Protein AF-A0A1F5LAG2-F1 (afdb_monomer_lite)

Organism: Penicillium arizonense (NCBI:txid1835702)

Foldseek 3Di:
DDDPFDDAFDKFKWWFWDADAADDDDPLQFWDPDLVVCVVVDDQQVVVLQVDAADDTDTDDKMWMKGFHAFPAGAAQDQWGKTWIFTCAMVVGDPVRDGPDIWIKTKRDLSRHDCPPSTGDSRSLSNNLQNQVVVLCVLCVVCDPQAAWHWPGKTWGFADGPVPPPHTGIIIITITDDFPFDFQVVDQLVVDDLVLLVLLVVVLLVVQVVCVQSQKHQPPDASRQWTQRDPVRSSRIHGHRRSVIDGDDPPPPPQDSVRCCVVHPNCVRQVPGRDPDVCQQVCCCCVLVNKDFLDWDDPDQKIKTKIDHDDPPDDDPVSRVVVSPVCNDPPNVVVDPDIDIDIGGPQQCDDDDFQGRVPDDLLLDPPSNDDQAAEDEDADAVVSVVSCVVVVWAWLFHAQDQFPSSDSDDVVCVVVVHPVDHDDPVCSVQVNGKTWTAGRNGGIYIYHYPPD

Secondary structure (DSSP, 8-state):
-------TT-EEEEEEEEPPSPPP--TTTTB-S-HHHHHHT---HHHHHHHSPPPP-EEEEEEEEEEEEEEEE--TT-SSEEEEEEEEEEES--SSS-TT-EEEEEEE-GGGS--TTS-B-HHHHHHHHHHHHHHHHHHTGGGBTTTBPPEEEEEEEEEE-TTTSS-EEEEEEEEEE----EEGGGS-GGGS-HHHHHHHHHHHHHHHHHHHHTTEEETT--GGGEEE--SS-TT-EEE---TTEEE--TTS----HHHHHHSSTTHHHHTTTT--SSHHHHHIIIIIS--EEEEEEE-SSEEEEEEEPPPTT--SHHHHHHHHHHHHSTTHHHH-TT-EEEEEETT-TT-SSTT-STT---SSSTTS-----EEEEES-HHHHHHHHHHTT-EEEE-TT---GGGSS--HHHHTTTSS-SPPPHHHHHHHTT-EEEE-TTS-EEEEEES--

Sequence (452 aa):
MSFVTYSLGQKFTVRSHIPPPPTTVTYESCLNRNPEKEKQNRRGALQTCLDFPPLPGTDGSFDVELEIVGLLRVKDNCNAQLLVVLVRGATPESPKLLPGKRFIAKVFDPLFVKTEGGEVNPIRLTDKHYTHEVAAYQKLCDLQGTKIPSFYGSFTWEIPVREQGHVSRTVRLILLEFLPGISMAEVNAKRFSIQTQQNMIKKIIDFETDIYVRGIELADLSPRNVMMTDSTNPTKLHFLDFGNALFFDRDKENISPLSRWADGDLVVPFGYDWINDWDSSLNFYINLLGMRIIFTMNAGPFTIYYLGHPPPDLKTGEELDNWAKRTAEIPNMTATAGLLELYYVHGSEGGEGGGGSNGISTGNVPPHLGFAHLGFTVPDIPAAVARLREAGVTILKDVGVSSRETVPLSEWEQRRGVGCGEIHENYAWFFEKFAMVADPDGYTVELIPQSI

pLDDT: mean 83.43, std 14.1, range [35.12, 98.38]

Structure (mmCIF, N/CA/C/O backbone):
data_AF-A0A1F5LAG2-F1
#
_entry.id   AF-A0A1F5LAG2-F1
#
loop_
_atom_site.group_PDB
_atom_site.id
_atom_site.type_symbol
_atom_site.label_atom_id
_atom_site.label_alt_id
_atom_site.label_comp_id
_atom_site.label_asym_id
_atom_site.label_entity_id
_atom_site.label_seq_id
_atom_site.pdbx_PDB_ins_code
_atom_site.Cartn_x
_atom_site.Cartn_y
_atom_site.Cartn_z
_atom_site.occupancy
_atom_site.B_iso_or_equiv
_atom_site.auth_seq_id
_atom_site.auth_comp_id
_atom_site.auth_asym_id
_atom_site.auth_atom_id
_atom_site.pdbx_PDB_model_num
ATOM 1 N N . MET A 1 1 ? 5.194 -15.629 35.002 1.00 35.12 1 MET A N 1
ATOM 2 C CA . MET A 1 1 ? 4.187 -14.868 35.773 1.00 35.12 1 MET A CA 1
AT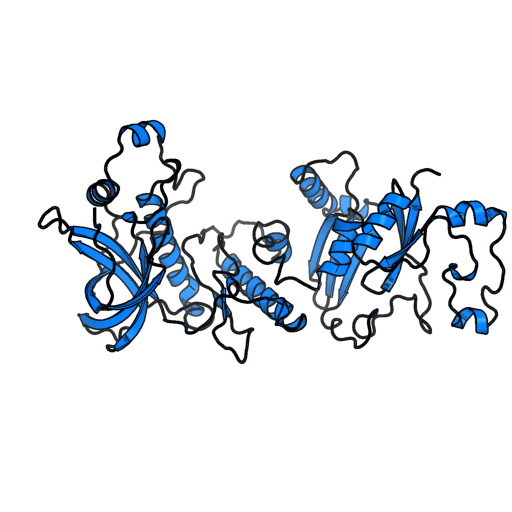OM 3 C C . MET A 1 1 ? 3.044 -14.582 34.821 1.00 35.12 1 MET A C 1
ATOM 5 O O . MET A 1 1 ? 3.314 -14.046 33.751 1.00 35.12 1 MET A O 1
ATOM 9 N N . SER A 1 2 ? 1.833 -15.074 35.102 1.00 36.81 2 SER A N 1
ATOM 10 C CA . SER A 1 2 ? 0.718 -14.963 34.155 1.00 36.81 2 SER A CA 1
ATOM 11 C C . SER A 1 2 ? 0.109 -13.571 34.261 1.00 36.81 2 SER A C 1
ATOM 13 O O . SER A 1 2 ? -0.803 -13.329 35.054 1.00 36.81 2 SER A O 1
ATOM 15 N N . PHE A 1 3 ? 0.614 -12.646 33.452 1.00 54.16 3 PHE A N 1
ATOM 16 C CA . PHE A 1 3 ? -0.139 -11.442 33.137 1.00 54.16 3 PHE A CA 1
ATOM 17 C C . PHE A 1 3 ? -1.517 -11.867 32.618 1.00 54.16 3 PHE A C 1
ATOM 19 O O . PHE A 1 3 ? -1.619 -12.870 31.914 1.00 54.16 3 PHE A O 1
ATOM 26 N N . VAL A 1 4 ? -2.582 -11.169 33.022 1.00 57.94 4 VAL A N 1
ATOM 27 C CA . VAL A 1 4 ? -3.950 -11.513 32.607 1.00 57.94 4 VAL A CA 1
ATOM 28 C C . VAL A 1 4 ? -3.997 -11.592 31.082 1.00 57.94 4 VAL A C 1
ATOM 30 O O . VAL A 1 4 ? -3.839 -10.583 30.398 1.00 57.94 4 VAL A O 1
ATOM 33 N N . THR A 1 5 ? -4.180 -12.807 30.571 1.00 73.88 5 THR A N 1
ATOM 34 C CA . THR A 1 5 ? -4.282 -13.103 29.148 1.00 73.88 5 THR A CA 1
ATOM 35 C C . THR A 1 5 ? -5.721 -12.908 28.691 1.00 73.88 5 THR A C 1
ATOM 37 O O . THR A 1 5 ? -6.668 -13.317 29.371 1.00 73.88 5 THR A O 1
ATOM 40 N N . TYR A 1 6 ? -5.901 -12.298 27.518 1.00 89.00 6 TYR A N 1
ATOM 41 C CA . TYR A 1 6 ? -7.205 -12.263 26.860 1.00 89.00 6 TYR A CA 1
ATOM 42 C C . TYR A 1 6 ? -7.680 -13.695 26.626 1.00 89.00 6 TYR A C 1
ATOM 44 O O . TYR A 1 6 ? -6.980 -14.491 25.997 1.00 89.00 6 TYR A O 1
ATOM 52 N N . SER A 1 7 ? -8.846 -14.032 27.168 1.00 90.50 7 SER A N 1
ATOM 53 C CA . SER A 1 7 ? -9.344 -15.407 27.183 1.00 90.50 7 SER A CA 1
ATOM 54 C C . SER A 1 7 ? -10.652 -15.528 26.413 1.00 90.50 7 SER A C 1
ATOM 56 O O . SER A 1 7 ? -11.521 -14.662 26.497 1.00 90.50 7 SER A O 1
ATOM 58 N N . LEU A 1 8 ? -10.817 -16.622 25.670 1.00 93.62 8 LEU A N 1
ATOM 59 C CA . LEU A 1 8 ? -12.070 -16.909 24.975 1.00 93.62 8 LEU A CA 1
ATOM 60 C C . LEU A 1 8 ? -13.226 -17.036 25.985 1.00 93.62 8 LEU A C 1
ATOM 62 O O . LEU A 1 8 ? -13.066 -17.644 27.042 1.00 93.62 8 LEU A O 1
ATOM 66 N N . GLY A 1 9 ? -14.379 -16.448 25.670 1.00 94.56 9 GLY A N 1
ATOM 67 C CA . GLY A 1 9 ? -15.551 -16.380 26.547 1.00 94.56 9 GLY A CA 1
ATOM 68 C C . GLY A 1 9 ? -15.456 -15.330 27.659 1.00 94.56 9 GLY A C 1
ATOM 69 O O . GLY A 1 9 ? -16.408 -15.167 28.423 1.00 94.56 9 GLY A O 1
ATOM 70 N N . GLN A 1 10 ? -14.340 -14.600 27.769 1.00 94.25 10 GLN A N 1
ATOM 71 C CA . GLN A 1 10 ? -14.199 -13.525 28.747 1.00 94.25 10 GLN A CA 1
ATOM 72 C C . GLN A 1 10 ? -15.186 -12.397 28.441 1.00 94.25 10 GLN A C 1
ATOM 74 O O . GLN A 1 10 ? -15.191 -11.848 27.338 1.00 94.25 10 GLN A O 1
ATOM 79 N N . LYS A 1 11 ? -15.978 -12.029 29.451 1.00 95.69 11 LYS A N 1
ATOM 80 C CA . LYS A 1 11 ? -16.871 -10.870 29.420 1.00 95.69 11 LYS A CA 1
ATOM 81 C C . LYS A 1 11 ? -16.235 -9.686 30.125 1.00 95.69 11 LYS A C 1
ATOM 83 O O . LYS A 1 11 ? -15.553 -9.863 31.137 1.00 95.69 11 LYS A O 1
ATOM 88 N N . PHE A 1 12 ? -16.451 -8.498 29.587 1.00 95.44 12 PHE A N 1
ATOM 89 C CA . PHE A 1 12 ? -15.909 -7.267 30.138 1.00 95.44 12 PHE A CA 1
ATOM 90 C C . PHE A 1 12 ? -16.727 -6.057 29.697 1.00 95.44 12 PHE A C 1
ATOM 92 O O . PHE A 1 12 ? -17.372 -6.078 28.650 1.00 95.44 12 PHE A O 1
ATOM 99 N N . THR A 1 13 ? -16.673 -5.000 30.500 1.00 96.50 13 THR A N 1
ATOM 100 C CA . THR A 1 13 ? -17.342 -3.732 30.209 1.00 96.50 13 THR A CA 1
ATOM 101 C C . THR A 1 13 ? -16.304 -2.683 29.863 1.00 96.50 13 THR A C 1
ATOM 103 O O . THR A 1 13 ? -15.266 -2.582 30.521 1.00 96.50 13 THR A O 1
ATOM 106 N N . VAL A 1 14 ? -16.597 -1.901 28.831 1.00 97.19 14 VAL A N 1
ATOM 107 C CA . VAL A 1 14 ? -15.752 -0.800 28.374 1.00 97.19 14 VAL A CA 1
ATOM 108 C C . VAL A 1 14 ? -16.544 0.496 28.386 1.00 97.19 14 VAL A C 1
ATOM 110 O O . VAL A 1 14 ? -17.727 0.497 28.050 1.00 97.19 14 VAL A O 1
ATOM 113 N N . ARG A 1 15 ? -15.892 1.597 28.751 1.00 96.75 15 ARG A N 1
ATOM 114 C CA . ARG A 1 15 ? -16.494 2.934 28.758 1.00 96.75 15 ARG A CA 1
ATOM 115 C C . ARG A 1 15 ? -16.120 3.680 27.494 1.00 96.75 15 ARG A C 1
ATOM 117 O O . ARG A 1 15 ? -14.951 3.663 27.117 1.00 96.75 15 ARG A O 1
ATOM 124 N N . SER A 1 16 ? -17.076 4.330 26.835 1.00 96.62 16 SER A N 1
ATOM 125 C CA . SER A 1 16 ? -16.787 5.212 25.700 1.00 96.62 16 SER A CA 1
ATOM 126 C C . SER A 1 16 ? -15.723 6.234 26.089 1.00 96.62 16 SER A C 1
ATOM 128 O O . SER A 1 16 ? -15.726 6.743 27.203 1.00 96.62 16 SER A O 1
ATOM 130 N N . HIS A 1 17 ? -14.829 6.568 25.168 1.00 96.88 17 HIS A N 1
ATOM 131 C CA . HIS A 1 17 ? -13.731 7.491 25.416 1.00 96.88 17 HIS A CA 1
ATOM 132 C C . HIS A 1 17 ? -13.468 8.360 24.193 1.00 96.88 17 HIS A C 1
ATOM 134 O O . HIS A 1 17 ? -13.368 7.853 23.075 1.00 96.88 17 HIS A O 1
ATOM 140 N N . ILE A 1 18 ? -13.320 9.660 24.416 1.00 95.94 18 ILE A N 1
ATOM 141 C CA . ILE A 1 18 ? -12.922 10.646 23.418 1.00 95.94 18 ILE A CA 1
ATOM 142 C C . ILE A 1 18 ? -11.416 10.875 23.592 1.00 95.94 18 ILE A C 1
ATOM 144 O O . ILE A 1 18 ? -11.006 11.408 24.628 1.00 95.94 18 ILE A O 1
ATOM 148 N N . PRO A 1 19 ? -10.576 10.449 22.632 1.00 94.88 19 PRO A N 1
ATOM 149 C CA . PRO A 1 19 ? -9.137 10.640 22.738 1.00 94.88 19 PRO A CA 1
ATOM 150 C C . PRO A 1 19 ? -8.751 12.121 22.638 1.00 94.88 19 PRO A C 1
ATOM 152 O O . PRO A 1 19 ? -9.478 12.907 22.023 1.00 94.88 19 PRO A O 1
ATOM 155 N N . PRO A 1 20 ? -7.587 12.505 23.189 1.00 93.94 20 PRO A N 1
ATOM 156 C CA . PRO A 1 20 ? -6.974 13.784 22.854 1.00 93.94 20 PRO A CA 1
ATOM 157 C C . PRO A 1 20 ? -6.581 13.828 21.360 1.00 93.94 20 PRO A C 1
ATOM 159 O O . PRO A 1 20 ? -6.558 12.783 20.698 1.00 93.94 20 PRO A O 1
ATOM 162 N N . PRO A 1 21 ? -6.245 15.015 20.815 1.00 92.62 21 PRO A N 1
ATOM 163 C CA . PRO A 1 21 ? -5.721 15.135 19.455 1.00 92.62 21 PRO A CA 1
ATOM 164 C C . PRO A 1 21 ? -4.496 14.230 19.207 1.00 92.62 21 PRO A C 1
ATOM 166 O O . PRO A 1 21 ? -3.769 13.933 20.161 1.00 92.62 21 PRO A O 1
ATOM 169 N N . PRO A 1 22 ? -4.232 13.823 17.946 1.00 91.88 22 PRO A N 1
ATOM 170 C CA . PRO A 1 22 ? -3.041 13.054 17.585 1.00 91.88 22 PRO A CA 1
ATOM 171 C C . PRO A 1 22 ? -1.762 13.662 18.154 1.00 91.88 22 PRO A C 1
ATOM 173 O O . PRO A 1 22 ? -1.542 14.872 18.070 1.00 91.88 22 PRO A O 1
ATOM 176 N N . THR A 1 23 ? -0.912 12.822 18.743 1.00 85.12 23 THR A N 1
ATOM 177 C CA . THR A 1 23 ? 0.358 13.285 19.312 1.00 85.12 23 THR A CA 1
ATOM 178 C C . THR A 1 23 ? 1.275 13.824 18.217 1.00 85.12 23 THR A C 1
ATOM 180 O O . THR A 1 23 ? 1.406 13.208 17.165 1.00 85.12 23 THR A O 1
ATOM 183 N N . THR A 1 24 ? 1.984 14.923 18.469 1.00 78.56 24 THR A N 1
ATOM 184 C CA . THR A 1 24 ? 2.960 15.460 17.510 1.00 78.56 24 THR A CA 1
ATOM 185 C C . THR A 1 24 ? 4.049 14.429 17.203 1.00 78.56 24 THR A C 1
ATOM 187 O O . THR A 1 24 ? 4.709 13.925 18.115 1.00 78.56 24 THR A O 1
ATOM 190 N N . VAL A 1 25 ? 4.247 14.123 15.920 1.00 70.00 25 VAL A N 1
ATOM 191 C CA . VAL A 1 25 ? 5.257 13.158 15.477 1.00 70.00 25 VAL A CA 1
ATOM 192 C C . VAL A 1 25 ? 6.564 13.892 15.190 1.00 70.00 25 VAL A C 1
ATOM 194 O O . VAL A 1 25 ? 6.660 14.696 14.271 1.00 70.00 25 VAL A O 1
ATOM 197 N N . THR A 1 26 ? 7.576 13.611 16.005 1.00 63.88 26 THR A N 1
ATOM 198 C CA . THR A 1 26 ? 8.979 14.008 15.810 1.00 63.88 26 THR A CA 1
ATOM 199 C C . THR A 1 26 ? 9.850 12.752 15.759 1.00 63.88 26 THR A C 1
ATOM 201 O O . THR A 1 26 ? 9.407 11.686 16.197 1.00 63.88 26 THR A O 1
ATOM 204 N N . TYR A 1 27 ? 11.089 12.859 15.267 1.00 50.84 27 TYR A N 1
ATOM 205 C CA . TYR A 1 27 ? 12.039 11.735 15.181 1.00 50.84 27 TYR A CA 1
ATOM 206 C C . TYR A 1 27 ? 12.189 10.965 16.514 1.00 50.84 27 TYR A C 1
ATOM 208 O O . TYR A 1 27 ? 12.301 9.746 16.530 1.00 50.84 27 TYR A O 1
ATOM 216 N N . GLU A 1 28 ? 12.075 11.662 17.650 1.00 56.69 28 GLU A N 1
ATOM 217 C CA . GLU A 1 28 ? 12.194 11.083 18.997 1.00 56.69 28 GLU A CA 1
ATOM 218 C C . GLU A 1 28 ? 10.847 10.795 19.688 1.00 56.69 28 GLU A C 1
ATOM 220 O O . GLU A 1 28 ? 10.814 10.424 20.864 1.00 56.69 28 GLU A O 1
ATOM 225 N N . SER A 1 29 ? 9.714 10.980 19.004 1.00 64.69 29 SER A N 1
ATOM 226 C CA . SER A 1 29 ? 8.379 10.987 19.636 1.00 64.69 29 SER A CA 1
ATOM 227 C C . SER A 1 29 ? 8.034 9.694 20.383 1.00 64.69 29 SER A C 1
ATOM 229 O O . SER A 1 29 ? 7.449 9.747 21.468 1.00 64.69 29 SER A O 1
ATOM 231 N N . CYS A 1 30 ? 8.457 8.540 19.863 1.00 61.25 30 CYS A N 1
ATOM 232 C CA . CYS A 1 30 ? 8.263 7.238 20.506 1.00 61.25 30 CYS A CA 1
ATOM 233 C C . CYS A 1 30 ? 9.512 6.714 21.229 1.00 61.25 30 CYS A C 1
ATOM 235 O O . CYS A 1 30 ? 9.455 5.620 21.790 1.00 61.25 30 CYS A O 1
ATOM 237 N N . LEU A 1 31 ? 10.620 7.463 21.236 1.00 62.91 31 LEU A N 1
ATOM 238 C CA . LEU A 1 31 ? 11.877 7.021 21.832 1.00 62.91 31 LEU A CA 1
ATOM 239 C C . LEU A 1 31 ? 11.959 7.358 23.328 1.00 62.91 31 LEU A C 1
ATOM 241 O O . LEU A 1 31 ? 11.391 8.345 23.820 1.00 62.91 31 LEU A O 1
ATOM 245 N N . ASN A 1 32 ? 12.695 6.531 24.065 1.00 56.44 32 ASN A N 1
ATOM 246 C CA . ASN A 1 32 ? 13.065 6.812 25.446 1.00 56.44 32 ASN A CA 1
ATOM 247 C C . ASN A 1 32 ? 14.057 7.980 25.477 1.00 56.44 32 ASN A C 1
ATOM 249 O O . ASN A 1 32 ? 15.108 7.932 24.848 1.00 56.44 32 ASN A O 1
ATOM 253 N N . ARG A 1 33 ? 13.752 9.026 26.258 1.00 57.50 33 ARG A N 1
ATOM 254 C CA . ARG A 1 33 ? 14.607 10.230 26.360 1.00 57.50 33 ARG A CA 1
ATOM 255 C C . ARG A 1 33 ? 15.970 9.955 27.014 1.00 57.50 33 ARG A C 1
ATOM 257 O O . ARG A 1 33 ? 16.872 10.775 26.903 1.00 57.50 33 ARG A O 1
ATOM 264 N N . ASN A 1 34 ? 16.111 8.841 27.737 1.00 57.34 34 ASN A N 1
ATOM 265 C CA . ASN A 1 34 ? 17.384 8.368 28.281 1.00 57.34 34 ASN A CA 1
ATOM 266 C C . ASN A 1 34 ? 17.378 6.824 28.391 1.00 57.34 34 ASN A C 1
ATOM 268 O O . ASN A 1 34 ? 17.015 6.284 29.442 1.00 57.34 34 ASN A O 1
ATOM 272 N N . PRO A 1 35 ? 17.756 6.108 27.315 1.00 55.69 35 PRO A N 1
ATOM 273 C CA . PRO A 1 35 ? 17.685 4.647 27.244 1.00 55.69 35 PRO A CA 1
ATOM 274 C C . PRO A 1 35 ? 18.535 3.939 28.305 1.00 55.69 35 PRO A C 1
ATOM 276 O O . PRO A 1 35 ? 18.150 2.881 28.796 1.00 55.69 35 PRO A O 1
ATOM 279 N N . GLU A 1 36 ? 19.679 4.513 28.690 1.00 50.06 36 GLU A N 1
ATOM 280 C CA . GLU A 1 36 ? 20.580 3.927 29.690 1.00 50.06 36 GLU A CA 1
ATOM 281 C C . GLU A 1 36 ? 20.017 4.051 31.108 1.00 50.06 36 GLU A C 1
ATOM 283 O O . GLU A 1 36 ? 19.987 3.067 31.847 1.00 50.06 36 GLU A O 1
ATOM 288 N N . LYS A 1 37 ? 19.458 5.216 31.462 1.00 47.47 37 LYS A N 1
ATOM 289 C CA . LYS A 1 37 ? 18.818 5.439 32.769 1.00 47.47 37 LYS A CA 1
ATOM 290 C C . LYS A 1 37 ? 17.542 4.607 32.936 1.00 47.47 37 LYS A C 1
ATOM 292 O O . LYS A 1 37 ? 17.265 4.141 34.039 1.00 47.47 37 LYS A O 1
ATOM 297 N N . GLU A 1 38 ? 16.790 4.370 31.860 1.00 52.47 38 GLU A N 1
ATOM 298 C CA . GLU A 1 38 ? 15.626 3.470 31.875 1.00 52.47 38 GLU A CA 1
ATOM 299 C C . GLU A 1 38 ? 16.012 1.981 31.857 1.00 52.47 38 GLU A C 1
ATOM 301 O O . GLU A 1 38 ? 15.379 1.185 32.554 1.00 52.47 38 GLU A O 1
ATOM 306 N N . LYS A 1 39 ? 17.105 1.596 31.178 1.00 51.53 39 LYS A N 1
ATOM 307 C CA . LYS A 1 39 ? 17.699 0.248 31.299 1.00 51.53 39 LYS A CA 1
ATOM 308 C C . LYS A 1 39 ? 18.159 -0.048 32.731 1.00 51.53 39 LYS A C 1
ATOM 310 O O . LYS A 1 39 ? 18.031 -1.190 33.171 1.00 51.53 39 LYS A 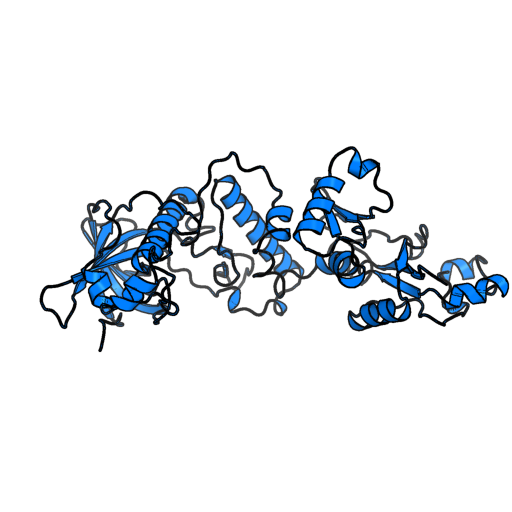O 1
ATOM 315 N N . GLN A 1 40 ? 18.650 0.956 33.458 1.00 43.69 40 GLN A N 1
ATOM 316 C CA . GLN A 1 40 ? 19.078 0.836 34.859 1.00 43.69 40 GLN A CA 1
ATOM 317 C C . GLN A 1 40 ? 17.903 0.835 35.854 1.00 43.69 40 GLN A C 1
ATOM 319 O O . GLN A 1 40 ? 18.017 0.266 36.935 1.00 43.69 40 GLN A O 1
ATOM 324 N N . ASN A 1 41 ? 16.758 1.403 35.462 1.00 46.03 41 ASN A N 1
ATOM 325 C CA . ASN A 1 41 ? 15.519 1.491 36.243 1.00 46.03 41 ASN A CA 1
ATOM 326 C C . ASN A 1 41 ? 14.477 0.420 35.875 1.00 46.03 41 ASN A C 1
ATOM 328 O O . ASN A 1 41 ? 13.295 0.667 36.101 1.00 46.03 41 ASN A O 1
ATOM 332 N N . ARG A 1 42 ? 14.865 -0.737 35.308 1.00 51.44 42 ARG A N 1
ATOM 333 C CA . ARG A 1 42 ? 13.945 -1.798 34.831 1.00 51.44 42 ARG A CA 1
ATOM 334 C C . ARG A 1 42 ? 12.922 -2.237 35.898 1.00 51.44 42 ARG A C 1
ATOM 336 O O . ARG A 1 42 ? 13.095 -3.242 36.583 1.00 51.44 42 ARG A O 1
ATOM 343 N N . ARG A 1 43 ? 11.819 -1.495 35.999 1.00 59.62 43 ARG A N 1
ATOM 344 C CA . ARG A 1 43 ? 10.556 -1.920 36.598 1.00 59.62 43 ARG A CA 1
ATOM 345 C C . ARG A 1 43 ? 9.945 -2.959 35.658 1.00 59.62 43 ARG A C 1
ATOM 347 O O . ARG A 1 43 ? 10.149 -2.902 34.445 1.00 59.62 43 ARG A O 1
ATOM 354 N N . GLY A 1 44 ? 9.229 -3.941 36.205 1.00 71.81 44 GLY A N 1
ATOM 355 C CA . GLY A 1 44 ? 8.514 -4.913 35.374 1.00 71.81 44 GLY A CA 1
ATOM 356 C C . GLY A 1 44 ? 7.499 -4.205 34.467 1.00 71.81 44 GLY A C 1
ATOM 357 O O . GLY A 1 44 ? 6.898 -3.222 34.890 1.00 71.81 44 GLY A O 1
ATOM 358 N N . ALA A 1 45 ? 7.284 -4.706 33.245 1.00 78.19 45 ALA A N 1
ATOM 359 C CA . ALA A 1 45 ? 6.410 -4.075 32.243 1.00 78.19 45 ALA A CA 1
ATOM 360 C C . ALA A 1 45 ? 5.002 -3.743 32.777 1.00 78.19 45 ALA A C 1
ATOM 362 O O . ALA A 1 45 ? 4.452 -2.683 32.486 1.00 78.19 45 ALA A O 1
ATOM 363 N N . LEU A 1 46 ? 4.453 -4.612 33.631 1.00 81.69 46 LEU A N 1
ATOM 364 C CA . LEU A 1 46 ? 3.186 -4.378 34.322 1.00 81.69 46 LEU A CA 1
ATOM 365 C C . LEU A 1 46 ? 3.234 -3.170 35.262 1.00 81.69 46 LEU A C 1
ATOM 367 O O . LEU A 1 46 ? 2.316 -2.361 35.238 1.00 81.69 46 LEU A O 1
ATOM 371 N N . GLN A 1 47 ? 4.295 -3.027 36.058 1.00 81.75 47 GLN A N 1
ATOM 372 C CA . GLN A 1 47 ? 4.429 -1.890 36.968 1.00 81.75 47 GLN A CA 1
ATOM 373 C C . GLN A 1 47 ? 4.530 -0.579 36.185 1.00 81.75 47 GLN A C 1
ATOM 375 O O . GLN A 1 47 ? 3.900 0.401 36.556 1.00 81.75 47 GLN A O 1
ATOM 380 N N . THR A 1 48 ? 5.236 -0.581 35.051 1.00 82.25 48 THR A N 1
ATOM 381 C CA . THR A 1 48 ? 5.271 0.574 34.144 1.00 82.25 48 THR A CA 1
ATOM 382 C C . THR A 1 48 ? 3.873 0.951 33.650 1.00 82.25 48 THR A C 1
ATOM 384 O O . THR A 1 48 ? 3.535 2.128 33.651 1.00 82.25 48 THR A O 1
ATOM 387 N N . CYS A 1 49 ? 3.035 -0.024 33.284 1.00 84.50 49 CYS A N 1
ATOM 388 C CA . CYS A 1 49 ? 1.656 0.247 32.860 1.00 84.50 49 CYS A CA 1
ATOM 389 C C . CYS A 1 49 ? 0.778 0.812 33.990 1.00 84.50 49 CYS A C 1
ATOM 391 O O . CYS A 1 49 ? -0.169 1.542 33.715 1.00 84.50 49 CYS A O 1
ATOM 393 N N . LEU A 1 50 ? 1.061 0.456 35.247 1.00 86.12 50 LEU A N 1
ATOM 394 C CA . LEU A 1 50 ? 0.334 0.960 36.416 1.00 86.12 50 LEU A CA 1
ATOM 395 C C . LEU A 1 50 ? 0.771 2.375 36.804 1.00 86.12 50 LEU A C 1
ATOM 397 O O . LEU A 1 50 ? -0.065 3.207 37.144 1.00 86.12 50 LEU A O 1
ATOM 401 N N . ASP A 1 51 ? 2.073 2.644 36.739 1.00 84.38 51 ASP A N 1
ATOM 402 C CA . ASP A 1 51 ? 2.651 3.939 37.100 1.00 84.38 51 ASP A CA 1
ATOM 403 C C . ASP A 1 51 ? 2.373 5.015 36.035 1.00 84.38 51 ASP A C 1
ATOM 405 O O . ASP A 1 51 ? 2.314 6.205 36.350 1.00 84.38 51 ASP A O 1
ATOM 409 N N . PHE A 1 52 ? 2.220 4.601 34.773 1.00 86.69 52 PHE A N 1
ATOM 410 C CA . PHE A 1 52 ? 2.048 5.479 33.619 1.00 86.69 52 PHE A CA 1
ATOM 411 C C . PHE A 1 52 ? 0.810 5.063 32.811 1.00 86.69 52 PHE A C 1
ATOM 413 O O . PHE A 1 52 ? 0.942 4.339 31.821 1.00 86.69 52 PHE A O 1
ATOM 420 N N . PRO A 1 53 ? -0.398 5.495 33.218 1.00 87.50 53 PRO A N 1
ATOM 421 C CA . PRO A 1 53 ? -1.607 5.221 32.453 1.00 87.50 53 PRO A CA 1
ATOM 422 C C . PRO A 1 53 ? -1.561 5.900 31.067 1.00 87.50 53 PRO A C 1
ATOM 424 O O . PRO A 1 53 ? -0.841 6.891 30.899 1.00 87.50 53 PRO A O 1
ATOM 427 N N . PRO A 1 54 ? -2.340 5.404 30.082 1.00 90.94 54 PRO A N 1
ATOM 428 C CA . PRO A 1 54 ? -2.438 6.009 28.751 1.00 90.94 54 PRO A CA 1
ATOM 429 C C . PRO A 1 54 ? -2.836 7.485 28.808 1.00 90.94 54 PRO A C 1
ATOM 431 O O . PRO A 1 54 ? -3.474 7.916 29.777 1.00 90.94 54 PRO A O 1
ATOM 434 N N . LEU A 1 55 ? -2.546 8.241 27.742 1.00 90.94 55 LEU A N 1
ATOM 435 C CA . LEU A 1 55 ? -2.886 9.664 27.664 1.00 90.94 55 LEU A CA 1
ATOM 436 C C . LEU A 1 55 ? -4.339 9.929 28.104 1.00 90.94 55 LEU A C 1
ATOM 438 O O . LEU A 1 55 ? -5.261 9.199 27.699 1.00 90.94 55 LEU A O 1
ATOM 442 N N . PRO A 1 56 ? -4.565 10.972 28.925 1.00 87.69 56 PRO A N 1
ATOM 443 C CA . PRO A 1 56 ? -5.902 11.326 29.358 1.00 87.69 56 PRO A CA 1
ATOM 444 C C . PRO A 1 56 ? -6.708 11.855 28.168 1.00 87.69 56 PRO A C 1
ATOM 446 O O . PRO A 1 56 ? -6.193 12.564 27.304 1.00 87.69 56 PRO A O 1
ATOM 449 N N . GLY A 1 57 ? -7.988 11.514 28.142 1.00 89.94 57 GLY A N 1
ATOM 450 C CA . GLY A 1 57 ? -8.978 12.089 27.240 1.00 89.94 57 GLY A CA 1
ATOM 451 C C . GLY A 1 57 ? -10.234 12.425 28.029 1.00 89.94 57 GLY A C 1
ATOM 452 O O . GLY A 1 57 ? -10.154 12.801 29.199 1.00 89.94 57 GLY A O 1
ATOM 453 N N . THR A 1 58 ? -11.399 12.301 27.407 1.00 93.88 58 THR A N 1
ATOM 454 C CA . THR A 1 58 ? -12.683 12.530 28.081 1.00 93.88 58 THR A CA 1
ATOM 455 C C . THR A 1 58 ? -13.519 11.264 28.042 1.00 93.88 58 THR A C 1
ATOM 457 O O . THR A 1 58 ? -13.723 10.683 26.977 1.00 93.88 58 THR A O 1
ATOM 460 N N . ASP A 1 59 ? -14.017 10.836 29.199 1.00 90.81 59 ASP A N 1
ATOM 461 C CA . ASP A 1 59 ? -14.971 9.735 29.256 1.00 90.81 59 ASP A CA 1
ATOM 462 C C . ASP A 1 59 ? -16.267 10.136 28.542 1.00 90.81 59 ASP A C 1
ATOM 464 O O . ASP A 1 59 ? -16.817 11.222 28.732 1.00 90.81 59 ASP A O 1
ATOM 468 N N . GLY A 1 60 ? -16.734 9.246 27.677 1.00 87.38 60 GLY A N 1
ATOM 469 C CA . GLY A 1 60 ? -18.024 9.352 27.022 1.00 87.38 60 GLY A CA 1
ATOM 470 C C . GLY A 1 60 ? -19.164 8.937 27.949 1.00 87.38 60 GLY A C 1
ATOM 471 O O . GLY A 1 60 ? -18.972 8.543 29.096 1.00 87.38 60 GLY A O 1
ATOM 472 N N . SER A 1 61 ? -20.382 9.010 27.422 1.00 88.12 61 SER A N 1
ATOM 473 C CA . SER A 1 61 ? -21.613 8.855 28.202 1.00 88.12 61 SER A CA 1
ATOM 474 C C . SER A 1 61 ? -22.212 7.447 28.197 1.00 88.12 61 SER A C 1
ATOM 476 O O . SER A 1 61 ? -23.316 7.272 28.709 1.00 88.12 61 SER A O 1
ATOM 478 N N . PHE A 1 62 ? -21.540 6.459 27.599 1.00 93.25 62 PHE A N 1
ATOM 479 C CA . PHE A 1 62 ? -22.078 5.106 27.490 1.00 93.25 62 PHE A CA 1
ATOM 480 C C . PHE A 1 62 ? -21.035 4.017 27.735 1.00 93.25 62 PHE A C 1
ATOM 482 O O . PHE A 1 62 ? -19.859 4.172 27.398 1.00 93.25 62 PHE A O 1
ATOM 489 N N . ASP A 1 63 ? -21.506 2.904 28.289 1.00 96.00 63 ASP A N 1
ATOM 490 C CA . ASP A 1 63 ? -20.745 1.688 28.548 1.00 96.00 63 ASP A CA 1
ATOM 491 C C . ASP A 1 63 ? -21.209 0.570 27.600 1.00 96.00 63 ASP A C 1
ATOM 493 O O . ASP A 1 63 ? -22.376 0.517 27.206 1.00 96.00 63 ASP A O 1
ATOM 497 N N . VAL A 1 64 ? -20.305 -0.333 27.223 1.00 96.75 64 VAL A N 1
ATOM 498 C CA . VAL A 1 64 ? -20.586 -1.464 26.326 1.00 96.75 64 VAL A CA 1
ATOM 499 C C . VAL A 1 64 ? -20.088 -2.748 26.969 1.00 96.75 64 VAL A C 1
ATOM 501 O O . VAL A 1 64 ? -18.919 -2.849 27.341 1.00 96.75 64 VAL A O 1
ATOM 504 N N . GLU A 1 65 ? -20.967 -3.739 27.083 1.00 97.12 65 GLU A N 1
ATOM 505 C CA . GLU A 1 65 ? -20.608 -5.084 27.521 1.00 97.12 65 GLU A CA 1
ATOM 506 C C . GLU A 1 65 ? -20.199 -5.922 26.306 1.00 97.12 65 GLU A C 1
ATOM 508 O O . GLU A 1 65 ? -20.958 -6.073 25.340 1.00 97.12 65 GLU A O 1
ATOM 513 N N . LEU A 1 66 ? -18.991 -6.472 26.360 1.00 97.56 66 LEU A N 1
ATOM 514 C CA . LEU A 1 66 ? -18.364 -7.239 25.295 1.00 97.56 66 LEU A CA 1
ATOM 515 C C . LEU A 1 66 ? -18.015 -8.647 25.775 1.00 97.56 66 LEU A C 1
ATOM 517 O O . LEU A 1 66 ? -17.670 -8.862 26.936 1.00 97.56 66 LEU A O 1
ATOM 521 N N . GLU A 1 67 ? -18.050 -9.606 24.856 1.00 97.62 67 GLU A N 1
ATOM 522 C CA . GLU A 1 67 ? -17.566 -10.969 25.076 1.00 97.62 67 GLU A CA 1
ATOM 523 C C . GLU A 1 67 ? -16.548 -11.358 24.009 1.00 97.62 67 GLU A C 1
ATOM 525 O O . GLU A 1 67 ? -16.835 -11.252 22.816 1.00 97.62 67 GLU A O 1
ATOM 530 N N . ILE A 1 68 ? -15.378 -11.845 24.424 1.00 97.38 68 ILE A N 1
ATOM 531 C CA . ILE A 1 68 ? -14.348 -12.340 23.506 1.00 97.38 68 ILE A CA 1
ATOM 532 C C . ILE A 1 68 ? -14.800 -13.671 22.902 1.00 97.38 68 ILE A C 1
ATOM 534 O O . ILE A 1 68 ? -14.931 -14.669 23.606 1.00 97.38 68 ILE A O 1
ATOM 538 N N . VAL A 1 69 ? -14.967 -13.711 21.583 1.00 97.12 69 VAL A N 1
ATOM 539 C CA . VAL A 1 69 ? -15.362 -14.915 20.829 1.00 97.12 69 VAL A CA 1
ATOM 540 C C . VAL A 1 69 ? -14.317 -15.376 19.814 1.00 97.12 69 VAL A C 1
ATOM 542 O O . VAL A 1 69 ? -14.511 -16.392 19.153 1.00 97.12 69 VAL A O 1
ATOM 545 N N . GLY A 1 70 ? -13.197 -14.663 19.694 1.00 95.06 70 GLY A N 1
ATOM 546 C CA . GLY A 1 70 ? -12.064 -15.082 18.876 1.00 95.06 70 GLY A CA 1
ATOM 547 C C . GLY A 1 70 ? -10.804 -14.278 19.178 1.00 95.06 70 GLY A C 1
ATOM 548 O O . GLY A 1 70 ? -10.879 -13.120 19.586 1.00 95.06 70 GLY A O 1
ATOM 549 N N . LEU A 1 71 ? -9.644 -14.893 18.960 1.00 93.56 71 LEU A N 1
ATOM 550 C CA . LEU A 1 71 ? -8.327 -14.280 19.140 1.00 93.56 71 LEU A CA 1
ATOM 551 C C . LEU A 1 71 ? -7.631 -14.262 17.772 1.00 93.56 71 LEU A C 1
ATOM 553 O O . LEU A 1 71 ? -7.122 -15.291 17.339 1.00 93.56 71 LEU A O 1
ATOM 557 N N . LEU A 1 72 ? -7.657 -13.128 17.062 1.00 89.44 72 LEU A N 1
ATOM 558 C CA . LEU A 1 72 ? -7.046 -13.033 15.724 1.00 89.44 72 LEU A CA 1
ATOM 559 C C . LEU A 1 72 ? -5.540 -12.807 15.807 1.00 89.44 72 LEU A C 1
ATOM 561 O O . LEU A 1 72 ? -4.766 -13.430 15.088 1.00 89.44 72 LEU A O 1
ATOM 565 N N . ARG A 1 73 ? -5.118 -11.899 16.689 1.00 88.00 73 ARG A N 1
ATOM 566 C CA . ARG A 1 73 ? -3.707 -11.584 16.907 1.00 88.00 73 ARG A CA 1
ATOM 567 C C . ARG A 1 73 ? -3.505 -11.229 18.365 1.00 88.00 73 ARG A C 1
ATOM 569 O O . ARG A 1 73 ? -3.641 -10.066 18.739 1.00 88.00 73 ARG A O 1
ATOM 576 N N . VAL A 1 74 ? -3.196 -12.245 19.164 1.00 87.06 74 VAL A N 1
ATOM 577 C CA . VAL A 1 74 ? -2.847 -12.088 20.575 1.00 87.06 74 VAL A CA 1
ATOM 578 C C . VAL A 1 74 ? -1.493 -12.728 20.825 1.00 87.06 74 VAL A C 1
ATOM 580 O O . VAL A 1 74 ? -1.388 -13.952 20.861 1.00 87.06 74 VAL A O 1
ATOM 583 N N . LYS A 1 75 ? -0.448 -11.907 20.919 1.00 83.69 75 LYS A N 1
ATOM 584 C CA . LYS A 1 75 ? 0.924 -12.368 21.152 1.00 83.69 75 LYS A CA 1
ATOM 585 C C . LYS A 1 75 ? 1.790 -11.259 21.738 1.00 83.69 75 LYS A C 1
ATOM 587 O O . LYS A 1 75 ? 1.540 -10.076 21.491 1.00 83.69 75 LYS A O 1
ATOM 592 N N . ASP A 1 76 ? 2.826 -11.668 22.462 1.00 79.56 76 ASP A N 1
ATOM 593 C CA . ASP A 1 76 ? 3.890 -10.773 22.907 1.00 79.56 76 ASP A CA 1
ATOM 594 C C . ASP A 1 76 ? 4.611 -10.159 21.702 1.00 79.56 76 ASP A C 1
ATOM 596 O O . ASP A 1 76 ? 4.637 -10.728 20.604 1.00 79.56 76 ASP A O 1
ATOM 600 N N . ASN A 1 77 ? 5.215 -8.990 21.914 1.00 74.81 77 ASN A N 1
ATOM 601 C CA . ASN A 1 77 ? 5.920 -8.230 20.885 1.00 74.81 77 ASN A CA 1
ATOM 602 C C . ASN A 1 77 ? 5.013 -7.824 19.707 1.00 74.81 77 ASN A C 1
ATOM 604 O O . ASN A 1 77 ? 5.440 -7.805 18.551 1.00 74.81 77 ASN A O 1
ATOM 608 N N . CYS A 1 78 ? 3.752 -7.495 19.997 1.00 75.44 78 CYS A N 1
ATOM 609 C CA . CYS A 1 78 ? 2.803 -6.926 19.043 1.00 75.44 78 CYS A CA 1
ATOM 610 C C . CYS A 1 78 ? 2.199 -5.638 19.579 1.00 75.44 78 CYS A C 1
ATOM 612 O O . CYS A 1 78 ? 1.646 -5.613 20.673 1.00 75.44 78 CYS A O 1
ATOM 614 N N . ASN A 1 79 ? 2.246 -4.590 18.754 1.00 80.75 79 ASN A N 1
ATOM 615 C CA . ASN A 1 79 ? 1.813 -3.250 19.144 1.00 80.75 79 ASN A CA 1
ATOM 616 C C . ASN A 1 79 ? 0.343 -3.209 19.588 1.00 80.75 79 ASN A C 1
ATOM 618 O O . ASN A 1 79 ? 0.035 -2.658 20.636 1.00 80.75 79 ASN A O 1
ATOM 622 N N . ALA A 1 80 ? -0.558 -3.797 18.794 1.00 89.88 80 ALA A N 1
ATOM 623 C CA . ALA A 1 80 ? -1.983 -3.861 19.105 1.00 89.88 80 ALA A CA 1
ATOM 624 C C . ALA A 1 80 ? -2.514 -5.293 18.985 1.00 89.88 80 ALA A C 1
ATOM 626 O O . ALA A 1 80 ? -2.238 -6.001 18.004 1.00 89.88 80 ALA A O 1
ATOM 627 N N . GLN A 1 81 ? -3.318 -5.679 19.969 1.00 93.19 81 GLN A N 1
ATOM 628 C CA . GLN A 1 81 ? -3.926 -6.999 20.093 1.00 93.19 81 GLN A CA 1
ATOM 629 C C . GLN A 1 81 ? -5.295 -6.979 19.400 1.00 93.19 81 GLN A C 1
ATOM 631 O O . GLN A 1 81 ? -6.048 -6.017 19.545 1.00 93.19 81 GLN A O 1
ATOM 636 N N . LEU A 1 82 ? -5.612 -8.005 18.608 1.00 94.25 82 LEU A N 1
ATOM 637 C CA . LEU A 1 82 ? -6.853 -8.080 17.830 1.00 94.25 82 LEU A CA 1
ATOM 638 C C . LEU A 1 82 ? -7.741 -9.211 18.341 1.00 94.25 82 LEU A C 1
ATOM 640 O O . LEU A 1 82 ? -7.379 -10.390 18.254 1.00 94.25 82 LEU A O 1
ATOM 644 N N . LEU A 1 83 ? -8.921 -8.838 18.829 1.00 96.44 83 LEU A N 1
ATOM 645 C CA . LEU A 1 83 ? -9.930 -9.739 19.379 1.00 96.44 83 LEU A CA 1
ATOM 646 C C . LEU A 1 83 ? -11.201 -9.662 18.529 1.00 96.44 83 LEU A C 1
ATOM 648 O O . LEU A 1 83 ? -11.614 -8.576 18.125 1.00 96.44 83 LEU A O 1
ATOM 652 N N . VAL A 1 84 ? -11.860 -10.797 18.305 1.00 97.06 84 VAL A N 1
ATOM 653 C CA . VAL A 1 84 ? -13.245 -10.817 17.818 1.00 97.06 84 VAL A CA 1
ATOM 654 C C . VAL A 1 84 ? -14.154 -10.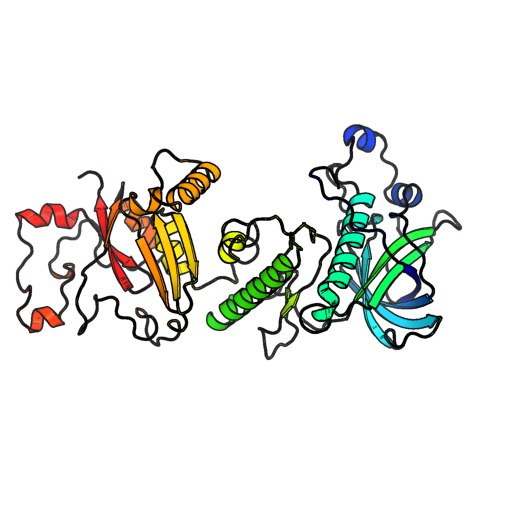784 19.034 1.00 97.06 84 VAL A C 1
ATOM 656 O O . VAL A 1 84 ? -14.040 -11.648 19.907 1.00 97.06 84 VAL A O 1
ATOM 659 N N . VAL A 1 85 ? -15.056 -9.810 19.092 1.00 97.75 85 VAL A N 1
ATOM 660 C CA . VAL A 1 85 ? -15.964 -9.619 20.227 1.00 97.75 85 VAL A CA 1
ATOM 661 C C . VAL A 1 85 ? -17.426 -9.616 19.795 1.00 97.75 85 VAL A C 1
ATOM 663 O O . VAL A 1 85 ? -17.755 -9.193 18.685 1.00 97.75 85 VAL A O 1
ATOM 666 N N . LEU A 1 86 ? -18.307 -10.086 20.676 1.00 97.06 86 LEU A N 1
ATOM 667 C CA . LEU A 1 86 ? -19.752 -9.886 20.584 1.00 97.06 86 LEU A CA 1
ATOM 668 C C . LEU A 1 86 ? -20.177 -8.760 21.515 1.00 97.06 86 LEU A C 1
ATOM 670 O O . LEU A 1 86 ? -19.768 -8.740 22.673 1.00 97.06 86 LEU A O 1
ATOM 674 N N . VAL A 1 87 ? -21.063 -7.888 21.041 1.00 95.69 87 VAL A N 1
ATOM 675 C CA . VAL A 1 87 ? -21.778 -6.965 21.931 1.00 95.69 87 VAL A CA 1
ATOM 676 C C . VAL A 1 87 ? -22.865 -7.741 22.673 1.00 95.69 87 VAL A C 1
ATOM 678 O O . VAL A 1 87 ? -23.657 -8.460 22.057 1.00 95.69 87 VAL A O 1
ATOM 681 N N . ARG A 1 88 ? -22.899 -7.616 24.000 1.00 95.06 88 ARG A N 1
ATOM 682 C CA . ARG A 1 88 ? -23.950 -8.168 24.869 1.00 95.06 88 ARG A CA 1
ATOM 683 C C . ARG A 1 88 ? -24.987 -7.115 25.244 1.00 95.06 88 ARG A C 1
ATOM 685 O O . ARG A 1 88 ? -26.171 -7.432 25.262 1.00 95.06 88 ARG A O 1
ATOM 692 N N . GLY A 1 89 ? -24.557 -5.871 25.418 1.00 93.00 89 GLY A N 1
ATOM 693 C CA . GLY A 1 89 ? -25.429 -4.727 25.658 1.00 93.00 89 GLY A CA 1
ATOM 694 C C . GLY A 1 89 ? -24.658 -3.412 25.609 1.00 93.00 89 GLY A C 1
ATOM 695 O O . GLY A 1 89 ? -23.429 -3.405 25.675 1.00 93.00 89 GLY A O 1
ATOM 696 N N . ALA A 1 90 ? -25.386 -2.305 25.486 1.00 93.56 90 ALA A N 1
ATOM 697 C CA . ALA A 1 90 ? -24.853 -0.953 25.605 1.00 93.56 90 ALA A CA 1
ATOM 698 C C . ALA A 1 90 ? -25.780 -0.125 26.501 1.00 93.56 90 ALA A C 1
ATOM 700 O O . ALA A 1 90 ? -27.002 -0.254 26.402 1.00 93.56 90 ALA A O 1
ATOM 701 N N . THR A 1 91 ? -25.199 0.714 27.355 1.00 93.06 91 THR A N 1
ATOM 702 C CA . THR A 1 91 ? -25.930 1.539 28.320 1.00 93.06 91 THR A CA 1
ATOM 703 C C . THR A 1 91 ? -25.453 2.988 28.226 1.00 93.06 91 THR A C 1
ATOM 705 O O . THR A 1 91 ? -24.326 3.250 28.640 1.00 93.06 91 THR A O 1
ATOM 708 N N . PRO A 1 92 ? -26.278 3.942 27.748 1.00 92.19 92 PRO A N 1
ATOM 709 C CA . PRO A 1 92 ? -27.599 3.750 27.138 1.00 92.19 92 PRO A CA 1
ATOM 710 C C . PRO A 1 92 ? -27.562 2.932 25.836 1.00 92.19 92 PRO A C 1
ATOM 712 O O . PRO A 1 92 ? -26.507 2.782 25.218 1.00 92.19 92 PRO A O 1
ATOM 715 N N . GLU A 1 93 ? -28.720 2.418 25.413 1.00 88.50 93 GLU A N 1
ATOM 716 C CA . GLU A 1 93 ? -28.837 1.625 24.185 1.00 88.50 93 GLU A CA 1
ATOM 717 C C . GLU A 1 93 ? -28.313 2.397 22.965 1.00 88.50 93 GLU A C 1
ATOM 719 O O . GLU A 1 93 ? -28.641 3.565 22.746 1.00 88.50 93 GLU A O 1
ATOM 724 N N . SER A 1 94 ? -27.494 1.731 22.149 1.00 85.62 94 SER A N 1
ATOM 725 C CA . SER A 1 94 ? -26.898 2.311 20.946 1.00 85.62 94 SER A CA 1
ATOM 726 C C . SER A 1 94 ? -27.483 1.662 19.692 1.00 85.62 94 SER A C 1
ATOM 728 O O . SER A 1 94 ? -27.434 0.437 19.566 1.00 85.62 94 SER A O 1
ATOM 730 N N . PRO A 1 95 ? -27.946 2.445 18.698 1.00 84.94 95 PRO A N 1
ATOM 731 C CA . PRO A 1 95 ? -28.481 1.894 17.453 1.00 84.94 95 PRO A CA 1
ATOM 732 C C . PRO A 1 95 ? -27.405 1.232 16.574 1.00 84.94 95 PRO A C 1
ATOM 734 O O . PRO A 1 95 ? -27.734 0.497 15.647 1.00 84.94 95 PRO A O 1
ATOM 737 N N . LYS A 1 96 ? -26.114 1.492 16.835 1.00 87.31 96 LYS A N 1
ATOM 738 C CA . LYS A 1 96 ? -24.992 0.938 16.055 1.00 87.31 96 LYS A CA 1
ATOM 739 C C . LYS A 1 96 ? -24.397 -0.329 16.678 1.00 87.31 96 LYS A C 1
ATOM 741 O O . LYS A 1 96 ? -23.899 -1.189 15.951 1.00 87.31 96 LYS A O 1
ATOM 746 N N . LEU A 1 97 ? -24.439 -0.449 18.006 1.00 89.69 97 LEU A N 1
ATOM 747 C CA . LEU A 1 97 ? -23.842 -1.550 18.770 1.00 89.69 97 LEU A CA 1
ATOM 748 C C . LEU A 1 97 ? -24.922 -2.549 19.192 1.00 89.69 97 LEU A C 1
ATOM 750 O O . LEU A 1 97 ? -25.295 -2.643 20.357 1.00 89.69 97 LEU A O 1
ATOM 754 N N . LEU A 1 98 ? -25.446 -3.278 18.210 1.00 87.94 98 LEU A N 1
ATOM 755 C CA . LEU A 1 98 ? -26.544 -4.217 18.426 1.00 87.94 98 LEU A CA 1
ATOM 756 C C . LEU A 1 98 ? -26.062 -5.516 19.103 1.00 87.94 98 LEU A C 1
ATOM 758 O O . LEU A 1 98 ? -25.041 -6.074 18.676 1.00 87.94 98 LEU A O 1
ATOM 762 N N . PRO A 1 99 ? -26.802 -6.044 20.101 1.00 89.38 99 PRO A N 1
ATOM 763 C CA . PRO A 1 99 ? -26.480 -7.314 20.741 1.00 89.38 99 PRO A CA 1
ATOM 764 C C . PRO A 1 99 ? -26.350 -8.474 19.745 1.00 89.38 99 PRO A C 1
ATOM 766 O O . PRO A 1 99 ? -27.137 -8.610 18.810 1.00 89.38 99 PRO A O 1
ATOM 769 N N . GLY A 1 100 ? -25.350 -9.332 19.948 1.00 87.88 100 GLY A N 1
ATOM 770 C CA . GLY A 1 100 ? -25.095 -10.515 19.119 1.00 87.88 100 GLY A CA 1
ATOM 771 C C . GLY A 1 100 ? -24.333 -10.255 17.814 1.00 87.88 100 GLY A C 1
ATOM 772 O O . GLY A 1 100 ? -23.945 -11.216 17.147 1.00 87.88 100 GLY A O 1
ATOM 773 N N . LYS A 1 101 ? -24.054 -8.995 17.453 1.00 90.75 101 LYS A N 1
ATOM 774 C CA . LYS A 1 101 ? -23.208 -8.661 16.296 1.00 90.75 101 LYS A CA 1
ATOM 775 C C . LYS A 1 101 ? -21.718 -8.818 16.641 1.00 90.75 101 LYS A C 1
ATOM 777 O O . LYS A 1 101 ? -21.299 -8.512 17.758 1.00 90.75 101 LYS A O 1
ATOM 782 N N . ARG A 1 102 ? -20.929 -9.311 15.676 1.00 94.56 102 ARG A N 1
ATOM 783 C CA . ARG A 1 102 ? -19.467 -9.464 15.784 1.00 94.56 102 ARG A CA 1
ATOM 784 C C . ARG A 1 102 ? -18.741 -8.185 15.379 1.00 94.56 102 ARG A C 1
ATOM 786 O O . ARG A 1 102 ? -19.087 -7.571 14.371 1.00 94.56 102 ARG A O 1
ATOM 793 N N . PHE A 1 103 ? -17.698 -7.859 16.129 1.00 96.56 103 PHE A N 1
ATOM 794 C CA . PHE A 1 103 ? -16.817 -6.718 15.900 1.00 96.56 103 PHE A CA 1
ATOM 795 C C . PHE A 1 103 ? -15.359 -7.121 16.099 1.00 96.56 103 PHE A C 1
ATOM 797 O O . PHE A 1 103 ? -15.064 -8.141 16.728 1.00 96.56 103 PHE A O 1
ATOM 804 N N . ILE A 1 104 ? -14.454 -6.289 15.596 1.00 97.31 104 ILE A N 1
ATOM 805 C CA . ILE A 1 104 ? -13.039 -6.335 15.951 1.00 97.31 104 ILE A CA 1
ATOM 806 C C . ILE A 1 104 ? -12.790 -5.336 17.072 1.00 97.31 104 ILE A C 1
ATOM 808 O O . ILE A 1 104 ? -13.019 -4.142 16.898 1.00 97.31 104 ILE A O 1
ATOM 812 N N . ALA A 1 105 ? -12.289 -5.819 18.205 1.00 97.88 105 ALA A N 1
ATOM 813 C CA . ALA A 1 105 ? -11.683 -4.973 19.221 1.00 97.88 105 ALA A CA 1
ATOM 814 C C . ALA A 1 105 ? -10.170 -4.936 18.984 1.00 97.88 105 ALA A C 1
ATOM 816 O O . ALA A 1 105 ? -9.481 -5.947 19.156 1.00 97.88 105 ALA A O 1
ATOM 817 N N . LYS A 1 106 ? -9.659 -3.770 18.576 1.00 97.50 106 LYS A N 1
ATOM 818 C CA . LYS A 1 106 ? -8.218 -3.502 18.495 1.00 97.50 106 LYS A CA 1
ATOM 819 C C . LYS A 1 106 ? -7.782 -2.835 19.790 1.00 97.50 106 LYS A C 1
ATOM 821 O O . LYS A 1 106 ? -8.199 -1.717 20.081 1.00 97.50 106 LYS A O 1
ATOM 826 N N . VAL A 1 107 ? -6.995 -3.560 20.576 1.00 96.75 107 VAL A N 1
ATOM 827 C CA . VAL A 1 107 ? -6.605 -3.206 21.942 1.00 96.75 107 VAL A CA 1
ATOM 828 C C . VAL A 1 107 ? -5.162 -2.703 21.948 1.00 96.75 107 VAL A C 1
ATOM 830 O O . VAL A 1 107 ? -4.248 -3.413 21.522 1.00 96.75 107 VAL A O 1
ATOM 833 N N . PHE A 1 108 ? -4.963 -1.476 22.424 1.00 95.12 108 PHE A N 1
ATOM 834 C CA . PHE A 1 108 ? -3.669 -0.798 22.519 1.00 95.12 108 PHE A CA 1
ATOM 835 C C . PHE A 1 108 ? -3.122 -0.988 23.925 1.00 95.12 108 PHE A C 1
ATOM 837 O O . PHE A 1 108 ? -3.304 -0.151 24.808 1.00 95.12 108 PHE A O 1
ATOM 844 N N . ASP A 1 109 ? -2.516 -2.149 24.135 1.00 92.31 109 ASP A N 1
ATOM 845 C CA . ASP A 1 109 ? -2.036 -2.575 25.437 1.00 92.31 109 ASP A CA 1
ATOM 846 C C . ASP A 1 109 ? -0.502 -2.497 25.500 1.00 92.31 109 ASP A C 1
ATOM 848 O O . ASP A 1 109 ? 0.173 -3.326 24.877 1.00 92.31 109 ASP A O 1
ATOM 852 N N . PRO A 1 110 ? 0.065 -1.535 26.254 1.00 89.44 110 PRO A N 1
ATOM 853 C CA . PRO A 1 110 ? 1.510 -1.338 26.314 1.00 89.44 110 PRO A CA 1
ATOM 854 C C . PRO A 1 110 ? 2.266 -2.551 26.858 1.00 89.44 110 PRO A C 1
ATOM 856 O O . PRO A 1 110 ? 3.456 -2.706 26.584 1.00 89.44 110 PRO A O 1
ATOM 859 N N . LEU A 1 111 ? 1.583 -3.428 27.602 1.00 87.06 111 LEU A N 1
ATOM 860 C CA . LEU A 1 111 ? 2.172 -4.621 28.201 1.00 87.06 111 LEU A CA 1
ATOM 861 C C . LEU A 1 111 ? 2.744 -5.592 27.158 1.00 87.06 111 LEU A C 1
ATOM 863 O O . LEU A 1 111 ? 3.678 -6.328 27.466 1.00 87.06 111 LEU A O 1
ATOM 867 N N . PHE A 1 112 ? 2.203 -5.581 25.935 1.00 85.25 112 PHE A N 1
ATOM 868 C CA . PHE A 1 112 ? 2.582 -6.500 24.857 1.00 85.25 112 PHE A CA 1
ATOM 869 C C . PHE A 1 112 ? 3.503 -5.868 23.801 1.00 85.25 112 PHE A C 1
ATOM 871 O O . PHE A 1 112 ? 3.873 -6.533 22.827 1.00 85.25 112 PHE A O 1
ATOM 878 N N . VAL A 1 113 ? 3.882 -4.596 23.960 1.00 82.12 113 VAL A N 1
ATOM 879 C CA . VAL A 1 113 ? 4.758 -3.899 23.010 1.00 82.12 113 VAL A CA 1
ATOM 880 C C . VAL A 1 113 ? 6.187 -4.430 23.112 1.00 82.12 113 VAL A C 1
ATOM 882 O O . VAL A 1 113 ? 6.724 -4.635 24.202 1.00 82.12 113 VAL A O 1
ATOM 885 N N . LYS A 1 114 ? 6.832 -4.616 21.955 1.00 71.88 114 LYS A N 1
ATOM 886 C CA . LYS A 1 114 ? 8.231 -5.044 21.888 1.00 71.88 114 LYS A CA 1
ATOM 887 C C . LYS A 1 114 ? 9.147 -3.965 22.474 1.00 71.88 114 LYS A C 1
ATOM 889 O O . LYS A 1 114 ? 9.171 -2.842 21.984 1.00 71.88 114 LYS A O 1
ATOM 894 N N . THR A 1 115 ? 9.928 -4.324 23.493 1.00 65.69 115 THR A N 1
ATOM 895 C CA . THR A 1 115 ? 10.881 -3.421 24.177 1.00 65.69 115 THR A CA 1
ATOM 896 C C . THR A 1 115 ? 12.347 -3.823 24.002 1.00 65.69 115 THR A C 1
ATOM 898 O O . THR A 1 115 ? 13.237 -3.176 24.560 1.00 65.69 115 THR A O 1
ATOM 901 N N . GLU A 1 116 ? 12.632 -4.887 23.243 1.00 54.12 116 GLU A N 1
ATOM 902 C CA . GLU A 1 116 ? 14.006 -5.344 23.002 1.00 54.12 116 GLU A CA 1
ATOM 903 C C . GLU A 1 116 ? 14.847 -4.218 22.381 1.00 54.12 116 GLU A C 1
ATOM 905 O O . GLU A 1 116 ? 14.493 -3.675 21.341 1.00 54.12 116 GLU A O 1
ATOM 910 N N . GLY A 1 117 ? 15.942 -3.845 23.055 1.00 54.88 117 GLY A N 1
ATOM 911 C CA . GLY A 1 117 ? 16.814 -2.718 22.689 1.00 54.88 117 GLY A CA 1
ATOM 912 C C . GLY A 1 117 ? 16.686 -1.499 23.613 1.00 54.88 117 GLY A C 1
ATOM 913 O O . GLY A 1 117 ? 17.679 -0.806 23.844 1.00 54.88 117 GLY A O 1
ATOM 914 N N . GLY A 1 118 ? 15.526 -1.301 24.255 1.00 57.97 118 GLY A N 1
ATOM 915 C CA . GLY A 1 118 ? 15.264 -0.195 25.190 1.00 57.97 118 GLY A CA 1
ATOM 916 C C . GLY A 1 118 ? 15.156 1.187 24.537 1.00 57.97 118 GLY A C 1
ATOM 917 O O . GLY A 1 118 ? 15.219 2.191 25.242 1.00 57.97 118 GLY A O 1
ATOM 918 N N . GLU A 1 119 ? 15.021 1.244 23.214 1.00 64.62 119 GLU A N 1
ATOM 919 C CA . GLU A 1 119 ? 14.935 2.495 22.455 1.00 64.62 119 GLU A CA 1
ATOM 920 C C . GLU A 1 119 ? 13.507 3.043 22.413 1.00 64.62 119 GLU A C 1
ATOM 922 O O . GLU A 1 119 ? 13.322 4.251 22.502 1.00 64.62 119 GLU A O 1
ATOM 927 N N . VAL A 1 120 ? 12.498 2.169 22.351 1.00 72.06 120 VAL A N 1
ATOM 928 C CA . VAL A 1 120 ? 11.083 2.540 22.209 1.00 72.06 120 VAL A CA 1
ATOM 929 C C . VAL A 1 120 ? 10.376 2.568 23.563 1.00 72.06 120 VAL A C 1
ATOM 931 O O . VAL A 1 120 ? 10.520 1.646 24.368 1.00 72.06 120 VAL A O 1
ATOM 934 N N . ASN A 1 121 ? 9.561 3.599 23.786 1.00 82.75 121 ASN A N 1
ATOM 935 C CA . ASN A 1 121 ? 8.677 3.723 24.938 1.00 82.75 121 ASN A CA 1
ATOM 936 C C . ASN A 1 121 ? 7.297 3.096 24.639 1.00 82.75 121 ASN A C 1
ATOM 938 O O . ASN A 1 121 ? 6.557 3.647 23.815 1.00 82.75 121 ASN A O 1
ATOM 942 N N . PRO A 1 122 ? 6.900 1.995 25.311 1.00 85.31 122 PRO A N 1
ATOM 943 C CA . PRO A 1 122 ? 5.626 1.319 25.061 1.00 85.31 122 PRO A CA 1
ATOM 944 C C . PRO A 1 122 ? 4.398 2.210 25.182 1.00 85.31 122 PRO A C 1
ATOM 9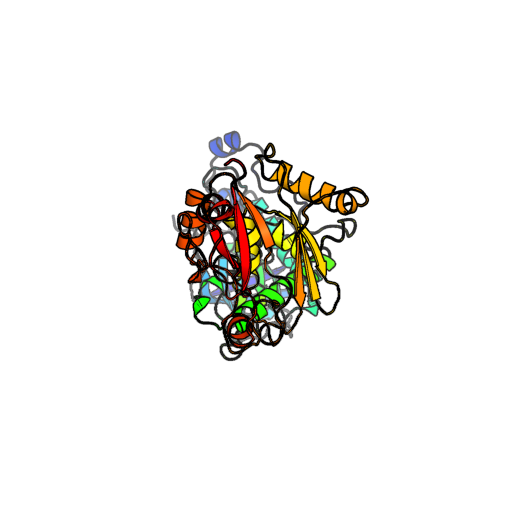46 O O . PRO A 1 122 ? 3.536 2.160 24.312 1.00 85.31 122 PRO A O 1
ATOM 949 N N . ILE A 1 123 ? 4.347 3.040 26.230 1.00 87.38 123 ILE A N 1
ATOM 950 C CA . ILE A 1 123 ? 3.195 3.894 26.540 1.00 87.38 123 ILE A CA 1
ATOM 951 C C . ILE A 1 123 ? 3.008 4.921 25.422 1.00 87.38 123 ILE A C 1
ATOM 953 O O . ILE A 1 123 ? 1.938 5.003 24.818 1.00 87.38 123 ILE A O 1
ATOM 957 N N . ARG A 1 124 ? 4.087 5.627 25.054 1.00 87.31 124 ARG A N 1
ATOM 958 C CA . ARG A 1 124 ? 4.048 6.629 23.976 1.00 87.31 124 ARG A CA 1
ATOM 959 C C . ARG A 1 124 ? 3.706 6.018 22.624 1.00 87.31 124 ARG A C 1
ATOM 961 O O . ARG A 1 124 ? 2.988 6.641 21.848 1.00 87.31 124 ARG A O 1
ATOM 968 N N . LEU A 1 125 ? 4.212 4.819 22.332 1.00 88.12 125 LEU A N 1
ATOM 969 C CA . LEU A 1 125 ? 3.897 4.131 21.083 1.00 88.12 125 LEU A CA 1
ATOM 970 C C . LEU A 1 125 ? 2.410 3.765 21.014 1.00 88.12 125 LEU A C 1
ATOM 972 O O . LEU A 1 125 ? 1.760 4.026 20.002 1.00 88.12 125 LEU A O 1
ATOM 976 N N . THR A 1 126 ? 1.854 3.189 22.084 1.00 90.94 126 THR A N 1
ATOM 977 C CA . THR A 1 126 ? 0.424 2.855 22.129 1.00 90.94 126 THR A CA 1
ATOM 978 C C . THR A 1 126 ? -0.460 4.090 22.077 1.00 90.94 126 THR A C 1
ATOM 980 O O . THR A 1 126 ? -1.468 4.065 21.376 1.00 90.94 126 THR A O 1
ATOM 983 N N . ASP A 1 127 ? -0.067 5.176 22.744 1.00 92.75 127 ASP A N 1
ATOM 984 C CA . ASP A 1 127 ? -0.791 6.446 22.705 1.00 92.75 127 ASP A CA 1
ATOM 985 C C . ASP A 1 127 ? -0.774 7.059 21.303 1.00 92.75 127 ASP A C 1
ATOM 987 O O . ASP A 1 127 ? -1.822 7.483 20.808 1.00 92.75 127 ASP A O 1
ATOM 991 N N . LYS A 1 128 ? 0.381 7.040 20.619 1.00 92.50 128 LYS A N 1
ATOM 992 C CA . LYS A 1 128 ? 0.483 7.441 19.211 1.00 92.50 128 LYS A CA 1
ATOM 993 C C . LYS A 1 128 ? -0.492 6.620 18.372 1.00 92.50 128 LYS A C 1
ATOM 995 O O . LYS A 1 128 ? -1.364 7.201 17.735 1.00 92.50 128 LYS A O 1
ATOM 1000 N N . HIS A 1 129 ? -0.388 5.292 18.397 1.00 93.62 129 HIS A N 1
ATOM 1001 C CA . HIS A 1 129 ? -1.221 4.438 17.547 1.00 93.62 129 HIS A CA 1
ATOM 1002 C C . HIS A 1 129 ? -2.715 4.624 17.812 1.00 93.62 129 HIS A C 1
ATOM 1004 O O . HIS A 1 129 ? -3.491 4.760 16.870 1.00 93.62 129 HIS A O 1
ATOM 1010 N N . TYR A 1 130 ? -3.111 4.683 19.083 1.00 96.56 130 TYR A N 1
ATOM 1011 C CA . TYR A 1 130 ? -4.500 4.887 19.471 1.00 96.56 130 TYR A CA 1
ATOM 1012 C C . TYR A 1 130 ? -5.042 6.241 18.989 1.00 96.56 130 TYR A C 1
ATOM 1014 O O . TYR A 1 130 ? -6.088 6.292 18.340 1.00 96.56 130 TYR A O 1
ATOM 1022 N N . THR A 1 131 ? -4.335 7.337 19.277 1.00 96.44 131 THR A N 1
ATOM 1023 C CA . THR A 1 131 ? -4.795 8.693 18.930 1.00 96.44 131 THR A CA 1
ATOM 1024 C C . THR A 1 131 ? -4.828 8.925 17.419 1.00 96.44 131 THR A C 1
ATOM 1026 O O . THR A 1 131 ? -5.801 9.485 16.911 1.00 96.44 131 THR A O 1
ATOM 1029 N N . HIS A 1 132 ? -3.821 8.447 16.684 1.00 96.00 132 HIS A N 1
ATOM 1030 C CA . HIS A 1 132 ? -3.749 8.611 15.230 1.00 96.00 132 HIS A CA 1
ATOM 1031 C C . HIS A 1 132 ? -4.797 7.774 14.506 1.00 96.00 132 HIS A C 1
ATOM 1033 O O . HIS A 1 132 ? -5.452 8.276 13.595 1.00 96.00 132 HIS A O 1
ATOM 1039 N N . GLU A 1 133 ? -5.015 6.528 14.933 1.00 97.19 133 GLU A N 1
ATOM 1040 C CA . GLU A 1 133 ? -5.997 5.662 14.286 1.00 97.19 133 GLU A CA 1
ATOM 1041 C C . GLU A 1 133 ? -7.424 6.172 14.495 1.00 97.19 133 GLU A C 1
ATOM 1043 O O . GLU A 1 133 ? -8.201 6.214 13.540 1.00 97.19 133 GLU A O 1
ATOM 1048 N N . VAL A 1 134 ? -7.769 6.637 15.703 1.00 97.56 134 VAL A N 1
ATOM 1049 C CA . VAL A 1 134 ? -9.089 7.247 15.939 1.00 97.56 134 VAL A CA 1
ATOM 1050 C C . VAL A 1 134 ? -9.267 8.513 15.099 1.00 97.56 134 VAL A C 1
ATOM 1052 O O . VAL A 1 134 ? -10.309 8.670 14.460 1.00 97.56 134 VAL A O 1
ATOM 1055 N N . ALA A 1 135 ? -8.262 9.390 15.043 1.00 97.12 135 ALA A N 1
ATOM 1056 C CA . ALA A 1 135 ? -8.334 10.603 14.231 1.00 97.12 135 ALA A CA 1
ATOM 1057 C C . ALA A 1 135 ? -8.447 10.304 12.728 1.00 97.12 135 ALA A C 1
ATOM 1059 O O . ALA A 1 135 ? -9.195 10.982 12.022 1.00 97.12 135 ALA A O 1
ATOM 1060 N N . ALA A 1 136 ? -7.767 9.262 12.238 1.00 97.12 136 ALA A N 1
ATOM 1061 C CA . ALA A 1 136 ? -7.878 8.822 10.852 1.00 97.12 136 ALA A CA 1
ATOM 1062 C C . ALA A 1 136 ? -9.308 8.357 10.546 1.00 97.12 136 ALA A C 1
ATOM 1064 O O . ALA A 1 136 ? -9.923 8.860 9.608 1.00 97.12 136 ALA A O 1
ATOM 1065 N N . TYR A 1 137 ? -9.896 7.490 11.379 1.00 98.00 137 TYR A N 1
ATOM 1066 C CA . TYR A 1 137 ? -11.290 7.065 11.195 1.00 98.00 137 TYR A CA 1
ATOM 1067 C C . TYR A 1 137 ? -12.279 8.235 11.244 1.00 98.00 137 TYR A C 1
ATOM 1069 O O . TYR A 1 137 ? -13.226 8.260 10.458 1.00 98.00 137 TYR A O 1
ATOM 1077 N N . GLN A 1 138 ? -12.066 9.214 12.126 1.00 96.25 138 GLN A N 1
ATOM 1078 C CA . GLN A 1 138 ? -12.905 10.415 12.198 1.00 96.25 138 GLN A CA 1
ATOM 1079 C C . GLN A 1 138 ? -12.811 11.268 10.925 1.00 96.25 138 GLN A C 1
ATOM 1081 O O . GLN A 1 138 ? -13.839 11.724 10.425 1.00 96.25 138 GLN A O 1
ATOM 1086 N N . LYS A 1 139 ? -11.602 11.459 10.380 1.00 96.38 139 LYS A N 1
ATOM 1087 C CA . LYS A 1 139 ? -11.361 12.260 9.167 1.00 96.38 139 LYS A CA 1
ATOM 1088 C C . LYS A 1 139 ? -11.808 11.555 7.880 1.00 96.38 139 LYS A C 1
ATOM 1090 O O . LYS A 1 139 ? -12.094 12.225 6.893 1.00 96.38 139 LYS A O 1
ATOM 1095 N N . LEU A 1 140 ? -11.884 10.224 7.897 1.00 96.88 140 LEU A N 1
ATOM 1096 C CA . LEU A 1 140 ? -12.248 9.365 6.763 1.00 96.88 140 LEU A CA 1
ATOM 1097 C C . LEU A 1 140 ? -13.666 8.784 6.894 1.00 96.88 140 LEU A C 1
ATOM 1099 O O . LEU A 1 140 ? -13.933 7.659 6.468 1.00 96.88 140 LEU A O 1
ATOM 1103 N N . CYS A 1 141 ? -14.578 9.519 7.532 1.00 96.00 141 CYS A N 1
ATOM 1104 C CA . CYS A 1 141 ? -15.920 9.036 7.856 1.00 96.00 141 CYS A CA 1
ATOM 1105 C C . CYS A 1 141 ? -16.761 8.656 6.624 1.00 96.00 141 CYS A C 1
ATOM 1107 O O . CYS A 1 141 ? -17.579 7.743 6.708 1.00 96.00 141 CYS A O 1
ATOM 1109 N N . ASP A 1 142 ? -16.525 9.295 5.480 1.00 97.00 142 ASP A N 1
ATOM 1110 C CA . ASP A 1 142 ? -17.168 9.023 4.190 1.00 97.00 142 ASP A CA 1
ATOM 1111 C C . ASP A 1 142 ? -16.692 7.719 3.524 1.00 97.00 142 ASP A C 1
ATOM 1113 O O . ASP A 1 142 ? -17.396 7.165 2.681 1.00 97.00 142 ASP A O 1
ATOM 1117 N N . LEU A 1 143 ? -15.529 7.196 3.923 1.00 97.19 143 LEU A N 1
ATOM 1118 C CA . LEU A 1 143 ? -14.949 5.963 3.378 1.00 97.19 143 LEU A CA 1
ATOM 1119 C C . LEU A 1 143 ? -15.324 4.709 4.187 1.00 97.19 143 LEU A C 1
ATOM 1121 O O . LEU A 1 143 ? -15.065 3.577 3.756 1.00 97.19 143 LEU A O 1
ATOM 1125 N N . GLN A 1 144 ? -15.919 4.893 5.367 1.00 97.19 144 GLN A N 1
ATOM 1126 C CA . GLN A 1 144 ? -16.291 3.815 6.280 1.00 97.19 144 GLN A CA 1
ATOM 1127 C C . GLN A 1 144 ? -17.393 2.918 5.701 1.00 97.19 144 GLN A C 1
ATOM 1129 O O . GLN A 1 144 ? -18.382 3.394 5.147 1.00 97.19 144 GLN A O 1
ATOM 1134 N N . GLY A 1 145 ? -17.215 1.601 5.827 1.00 94.19 145 GLY A N 1
ATOM 1135 C CA . GLY A 1 145 ? -18.125 0.579 5.298 1.00 94.19 145 GLY A CA 1
ATOM 1136 C C . GLY A 1 145 ? -18.020 0.355 3.785 1.00 94.19 145 GLY A C 1
ATOM 1137 O O . GLY A 1 145 ? -18.727 -0.492 3.242 1.00 94.19 145 GLY A O 1
ATOM 1138 N N . THR A 1 146 ? -17.150 1.098 3.089 1.00 94.00 146 THR A N 1
ATOM 1139 C CA . THR A 1 146 ? -16.940 0.958 1.638 1.00 94.00 146 THR A CA 1
ATOM 1140 C C . THR A 1 146 ? -15.486 0.661 1.286 1.00 94.00 146 THR A C 1
ATOM 1142 O O . THR A 1 146 ? -15.212 -0.331 0.612 1.00 94.00 146 THR A O 1
ATOM 1145 N N . LYS A 1 147 ? -14.553 1.511 1.727 1.00 96.25 147 LYS A N 1
ATOM 1146 C CA . LYS A 1 147 ? -13.105 1.374 1.494 1.00 96.25 147 LYS A CA 1
ATOM 1147 C C . LYS A 1 147 ? -12.352 0.994 2.759 1.00 96.25 147 LYS A C 1
ATOM 1149 O O . LYS A 1 147 ? -11.320 0.340 2.675 1.00 96.25 147 LYS A O 1
ATOM 1154 N N . ILE A 1 148 ? -12.853 1.399 3.920 1.00 97.62 148 ILE A N 1
ATOM 1155 C CA . ILE A 1 148 ? -12.265 1.097 5.229 1.00 97.62 148 ILE A CA 1
ATOM 1156 C C . ILE A 1 148 ? -13.347 0.502 6.144 1.00 97.62 148 ILE A C 1
ATOM 1158 O O . ILE A 1 148 ? -14.534 0.745 5.903 1.00 97.62 148 ILE A O 1
ATOM 1162 N N . PRO A 1 149 ? -12.992 -0.268 7.187 1.00 97.25 149 PRO A N 1
ATOM 1163 C CA . PRO A 1 149 ? -13.962 -0.787 8.149 1.00 97.25 149 PRO A CA 1
ATOM 1164 C C . PRO A 1 149 ? -14.806 0.323 8.778 1.00 97.25 149 PRO A C 1
ATOM 1166 O O . PRO A 1 149 ? -14.314 1.421 9.044 1.00 97.25 149 PRO A O 1
ATOM 1169 N N . SER A 1 150 ? -16.068 0.037 9.084 1.00 97.38 150 SER A N 1
ATOM 1170 C CA . SER A 1 150 ? -16.874 0.973 9.872 1.00 97.38 150 SER A CA 1
ATOM 1171 C C . SER A 1 150 ? -16.315 1.126 11.294 1.00 97.38 150 SER A C 1
ATOM 1173 O O . SER A 1 150 ? -16.026 0.130 11.963 1.00 97.38 150 SER A O 1
ATOM 1175 N N . PHE A 1 151 ? -16.197 2.365 11.777 1.00 97.56 151 PHE A N 1
ATOM 1176 C CA . PHE A 1 151 ? -15.734 2.695 13.127 1.00 97.56 151 PHE A CA 1
ATOM 1177 C C . PHE A 1 151 ? -16.924 2.852 14.078 1.00 97.56 151 PHE A C 1
ATOM 1179 O O . PHE A 1 151 ? -17.819 3.671 13.855 1.00 97.56 151 PHE A O 1
ATOM 1186 N N . TYR A 1 152 ? -16.938 2.076 15.163 1.00 96.31 152 TYR A N 1
ATOM 1187 C CA . TYR A 1 152 ? -18.045 2.045 16.127 1.00 96.31 152 TYR A CA 1
ATOM 1188 C C . TYR A 1 152 ? -17.750 2.785 17.430 1.00 96.31 152 TYR A C 1
ATOM 1190 O O . TYR A 1 152 ? -18.655 2.974 18.242 1.00 96.31 152 TYR A O 1
ATOM 1198 N N . GLY A 1 153 ? -16.510 3.229 17.621 1.00 95.56 153 GLY A N 1
ATOM 1199 C CA . GLY A 1 153 ? -16.119 4.047 18.756 1.00 95.56 153 GLY A CA 1
ATOM 1200 C C . GLY A 1 153 ? -14.766 3.663 19.330 1.00 95.56 153 GLY A C 1
ATOM 1201 O O . GLY A 1 153 ? -14.158 2.650 18.974 1.00 95.56 153 GLY A O 1
ATOM 1202 N N . SER A 1 154 ? -14.326 4.495 20.260 1.00 97.44 154 SER A N 1
ATOM 1203 C CA . SER A 1 154 ? -13.121 4.326 21.056 1.00 97.44 154 SER A CA 1
ATOM 1204 C C . SER A 1 154 ? -13.490 4.224 22.530 1.00 97.44 154 SER A C 1
ATOM 1206 O O . SER A 1 154 ? -14.446 4.856 22.976 1.00 97.44 154 SER A O 1
ATOM 1208 N N . PHE A 1 155 ? -12.753 3.408 23.279 1.00 97.62 155 PHE A N 1
ATOM 1209 C CA . PHE A 1 155 ? -13.153 2.983 24.613 1.00 97.62 155 PHE A CA 1
ATOM 1210 C C . PHE A 1 155 ? -11.970 2.836 25.572 1.00 97.62 155 PHE A C 1
ATOM 1212 O O . PHE A 1 155 ? -10.828 2.606 25.162 1.00 97.62 155 PHE A O 1
ATOM 1219 N N . THR A 1 156 ? -12.291 2.917 26.857 1.00 97.31 156 THR A N 1
ATOM 1220 C CA . THR A 1 156 ? -11.436 2.597 27.998 1.00 97.31 156 THR A CA 1
ATOM 1221 C C . THR A 1 156 ? -11.849 1.252 28.575 1.00 97.31 156 THR A C 1
ATOM 1223 O O . THR A 1 156 ? -13.034 1.016 28.823 1.00 97.31 156 THR A O 1
ATOM 1226 N N . TRP A 1 157 ? -10.874 0.389 28.836 1.00 95.31 157 TRP A N 1
ATOM 1227 C CA . TRP A 1 157 ? -11.062 -0.860 29.558 1.00 95.31 157 TRP A CA 1
ATOM 1228 C C . TRP A 1 157 ? -10.146 -0.899 30.782 1.00 95.31 157 TRP A C 1
ATOM 1230 O O . TRP A 1 157 ? -8.925 -0.866 30.652 1.00 95.31 157 TRP A O 1
ATOM 1240 N N . GLU A 1 158 ? -10.745 -0.995 31.966 1.00 93.38 158 GLU A N 1
ATOM 1241 C CA . GLU A 1 158 ? -10.027 -1.251 33.213 1.00 93.38 158 GLU A CA 1
ATOM 1242 C C . GLU A 1 158 ? -9.830 -2.756 33.405 1.00 93.38 158 GLU A C 1
ATOM 1244 O O . GLU A 1 158 ? -10.792 -3.499 33.621 1.00 93.38 158 GLU A O 1
ATOM 1249 N N . ILE A 1 159 ? -8.583 -3.222 33.292 1.00 91.00 159 ILE A N 1
ATOM 1250 C CA . ILE A 1 159 ? -8.240 -4.644 33.395 1.00 91.00 159 ILE A CA 1
ATOM 1251 C C . ILE A 1 159 ? -7.711 -4.938 34.806 1.00 91.00 159 ILE A C 1
ATOM 1253 O O . ILE A 1 159 ? -6.623 -4.467 35.147 1.00 91.00 159 ILE A O 1
ATOM 1257 N N . PRO A 1 160 ? -8.408 -5.753 35.622 1.00 88.19 160 PRO A N 1
ATOM 1258 C CA . PRO A 1 160 ? -7.960 -6.074 36.975 1.00 88.19 160 PRO A CA 1
ATOM 1259 C C . PRO A 1 160 ? -6.638 -6.849 36.990 1.00 88.19 160 PRO A C 1
ATOM 1261 O O . PRO A 1 160 ? -6.474 -7.839 36.272 1.00 88.19 160 PRO A O 1
ATOM 1264 N N . VAL A 1 161 ? -5.714 -6.459 37.866 1.00 83.12 161 VAL A N 1
ATOM 1265 C CA . VAL A 1 161 ? -4.438 -7.151 38.090 1.00 83.12 161 VAL A CA 1
ATOM 1266 C C . VAL A 1 161 ? -4.605 -8.155 39.231 1.00 83.12 161 VAL A C 1
ATOM 1268 O O . VAL A 1 161 ? -4.609 -7.796 40.409 1.00 83.12 161 VAL A O 1
ATOM 1271 N N . ARG A 1 162 ? -4.743 -9.442 38.880 1.00 69.56 162 ARG A N 1
ATOM 1272 C CA . ARG A 1 162 ? -5.054 -10.527 39.836 1.00 69.56 162 ARG A CA 1
ATOM 1273 C C . ARG A 1 162 ? -4.049 -10.656 40.988 1.00 69.56 162 ARG A C 1
ATOM 1275 O O . ARG A 1 162 ? -4.442 -11.060 42.074 1.00 69.56 162 ARG A O 1
ATOM 1282 N N . GLU A 1 163 ? -2.783 -10.314 40.757 1.00 67.31 163 GLU A N 1
ATOM 1283 C CA . GLU A 1 163 ? -1.692 -10.502 41.724 1.00 67.31 163 GLU A CA 1
ATOM 1284 C C . GLU A 1 163 ? -1.540 -9.345 42.734 1.00 67.31 163 GLU A C 1
ATOM 1286 O O . GLU A 1 163 ? -0.847 -9.519 43.732 1.00 67.31 163 GLU A O 1
ATOM 1291 N N . GLN A 1 164 ? -2.176 -8.182 42.516 1.00 62.06 164 GLN A N 1
ATOM 1292 C CA . GLN A 1 164 ? -1.941 -6.973 43.332 1.00 62.06 164 GLN A CA 1
ATOM 1293 C C . GLN A 1 164 ? -3.178 -6.399 44.044 1.00 62.06 164 GLN A C 1
ATOM 1295 O O . GLN A 1 164 ? -3.029 -5.435 44.782 1.00 62.06 164 GLN A O 1
ATOM 1300 N N . GLY A 1 165 ? -4.362 -7.014 43.901 1.00 58.31 165 GLY A N 1
ATOM 1301 C CA . GLY A 1 165 ? -5.579 -6.693 44.670 1.00 58.31 165 GLY A CA 1
ATOM 1302 C C . GLY A 1 165 ? -6.153 -5.282 44.434 1.00 58.31 165 GLY A C 1
ATOM 1303 O O . GLY A 1 165 ? -5.513 -4.284 44.721 1.00 58.31 165 GLY A O 1
ATOM 1304 N N . HIS A 1 166 ? -7.395 -5.176 43.944 1.00 70.56 166 HIS A N 1
ATOM 1305 C CA . HIS A 1 166 ? -8.110 -3.916 43.617 1.00 70.56 166 HIS A CA 1
ATOM 1306 C C . HIS A 1 166 ? -7.429 -2.951 42.623 1.00 70.56 166 HIS A C 1
ATOM 1308 O O . HIS A 1 166 ? -8.052 -1.975 42.212 1.00 70.56 166 HIS A O 1
ATOM 1314 N N . VAL A 1 167 ? -6.202 -3.222 42.182 1.00 84.88 167 VAL A N 1
ATOM 1315 C CA . VAL A 1 167 ? -5.528 -2.441 41.144 1.00 84.88 167 VAL A CA 1
ATOM 1316 C C . VAL A 1 167 ? -5.989 -2.912 39.765 1.00 84.88 167 VAL A C 1
ATOM 1318 O O . VAL A 1 167 ? -5.962 -4.107 39.463 1.00 84.88 167 VAL A O 1
ATOM 1321 N N . SER A 1 168 ? -6.397 -1.966 38.923 1.00 87.88 168 SER A N 1
ATOM 1322 C CA . SER A 1 168 ? -6.646 -2.192 37.498 1.00 87.88 168 SER A CA 1
ATOM 1323 C C . SER A 1 168 ? -5.659 -1.381 36.677 1.00 87.88 168 SER A C 1
ATOM 1325 O O . SER A 1 168 ? -5.226 -0.309 37.097 1.00 87.88 168 SER A O 1
ATOM 1327 N N . ARG A 1 169 ? -5.279 -1.918 35.522 1.00 89.88 169 ARG A N 1
ATOM 1328 C CA . ARG A 1 169 ? -4.514 -1.185 34.516 1.00 89.88 169 ARG A CA 1
ATOM 1329 C C . ARG A 1 169 ? -5.468 -0.694 33.432 1.00 89.88 169 ARG A C 1
ATOM 1331 O O . ARG A 1 169 ? -6.258 -1.481 32.903 1.00 89.88 169 ARG A O 1
ATOM 1338 N N . THR A 1 170 ? -5.348 0.578 33.087 1.00 92.75 170 THR A N 1
ATOM 1339 C CA . THR A 1 170 ? -6.155 1.226 32.055 1.00 92.75 170 THR A CA 1
ATOM 1340 C C . THR A 1 170 ? -5.628 0.880 30.666 1.00 92.75 170 THR A C 1
ATOM 1342 O O . THR A 1 170 ? -4.440 1.040 30.382 1.00 92.75 170 THR A O 1
ATOM 1345 N N . VAL A 1 171 ? -6.512 0.435 29.776 1.00 93.88 171 VAL A N 1
ATOM 1346 C CA . VAL A 1 171 ? -6.182 0.088 28.388 1.00 93.88 171 VAL A CA 1
ATOM 1347 C C . VAL A 1 171 ? -7.145 0.779 27.430 1.00 93.88 171 VAL A C 1
ATOM 1349 O O . VAL A 1 171 ? -8.342 0.886 27.701 1.00 93.88 171 VAL A O 1
ATOM 1352 N N . ARG A 1 172 ? -6.632 1.251 26.289 1.00 96.94 172 ARG A N 1
ATOM 1353 C CA . ARG A 1 172 ? -7.449 1.847 25.224 1.00 96.94 172 ARG A CA 1
ATOM 1354 C C . ARG A 1 172 ? -7.780 0.810 24.164 1.00 96.94 172 ARG A C 1
ATOM 1356 O O . ARG A 1 172 ? -6.952 -0.037 23.832 1.00 96.94 172 ARG A O 1
ATOM 1363 N N . LEU A 1 173 ? -8.976 0.889 23.595 1.00 97.44 173 LEU A N 1
ATOM 1364 C CA . LEU A 1 173 ? -9.345 0.079 22.438 1.00 97.44 173 LEU A CA 1
ATOM 1365 C C . LEU A 1 173 ? -10.300 0.812 21.505 1.00 97.44 173 LEU A C 1
ATOM 1367 O O . LEU A 1 173 ? -10.952 1.781 21.892 1.00 97.44 173 LEU A O 1
ATOM 1371 N N . ILE A 1 174 ? -10.389 0.326 20.274 1.00 98.38 174 ILE A N 1
ATOM 1372 C CA . ILE A 1 174 ? -11.389 0.754 19.293 1.00 98.38 174 ILE A CA 1
ATOM 1373 C C . ILE A 1 174 ? -12.220 -0.440 18.839 1.00 98.38 174 ILE A C 1
ATOM 1375 O O . ILE A 1 174 ? -11.707 -1.560 18.755 1.00 98.38 174 ILE A O 1
ATOM 1379 N N . LEU A 1 175 ? -13.496 -0.190 18.544 1.00 98.06 175 LEU A N 1
ATOM 1380 C CA . LEU A 1 175 ? -14.386 -1.174 17.935 1.00 98.06 175 LEU A CA 1
ATOM 1381 C C . LEU A 1 175 ? -14.547 -0.880 16.448 1.00 98.06 175 LEU A C 1
ATOM 1383 O O . LEU A 1 175 ? -14.968 0.209 16.055 1.00 98.06 175 LEU A O 1
ATOM 1387 N N . LEU A 1 176 ? -14.234 -1.881 15.636 1.00 97.69 176 LEU A N 1
ATOM 1388 C CA . LEU A 1 176 ? -14.292 -1.832 14.183 1.00 97.69 176 LEU A CA 1
ATOM 1389 C C . LEU A 1 176 ? -15.234 -2.907 13.647 1.00 97.69 176 LEU A C 1
ATOM 1391 O O . LEU A 1 176 ? -15.508 -3.923 14.294 1.00 97.69 176 LEU A O 1
ATOM 1395 N N . GLU A 1 177 ? -15.716 -2.685 12.434 1.00 96.38 177 GLU A N 1
ATOM 1396 C CA . GLU A 1 177 ? -16.429 -3.688 11.656 1.00 96.38 177 GLU A CA 1
ATOM 1397 C C . GLU A 1 177 ? -15.613 -4.976 11.503 1.00 96.38 177 GLU A C 1
ATOM 1399 O O . GLU A 1 177 ? -14.421 -4.953 11.197 1.00 96.38 177 GLU A O 1
ATOM 1404 N N . PHE A 1 178 ? -16.277 -6.116 11.697 1.00 94.25 178 PHE A N 1
ATOM 1405 C CA . PHE A 1 178 ? -15.713 -7.409 11.340 1.00 94.25 178 PHE A CA 1
ATOM 1406 C C . PHE A 1 178 ? -15.860 -7.630 9.834 1.00 94.25 178 PHE A C 1
ATOM 1408 O O . PHE A 1 178 ? -16.967 -7.863 9.348 1.00 94.25 178 PHE A O 1
ATOM 1415 N N . LEU A 1 179 ? -14.743 -7.581 9.110 1.00 92.50 179 LEU A N 1
ATOM 1416 C CA . LEU A 1 179 ? -14.697 -7.882 7.685 1.00 92.50 179 LEU A CA 1
ATOM 1417 C C . LEU A 1 179 ? -14.285 -9.348 7.474 1.00 92.50 179 LEU A C 1
ATOM 1419 O O . LEU A 1 179 ? -13.171 -9.721 7.848 1.00 92.50 179 LEU A O 1
ATOM 1423 N N . PRO A 1 180 ? -15.149 -10.200 6.891 1.00 89.00 180 PRO A N 1
ATOM 1424 C CA . PRO A 1 180 ? -14.732 -11.521 6.447 1.00 89.00 180 PRO A CA 1
ATOM 1425 C C . PRO A 1 180 ? -13.866 -11.365 5.192 1.00 89.00 180 PRO A C 1
ATOM 1427 O O . PRO A 1 180 ? -14.317 -10.834 4.179 1.00 89.00 180 PRO A O 1
ATOM 1430 N N . GLY A 1 181 ? -12.614 -11.805 5.257 1.00 90.62 181 GLY A N 1
ATOM 1431 C CA . GLY A 1 181 ? -11.679 -11.675 4.148 1.00 90.62 181 GLY A CA 1
ATOM 1432 C C . GLY A 1 181 ? -10.311 -12.255 4.469 1.00 90.62 181 GLY A C 1
ATOM 1433 O O . GLY A 1 181 ? -10.077 -12.745 5.574 1.00 90.62 181 GLY A O 1
ATOM 1434 N N . ILE A 1 182 ? -9.425 -12.188 3.484 1.00 91.38 182 ILE A N 1
ATOM 1435 C CA . ILE A 1 182 ? -8.021 -12.598 3.592 1.00 91.38 182 ILE A CA 1
ATOM 1436 C C . ILE A 1 182 ? -7.124 -11.387 3.364 1.00 91.38 182 ILE A C 1
ATOM 1438 O O . ILE A 1 182 ? -7.463 -10.501 2.573 1.00 91.38 182 ILE A O 1
ATOM 1442 N N . SER A 1 183 ? -5.998 -11.314 4.065 1.00 91.56 183 SER A N 1
ATOM 1443 C CA . SER A 1 183 ? -5.009 -10.275 3.801 1.00 91.56 183 SER A CA 1
ATOM 1444 C C . SER A 1 183 ? -4.331 -10.519 2.454 1.00 91.56 183 SER A C 1
ATOM 1446 O O . SER A 1 183 ? -4.048 -11.667 2.112 1.00 91.56 183 SER A O 1
ATOM 1448 N N . MET A 1 184 ? -3.991 -9.463 1.709 1.00 91.69 184 MET A N 1
ATOM 1449 C CA . MET A 1 184 ? -3.168 -9.615 0.504 1.00 91.69 184 MET A CA 1
ATOM 1450 C C . MET A 1 184 ? -1.809 -10.254 0.826 1.00 91.69 184 MET A C 1
ATOM 1452 O O . MET A 1 184 ? -1.298 -11.015 0.017 1.00 91.69 184 MET A O 1
ATOM 1456 N N . ALA A 1 185 ? -1.248 -10.046 2.024 1.00 88.31 185 ALA A N 1
ATOM 1457 C CA . ALA A 1 185 ? -0.002 -10.709 2.434 1.00 88.31 185 ALA A CA 1
ATOM 1458 C C . ALA A 1 185 ? -0.106 -12.245 2.533 1.00 88.31 185 ALA A C 1
ATOM 1460 O O . ALA A 1 185 ? 0.912 -12.931 2.545 1.00 88.31 185 ALA A O 1
ATOM 1461 N N . GLU A 1 186 ? -1.319 -12.794 2.624 1.00 87.81 186 GLU A N 1
ATOM 1462 C CA . GLU A 1 186 ? -1.565 -14.239 2.716 1.00 87.81 186 GLU A CA 1
ATOM 1463 C C . GLU A 1 186 ? -1.807 -14.880 1.342 1.00 87.81 186 GLU A C 1
ATOM 1465 O O . GLU A 1 186 ? -1.992 -16.097 1.239 1.00 87.81 186 GLU A O 1
ATOM 1470 N N . VAL A 1 187 ? -1.820 -14.080 0.272 1.00 86.81 187 VAL A N 1
ATOM 1471 C CA . VAL A 1 187 ? -2.142 -14.543 -1.074 1.00 86.81 187 VAL A CA 1
ATOM 1472 C C . VAL A 1 187 ? -0.916 -14.489 -1.970 1.00 86.81 187 VAL A C 1
ATOM 1474 O O . VAL A 1 187 ? -0.224 -13.483 -2.059 1.00 86.81 187 VAL A O 1
ATOM 1477 N N . ASN A 1 188 ? -0.680 -15.579 -2.700 1.00 82.12 188 ASN A N 1
ATOM 1478 C CA . ASN A 1 188 ? 0.307 -15.588 -3.769 1.00 82.12 188 ASN A CA 1
ATOM 1479 C C . ASN A 1 188 ? -0.230 -14.795 -4.970 1.00 82.12 188 ASN A C 1
ATOM 1481 O O . ASN A 1 188 ? -1.167 -15.251 -5.635 1.00 82.12 188 ASN A O 1
ATOM 1485 N N . ALA A 1 189 ? 0.385 -13.647 -5.257 1.00 79.12 189 ALA A N 1
ATOM 1486 C CA . ALA A 1 189 ? -0.003 -12.751 -6.342 1.00 79.12 189 ALA A CA 1
ATOM 1487 C C . ALA A 1 189 ? -0.053 -13.447 -7.714 1.00 79.12 189 ALA A C 1
ATOM 1489 O O . ALA A 1 189 ? -0.971 -13.196 -8.494 1.00 79.12 189 ALA A O 1
ATOM 1490 N N . LYS A 1 190 ? 0.825 -14.434 -7.961 1.00 78.38 190 LYS A N 1
ATOM 1491 C CA . LYS A 1 190 ? 0.884 -15.216 -9.214 1.00 78.38 190 LYS A CA 1
ATOM 1492 C C . LYS A 1 190 ? -0.381 -16.031 -9.509 1.00 78.38 190 LYS A C 1
ATOM 1494 O O . LYS A 1 190 ? -0.508 -16.591 -10.592 1.00 78.38 190 LYS A O 1
ATOM 1499 N N . ARG A 1 191 ? -1.318 -16.133 -8.559 1.00 83.44 191 ARG A N 1
ATOM 1500 C CA . ARG A 1 191 ? -2.639 -16.745 -8.783 1.00 83.44 191 ARG A CA 1
ATOM 1501 C C . ARG A 1 191 ? -3.588 -15.861 -9.586 1.00 83.44 191 ARG A C 1
ATOM 1503 O O . ARG A 1 191 ? -4.588 -16.366 -10.090 1.00 83.44 191 ARG A O 1
ATOM 1510 N N . PHE A 1 192 ? -3.313 -14.566 -9.671 1.00 82.25 192 PHE A N 1
ATOM 1511 C CA . PHE A 1 192 ? -4.139 -13.613 -10.399 1.00 82.25 192 PHE A CA 1
ATOM 1512 C C . PHE A 1 192 ? -3.535 -13.315 -11.764 1.00 82.25 192 PHE A C 1
ATOM 1514 O O . PHE A 1 192 ? -2.313 -13.284 -11.907 1.00 82.25 192 PHE A O 1
ATOM 1521 N N . SER A 1 193 ? -4.393 -13.036 -12.749 1.00 78.06 193 SER A N 1
ATOM 1522 C CA . SER A 1 193 ? -3.927 -12.470 -14.013 1.00 78.06 193 SER A CA 1
ATOM 1523 C C . SER A 1 193 ? -3.239 -11.130 -13.766 1.00 78.06 193 SER A C 1
ATOM 1525 O O . SER A 1 193 ? -3.622 -10.388 -12.858 1.00 78.06 193 SER A O 1
ATOM 1527 N N . ILE A 1 194 ? -2.271 -10.806 -14.615 1.00 69.62 194 ILE A N 1
ATOM 1528 C CA . ILE A 1 194 ? -1.560 -9.525 -14.617 1.00 69.62 194 ILE A CA 1
ATOM 1529 C C . ILE A 1 194 ? -2.539 -8.342 -14.560 1.00 69.62 194 ILE A C 1
ATOM 1531 O O . ILE A 1 194 ? -2.453 -7.502 -13.669 1.00 69.62 194 ILE A O 1
ATOM 1535 N N . GLN A 1 195 ? -3.562 -8.344 -15.419 1.00 71.06 195 GLN A N 1
ATOM 1536 C CA . GLN A 1 195 ? -4.598 -7.307 -15.434 1.00 71.06 195 GLN A CA 1
ATOM 1537 C C . GLN A 1 195 ? -5.305 -7.143 -14.078 1.00 71.06 195 GLN A C 1
ATOM 1539 O O . GLN A 1 195 ? -5.656 -6.033 -13.670 1.00 71.06 195 GLN A O 1
ATOM 1544 N N . THR A 1 196 ? -5.541 -8.247 -13.365 1.00 81.19 196 THR A N 1
ATOM 1545 C CA . THR A 1 196 ? -6.153 -8.213 -12.032 1.00 81.19 196 THR A CA 1
ATOM 1546 C C . THR A 1 196 ? -5.183 -7.619 -11.015 1.00 81.19 196 THR A C 1
ATOM 1548 O O . THR A 1 196 ? -5.602 -6.782 -10.216 1.00 81.19 196 THR A O 1
ATOM 1551 N N . GLN A 1 197 ? -3.903 -8.006 -11.064 1.00 79.00 197 GLN A N 1
ATOM 1552 C CA . GLN A 1 197 ? -2.842 -7.455 -10.211 1.00 79.00 197 GLN A CA 1
ATOM 1553 C C . GLN A 1 197 ? -2.714 -5.940 -10.396 1.00 79.00 197 GLN A C 1
ATOM 1555 O O . GLN A 1 197 ? -2.850 -5.197 -9.425 1.00 79.00 197 GLN A O 1
ATOM 1560 N N . GLN A 1 198 ? -2.610 -5.472 -11.640 1.00 73.62 198 GLN A N 1
ATOM 1561 C CA . GLN A 1 198 ? -2.579 -4.047 -11.976 1.00 73.62 198 GLN A CA 1
ATOM 1562 C C . GLN A 1 198 ? -3.815 -3.300 -11.467 1.00 73.62 198 GLN A C 1
ATOM 1564 O O . GLN A 1 198 ? -3.694 -2.232 -10.874 1.00 73.62 198 GLN A O 1
ATOM 1569 N N . ASN A 1 199 ? -5.015 -3.869 -11.630 1.00 80.31 199 ASN A N 1
ATOM 1570 C CA . ASN A 1 199 ? -6.246 -3.256 -11.125 1.00 80.31 199 ASN A CA 1
ATOM 1571 C C . ASN A 1 199 ? -6.277 -3.166 -9.593 1.00 80.31 199 ASN A C 1
ATOM 1573 O O . ASN A 1 199 ? -6.836 -2.212 -9.045 1.00 80.31 199 ASN A O 1
ATOM 1577 N N . MET A 1 200 ? -5.698 -4.143 -8.890 1.00 88.12 200 MET A N 1
ATOM 1578 C CA . MET A 1 200 ? -5.537 -4.082 -7.436 1.00 88.12 200 MET A CA 1
ATOM 1579 C C . MET A 1 200 ? -4.557 -2.975 -7.052 1.00 88.12 200 MET A C 1
ATOM 1581 O O . MET A 1 200 ? -4.932 -2.105 -6.270 1.00 88.12 200 MET A O 1
ATOM 1585 N N . ILE A 1 201 ? -3.366 -2.939 -7.655 1.00 85.81 201 ILE A N 1
ATOM 1586 C CA . ILE A 1 201 ? 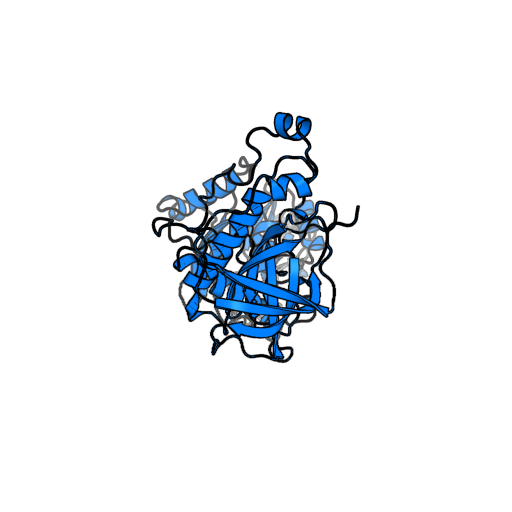-2.359 -1.897 -7.409 1.00 85.81 201 ILE A CA 1
ATOM 1587 C C . ILE A 1 201 ? -2.915 -0.504 -7.696 1.00 85.81 201 ILE A C 1
ATOM 1589 O O . ILE A 1 201 ? -2.841 0.369 -6.834 1.00 85.81 201 ILE A O 1
ATOM 1593 N N . LYS A 1 202 ? -3.578 -0.310 -8.840 1.00 81.31 202 LYS A N 1
ATOM 1594 C CA . LYS A 1 202 ? -4.235 0.954 -9.180 1.00 81.31 202 LYS A CA 1
ATOM 1595 C C . LYS A 1 202 ? -5.203 1.395 -8.082 1.00 81.31 202 LYS A C 1
ATOM 1597 O O . LYS A 1 202 ? -5.171 2.548 -7.674 1.00 81.31 202 LYS A O 1
ATOM 1602 N N . LYS A 1 203 ? -6.040 0.492 -7.559 1.00 89.38 203 LYS A N 1
ATOM 1603 C CA . LYS A 1 203 ? -6.981 0.820 -6.473 1.00 89.38 203 LYS A CA 1
ATOM 1604 C C . LYS A 1 203 ? -6.287 1.196 -5.166 1.00 89.38 203 LYS A C 1
ATOM 1606 O O . LYS A 1 203 ? -6.850 1.983 -4.408 1.00 89.38 203 LYS A O 1
ATOM 1611 N N . ILE A 1 204 ? -5.114 0.629 -4.892 1.00 91.62 204 ILE A N 1
ATOM 1612 C CA . ILE A 1 204 ? -4.302 0.976 -3.721 1.00 91.62 204 ILE A CA 1
ATOM 1613 C C . ILE A 1 204 ? -3.687 2.371 -3.913 1.00 91.62 204 ILE A C 1
ATOM 1615 O O . ILE A 1 204 ? -3.785 3.185 -2.999 1.00 91.62 204 ILE A O 1
ATOM 1619 N N . ILE A 1 205 ? -3.158 2.684 -5.103 1.00 83.56 205 ILE A N 1
ATOM 1620 C CA . ILE A 1 205 ? -2.643 4.021 -5.461 1.00 83.56 205 ILE A CA 1
ATOM 1621 C C . ILE A 1 205 ? -3.752 5.076 -5.403 1.00 83.56 205 ILE A C 1
ATOM 1623 O O . ILE A 1 205 ? -3.567 6.136 -4.805 1.00 83.56 205 ILE A O 1
ATOM 1627 N N . ASP A 1 206 ? -4.917 4.783 -5.991 1.00 85.75 206 ASP A N 1
ATOM 1628 C CA . ASP A 1 206 ? -6.083 5.671 -5.979 1.00 85.75 206 ASP A CA 1
ATOM 1629 C C . ASP A 1 206 ? -6.517 5.965 -4.532 1.00 85.75 206 ASP A C 1
ATOM 1631 O O . ASP A 1 206 ? -6.812 7.110 -4.191 1.00 85.75 206 ASP A O 1
ATOM 1635 N N . PHE A 1 207 ? -6.540 4.939 -3.670 1.00 93.38 207 PHE A N 1
ATOM 1636 C CA . PHE A 1 207 ? -6.872 5.100 -2.257 1.00 93.38 207 PHE A CA 1
ATOM 1637 C C . PHE A 1 207 ? -5.821 5.930 -1.521 1.00 93.38 207 PHE A C 1
ATOM 1639 O O . PHE A 1 207 ? -6.185 6.925 -0.907 1.00 93.38 207 PHE A O 1
ATOM 1646 N N . GLU A 1 208 ? -4.535 5.575 -1.602 1.00 91.19 208 GLU A N 1
ATOM 1647 C CA . GLU A 1 208 ? -3.457 6.345 -0.963 1.00 91.19 208 GLU A CA 1
ATOM 1648 C C . GLU A 1 208 ? -3.494 7.810 -1.395 1.00 91.19 208 GLU A C 1
ATOM 1650 O O . GLU A 1 208 ? -3.404 8.692 -0.548 1.00 91.19 208 GLU A O 1
ATOM 1655 N N . THR A 1 209 ? -3.733 8.073 -2.681 1.00 85.62 209 THR A N 1
ATOM 1656 C CA . THR A 1 209 ? -3.848 9.433 -3.210 1.00 85.62 209 THR A CA 1
ATOM 1657 C C . THR A 1 209 ? -5.033 10.181 -2.607 1.00 85.62 209 THR A C 1
ATOM 1659 O O . THR A 1 209 ? -4.864 11.328 -2.195 1.00 85.62 209 THR A O 1
ATOM 1662 N N . ASP A 1 210 ? -6.210 9.552 -2.507 1.00 90.06 210 ASP A N 1
ATOM 1663 C CA . ASP A 1 210 ? -7.382 10.150 -1.847 1.00 90.06 210 ASP A CA 1
ATOM 1664 C C . ASP A 1 210 ? -7.091 10.468 -0.367 1.00 90.06 210 ASP A C 1
ATOM 1666 O O . ASP A 1 210 ? -7.439 11.535 0.139 1.00 90.06 210 ASP A O 1
ATOM 1670 N N . ILE A 1 211 ? -6.376 9.586 0.334 1.00 91.94 211 ILE A N 1
ATOM 1671 C CA . ILE A 1 211 ? -5.966 9.825 1.724 1.00 91.94 211 ILE A CA 1
ATOM 1672 C C . ILE A 1 211 ? -4.944 10.972 1.822 1.00 91.94 211 ILE A C 1
ATOM 1674 O O . ILE A 1 211 ? -5.088 11.857 2.673 1.00 91.94 211 ILE A O 1
ATOM 1678 N N . TYR A 1 212 ? -3.976 11.026 0.907 1.00 87.94 212 TYR A N 1
ATOM 1679 C CA . TYR A 1 212 ? -2.945 12.061 0.857 1.00 87.94 212 TYR A CA 1
ATOM 1680 C C . TYR A 1 212 ? -3.526 13.458 0.630 1.00 87.94 212 TYR A C 1
ATOM 1682 O O . TYR A 1 212 ? -3.199 14.389 1.369 1.00 87.94 212 TYR A O 1
ATOM 1690 N N . VAL A 1 213 ? -4.463 13.626 -0.312 1.00 86.50 213 VAL A N 1
ATOM 1691 C CA . VAL A 1 213 ? -5.110 14.935 -0.566 1.00 86.50 213 VAL A CA 1
ATOM 1692 C C . VAL A 1 213 ? -5.975 15.413 0.607 1.00 86.50 213 VAL A C 1
ATOM 1694 O O . VAL A 1 213 ? -6.288 16.603 0.730 1.00 86.50 213 VAL A O 1
ATOM 1697 N N . ARG A 1 214 ? -6.330 14.506 1.523 1.00 89.88 214 ARG A N 1
ATOM 1698 C CA . ARG A 1 214 ? -6.987 14.822 2.797 1.00 89.88 214 ARG A CA 1
ATOM 1699 C C . ARG A 1 214 ? -5.983 15.206 3.889 1.00 89.88 214 ARG A C 1
ATOM 1701 O O . ARG A 1 214 ? -6.399 15.417 5.027 1.00 89.88 214 ARG A O 1
ATOM 1708 N N . GLY A 1 215 ? -4.694 15.345 3.581 1.00 89.19 215 GLY A N 1
ATOM 1709 C CA . GLY A 1 215 ? -3.641 15.705 4.535 1.00 89.19 215 GLY A CA 1
ATOM 1710 C C . GLY A 1 215 ? -3.331 14.575 5.516 1.00 89.19 215 GLY A C 1
ATOM 1711 O O . GLY A 1 215 ? -3.201 14.828 6.717 1.00 89.19 215 GLY A O 1
ATOM 1712 N N . ILE A 1 216 ? -3.340 13.330 5.031 1.00 91.00 216 ILE A N 1
ATOM 1713 C CA . ILE A 1 216 ? -2.943 12.140 5.785 1.00 91.00 216 ILE A CA 1
ATOM 1714 C C . ILE A 1 216 ? -1.915 11.356 4.967 1.00 91.00 216 ILE A C 1
ATOM 1716 O O . ILE A 1 216 ? -2.164 11.011 3.821 1.00 91.00 216 ILE A O 1
ATOM 1720 N N . GLU A 1 217 ? -0.785 11.015 5.569 1.00 88.56 217 GLU A N 1
ATOM 1721 C CA . GLU A 1 217 ? 0.238 10.156 4.975 1.00 88.56 217 GLU A CA 1
ATOM 1722 C C . GLU A 1 217 ? 0.180 8.765 5.620 1.00 88.56 217 GLU A C 1
ATOM 1724 O O . GLU A 1 217 ? 0.179 8.633 6.848 1.00 88.56 217 GLU A O 1
ATOM 1729 N N . LEU A 1 218 ? 0.091 7.716 4.799 1.00 89.69 218 LEU A N 1
ATOM 1730 C CA . LEU A 1 218 ? -0.019 6.331 5.260 1.00 89.69 218 LEU A CA 1
ATOM 1731 C C . LEU A 1 218 ? 1.362 5.673 5.360 1.00 89.69 218 LEU A C 1
ATOM 1733 O O . LEU A 1 218 ? 1.762 4.917 4.480 1.00 89.69 218 LEU A O 1
ATOM 1737 N N . ALA A 1 219 ? 2.062 5.903 6.471 1.00 85.75 219 ALA A N 1
ATOM 1738 C CA . ALA A 1 219 ? 3.431 5.416 6.676 1.00 85.75 219 ALA A CA 1
ATOM 1739 C C . ALA A 1 219 ? 3.574 3.885 6.849 1.00 85.75 219 ALA A C 1
ATOM 1741 O O . ALA A 1 219 ? 4.685 3.392 7.004 1.00 85.75 219 ALA A O 1
ATOM 1742 N N . ASP A 1 220 ? 2.472 3.124 6.868 1.00 86.50 220 ASP A N 1
ATOM 1743 C CA . ASP A 1 220 ? 2.503 1.655 6.969 1.00 86.50 220 ASP A CA 1
ATOM 1744 C C . ASP A 1 220 ? 1.584 0.956 5.952 1.00 86.50 220 ASP A C 1
ATOM 1746 O O . ASP A 1 220 ? 1.029 -0.121 6.204 1.00 86.50 220 ASP A O 1
ATOM 1750 N N . LEU A 1 221 ? 1.370 1.571 4.788 1.00 89.56 221 LEU A N 1
ATOM 1751 C CA . LEU A 1 221 ? 0.594 0.936 3.729 1.00 89.56 221 LEU A CA 1
ATOM 1752 C C . LEU A 1 221 ? 1.382 -0.247 3.144 1.00 89.56 221 LEU A C 1
ATOM 1754 O O . LEU A 1 221 ? 2.440 -0.090 2.548 1.00 89.56 221 LEU A O 1
ATOM 1758 N N . SER A 1 222 ? 0.868 -1.459 3.342 1.00 87.75 222 SER A N 1
ATOM 1759 C CA . SER A 1 222 ? 1.526 -2.707 2.940 1.00 87.75 222 SER A CA 1
ATOM 1760 C C . SER A 1 222 ? 0.489 -3.809 2.692 1.00 87.75 222 SER A C 1
ATOM 1762 O O . SER A 1 222 ? -0.632 -3.692 3.197 1.00 87.75 222 SER A O 1
ATOM 1764 N N . PRO A 1 223 ? 0.822 -4.911 1.985 1.00 89.62 223 PRO A N 1
ATOM 1765 C CA . PRO A 1 223 ? -0.142 -5.976 1.683 1.00 89.62 223 PRO A CA 1
ATOM 1766 C C . PRO A 1 223 ? -0.847 -6.558 2.915 1.00 89.62 223 PRO A C 1
ATOM 1768 O O . PRO A 1 223 ? -2.008 -6.953 2.840 1.00 89.62 223 PRO A O 1
ATOM 1771 N N . ARG A 1 224 ? -0.188 -6.562 4.084 1.00 90.31 224 ARG A N 1
ATOM 1772 C CA . ARG A 1 224 ? -0.801 -7.032 5.339 1.00 90.31 224 ARG A CA 1
ATOM 1773 C C . ARG A 1 224 ? -1.987 -6.171 5.794 1.00 90.31 224 ARG A C 1
ATOM 1775 O O . ARG A 1 224 ? -2.887 -6.674 6.461 1.00 90.31 224 ARG A O 1
ATOM 1782 N N . ASN A 1 225 ? -1.986 -4.899 5.403 1.00 93.69 225 ASN A N 1
ATOM 1783 C CA . ASN A 1 225 ? -2.979 -3.888 5.758 1.00 93.69 225 ASN A CA 1
ATOM 1784 C C . ASN A 1 225 ? -4.023 -3.685 4.643 1.00 93.69 225 ASN A C 1
ATOM 1786 O O . ASN A 1 225 ? -4.837 -2.767 4.719 1.00 93.69 225 ASN A O 1
ATOM 1790 N N . VAL A 1 226 ? -4.039 -4.554 3.627 1.00 95.00 226 VAL A N 1
ATOM 1791 C CA . VAL A 1 226 ? -5.067 -4.575 2.582 1.00 95.00 226 VAL A CA 1
ATOM 1792 C C . VAL A 1 226 ? -5.793 -5.915 2.622 1.00 95.00 226 VAL A C 1
ATOM 1794 O O . VAL A 1 226 ? -5.180 -6.979 2.540 1.00 95.00 226 VAL A O 1
ATOM 1797 N N . MET A 1 227 ? -7.112 -5.869 2.775 1.00 94.88 227 MET A N 1
ATOM 1798 C CA . MET A 1 227 ? -7.968 -7.043 2.902 1.00 94.88 227 MET A CA 1
ATOM 1799 C C . MET A 1 227 ? -8.828 -7.244 1.658 1.00 94.88 227 MET A C 1
ATOM 1801 O O . MET A 1 227 ? -9.507 -6.327 1.192 1.00 94.88 227 MET A O 1
ATOM 1805 N N . MET A 1 228 ? -8.840 -8.477 1.167 1.00 94.44 228 MET A N 1
ATOM 1806 C CA . MET A 1 228 ? -9.688 -8.947 0.079 1.00 94.44 228 MET A CA 1
ATOM 1807 C C . MET A 1 228 ? -10.946 -9.577 0.686 1.00 94.44 228 MET A C 1
ATOM 1809 O O . MET A 1 228 ? -10.874 -10.645 1.297 1.00 94.44 228 MET A O 1
ATOM 1813 N N . THR A 1 229 ? -12.092 -8.903 0.561 1.00 92.31 229 THR A N 1
ATOM 1814 C CA . THR A 1 229 ? -13.349 -9.307 1.234 1.00 92.31 229 THR A CA 1
ATOM 1815 C C . THR A 1 229 ? -14.345 -10.021 0.325 1.00 92.31 229 THR A C 1
ATOM 1817 O O . THR A 1 229 ? -15.399 -10.462 0.779 1.00 92.31 229 THR A O 1
ATOM 1820 N N . ASP A 1 230 ? -14.031 -10.149 -0.962 1.00 87.69 230 ASP A N 1
ATOM 1821 C CA . ASP A 1 230 ? -14.880 -10.820 -1.939 1.00 87.69 230 ASP A CA 1
ATOM 1822 C C . ASP A 1 230 ? -14.041 -11.751 -2.811 1.00 87.69 230 ASP A C 1
ATOM 1824 O O . ASP A 1 230 ? -13.256 -11.319 -3.652 1.00 87.69 230 ASP A O 1
ATOM 1828 N N . SER A 1 231 ? -14.222 -13.056 -2.615 1.00 81.62 231 SER A N 1
ATOM 1829 C CA . SER A 1 231 ? -13.534 -14.084 -3.399 1.00 81.62 231 SER A CA 1
ATOM 1830 C C . SER A 1 231 ? -13.919 -14.082 -4.881 1.00 81.62 231 SER A C 1
ATOM 1832 O O . SER A 1 231 ? -13.163 -14.595 -5.699 1.00 81.62 231 SER A O 1
ATOM 1834 N N . THR A 1 232 ? -15.086 -13.532 -5.235 1.00 85.94 232 THR A N 1
ATOM 1835 C CA . THR A 1 232 ? -15.543 -13.424 -6.631 1.00 85.94 232 THR A CA 1
ATOM 1836 C C . THR A 1 232 ? -15.048 -12.148 -7.306 1.00 85.94 232 THR A C 1
ATOM 1838 O O . THR A 1 232 ? -14.922 -12.102 -8.527 1.00 85.94 232 THR A O 1
ATOM 1841 N N . ASN A 1 233 ? -14.718 -11.129 -6.511 1.00 87.62 233 ASN A N 1
ATOM 1842 C CA . ASN A 1 233 ? -14.148 -9.875 -6.973 1.00 87.62 233 ASN A CA 1
ATOM 1843 C C . ASN A 1 233 ? -12.874 -9.545 -6.176 1.00 87.62 233 ASN A C 1
ATOM 1845 O O . ASN A 1 233 ? -12.929 -8.752 -5.230 1.00 87.62 233 ASN A O 1
ATOM 1849 N N . PRO A 1 234 ? -11.705 -10.076 -6.585 1.00 84.81 234 PRO A N 1
ATOM 1850 C CA . PRO A 1 234 ? -10.443 -9.867 -5.869 1.00 84.81 234 PRO A CA 1
ATOM 1851 C C . PRO A 1 234 ? -10.025 -8.391 -5.805 1.00 84.81 234 PRO A C 1
ATOM 1853 O O . PRO A 1 234 ? -9.217 -8.005 -4.970 1.00 84.81 234 PRO A O 1
ATOM 1856 N N . THR A 1 235 ? -10.615 -7.531 -6.638 1.00 86.81 235 THR A N 1
ATOM 1857 C CA . THR A 1 235 ? -10.350 -6.089 -6.634 1.00 86.81 235 THR A CA 1
ATOM 1858 C C . THR A 1 235 ? -11.201 -5.315 -5.614 1.00 86.81 235 THR A C 1
ATOM 1860 O O . THR A 1 235 ? -11.120 -4.083 -5.543 1.00 86.81 235 THR A O 1
ATOM 1863 N N . LYS A 1 236 ? -12.061 -5.987 -4.836 1.00 91.69 236 LYS A N 1
ATOM 1864 C CA . LYS A 1 236 ? -12.793 -5.380 -3.718 1.00 91.69 236 LYS A CA 1
ATOM 1865 C C . LYS A 1 236 ? -11.900 -5.361 -2.475 1.00 91.69 236 LYS A C 1
ATOM 1867 O O . LYS A 1 236 ? -11.913 -6.275 -1.653 1.00 91.69 236 LYS A O 1
ATOM 1872 N N . LEU A 1 237 ? -11.121 -4.290 -2.374 1.00 95.44 237 LEU A N 1
ATOM 1873 C CA . LEU A 1 237 ? -10.118 -4.093 -1.333 1.00 95.44 237 LEU A CA 1
ATOM 1874 C C . LEU A 1 237 ? -10.665 -3.226 -0.197 1.00 95.44 237 LEU A C 1
ATOM 1876 O O . LEU A 1 237 ? -11.350 -2.234 -0.455 1.00 95.44 237 LEU A O 1
ATOM 1880 N N . HIS A 1 238 ? -10.343 -3.603 1.038 1.00 97.12 238 HIS A N 1
ATOM 1881 C CA . HIS A 1 238 ? -10.545 -2.783 2.231 1.00 97.12 238 HIS A CA 1
ATOM 1882 C C . HIS A 1 238 ? -9.198 -2.484 2.884 1.00 97.12 238 HIS A C 1
ATOM 1884 O O . HIS A 1 238 ? -8.379 -3.385 3.054 1.00 97.12 238 HIS A O 1
ATOM 1890 N N . PHE A 1 239 ? -8.981 -1.232 3.264 1.00 97.12 239 PHE A N 1
ATOM 1891 C CA . PHE A 1 239 ? -7.725 -0.767 3.845 1.00 97.12 239 PHE A CA 1
ATOM 1892 C C . PHE A 1 239 ? -7.834 -0.705 5.364 1.00 97.12 239 PHE A C 1
ATOM 1894 O O . PHE A 1 239 ? -8.831 -0.225 5.910 1.00 97.12 239 PHE A O 1
ATOM 1901 N N . LEU A 1 240 ? -6.819 -1.236 6.035 1.00 95.00 240 LEU A N 1
ATOM 1902 C CA . LEU A 1 240 ? -6.782 -1.462 7.473 1.00 95.00 240 LEU A CA 1
ATOM 1903 C C . LEU A 1 240 ? -5.591 -0.736 8.109 1.00 95.00 240 LEU A C 1
ATOM 1905 O O . LEU A 1 240 ? -4.654 -0.346 7.426 1.00 95.00 240 LEU A O 1
ATOM 1909 N N . ASP A 1 241 ? -5.621 -0.659 9.439 1.00 93.12 241 ASP A N 1
ATOM 1910 C CA . ASP A 1 241 ? -4.517 -0.221 10.301 1.00 93.12 241 ASP A CA 1
ATOM 1911 C C . ASP A 1 241 ? -3.985 1.196 10.016 1.00 93.12 241 ASP A C 1
ATOM 1913 O O . ASP A 1 241 ? -3.004 1.403 9.307 1.00 93.12 241 ASP A O 1
ATOM 1917 N N . PHE A 1 242 ? -4.607 2.190 10.656 1.00 95.12 242 PHE A N 1
ATOM 1918 C CA . PHE A 1 242 ? -4.195 3.596 10.552 1.00 95.12 242 PHE A CA 1
ATOM 1919 C C . PHE A 1 242 ? -3.354 4.066 11.748 1.00 95.12 242 PHE A C 1
ATOM 1921 O O . PHE A 1 242 ? -3.212 5.267 11.969 1.00 95.12 242 PHE A O 1
ATOM 1928 N N . GLY A 1 243 ? -2.781 3.144 12.534 1.00 91.06 243 GLY A N 1
ATOM 1929 C CA . GLY A 1 243 ? -2.004 3.493 13.732 1.00 91.06 243 GLY A CA 1
ATOM 1930 C C . GLY A 1 243 ? -0.746 4.320 13.443 1.00 91.06 243 GLY A C 1
ATOM 1931 O O . GLY A 1 243 ? -0.281 5.063 14.304 1.00 91.06 243 GLY A O 1
ATOM 1932 N N . ASN A 1 244 ? -0.213 4.225 12.224 1.00 89.81 244 ASN A N 1
ATOM 1933 C CA . ASN A 1 244 ? 0.941 5.000 11.764 1.00 89.81 244 ASN A CA 1
ATOM 1934 C C . ASN A 1 244 ? 0.578 6.144 10.811 1.00 89.81 244 ASN A C 1
ATOM 1936 O O . ASN A 1 244 ? 1.482 6.732 10.223 1.00 89.81 244 ASN A O 1
ATOM 1940 N N . ALA A 1 245 ? -0.708 6.469 10.651 1.00 92.38 245 ALA A N 1
ATOM 1941 C CA . ALA A 1 245 ? -1.112 7.625 9.860 1.00 92.38 245 ALA A CA 1
ATOM 1942 C C . ALA A 1 245 ? -0.423 8.890 10.392 1.00 92.38 245 ALA A C 1
ATOM 1944 O O . ALA A 1 245 ? -0.375 9.088 11.602 1.00 92.38 245 ALA A O 1
ATOM 1945 N N . LEU A 1 246 ? 0.104 9.736 9.511 1.00 90.75 246 LEU A N 1
ATOM 1946 C CA . LEU A 1 246 ? 0.678 11.037 9.860 1.00 90.75 246 LEU A CA 1
ATOM 1947 C C . LEU A 1 246 ? -0.213 12.140 9.301 1.00 90.75 246 LEU A C 1
ATOM 1949 O O . LEU A 1 246 ? -0.745 12.010 8.204 1.00 90.75 246 LEU A O 1
ATOM 1953 N N . PHE A 1 247 ? -0.373 13.231 10.042 1.00 90.56 247 PHE A N 1
ATOM 1954 C CA . PHE A 1 247 ? -1.216 14.354 9.638 1.00 90.56 247 PHE A CA 1
ATOM 1955 C C . PHE A 1 247 ? -0.339 15.557 9.306 1.00 90.56 247 PHE A C 1
ATOM 1957 O O . PHE A 1 247 ? 0.575 15.880 10.065 1.00 90.56 247 PHE A O 1
ATOM 1964 N N . PHE A 1 248 ? -0.620 16.216 8.186 1.00 85.75 248 PHE A N 1
ATOM 1965 C CA . PHE A 1 248 ? 0.121 17.391 7.734 1.00 85.75 248 PHE A CA 1
ATOM 1966 C C . PHE A 1 248 ? -0.824 18.456 7.171 1.00 85.75 248 PHE A C 1
ATOM 1968 O O . PHE A 1 248 ? -1.925 18.145 6.704 1.00 85.75 248 PHE A O 1
ATOM 1975 N N . ASP A 1 249 ? -0.377 19.711 7.218 1.00 77.88 249 ASP A N 1
ATOM 1976 C CA . ASP A 1 249 ? -1.065 20.833 6.582 1.00 77.88 249 ASP A CA 1
ATOM 1977 C C . ASP A 1 249 ? -0.728 20.905 5.089 1.00 77.88 249 ASP A C 1
ATOM 1979 O O . ASP A 1 249 ? 0.349 20.501 4.653 1.00 77.88 249 ASP A O 1
ATOM 1983 N N . ARG A 1 250 ? -1.681 21.408 4.296 1.00 58.59 250 ARG A N 1
ATOM 1984 C CA . ARG A 1 250 ? -1.717 21.336 2.820 1.00 58.59 250 ARG A CA 1
ATOM 1985 C C . ARG A 1 250 ? -0.565 22.027 2.074 1.00 58.59 250 ARG A C 1
ATOM 1987 O O . ARG A 1 250 ? -0.563 21.988 0.851 1.00 58.59 250 ARG A O 1
ATOM 1994 N N . ASP A 1 251 ? 0.405 22.606 2.773 1.00 56.59 251 ASP A N 1
ATOM 1995 C CA . ASP A 1 251 ? 1.558 23.282 2.169 1.00 56.59 251 ASP A CA 1
ATOM 1996 C C . ASP A 1 251 ? 2.653 22.309 1.685 1.00 56.59 251 ASP A C 1
ATOM 1998 O O . ASP A 1 251 ? 3.670 22.746 1.149 1.00 56.59 251 ASP A O 1
ATOM 2002 N N . LYS A 1 252 ? 2.469 20.984 1.829 1.00 55.09 252 LYS A N 1
ATOM 2003 C CA . LYS A 1 252 ? 3.315 20.003 1.128 1.00 55.09 252 LYS A CA 1
ATOM 2004 C C . LYS A 1 252 ? 3.046 20.084 -0.378 1.00 55.09 252 LYS A C 1
ATOM 2006 O O . LYS A 1 252 ? 1.902 19.951 -0.811 1.00 55.09 252 LYS A O 1
ATOM 2011 N N . GLU A 1 253 ? 4.110 20.270 -1.160 1.00 55.09 253 GLU A N 1
ATOM 2012 C CA . GLU A 1 253 ? 4.073 20.295 -2.623 1.00 55.09 253 GLU A CA 1
ATOM 2013 C C . GLU A 1 253 ? 3.261 19.124 -3.195 1.00 55.09 253 GLU A C 1
ATOM 2015 O O . GLU A 1 253 ? 3.238 18.012 -2.656 1.00 55.09 253 GLU A O 1
ATOM 2020 N N . ASN A 1 254 ? 2.569 19.396 -4.300 1.00 52.94 254 ASN A N 1
ATOM 2021 C CA . ASN A 1 254 ? 1.686 18.458 -4.979 1.00 52.94 254 ASN A CA 1
ATOM 2022 C C . ASN A 1 254 ? 2.529 17.417 -5.743 1.00 52.94 254 ASN A C 1
ATOM 2024 O O . ASN A 1 254 ? 2.628 17.445 -6.968 1.00 52.94 254 ASN A O 1
ATOM 2028 N N . ILE A 1 255 ? 3.206 16.539 -5.004 1.00 59.28 255 ILE A N 1
ATOM 2029 C CA . ILE A 1 255 ? 4.033 15.460 -5.547 1.00 59.28 255 ILE A CA 1
ATOM 2030 C C . ILE A 1 255 ? 3.097 14.468 -6.241 1.00 59.28 255 ILE A C 1
ATOM 2032 O O . ILE A 1 255 ? 2.085 14.069 -5.660 1.00 59.28 255 ILE A O 1
ATOM 2036 N N . SER A 1 256 ? 3.406 14.062 -7.475 1.00 63.59 256 SER A N 1
ATOM 2037 C CA . SER A 1 256 ? 2.565 13.114 -8.215 1.00 63.59 256 SER A CA 1
ATOM 2038 C C . SER A 1 256 ? 2.422 11.784 -7.448 1.00 63.59 256 SER A C 1
ATOM 2040 O O . SER A 1 256 ? 3.366 11.382 -6.765 1.00 63.59 256 SER A O 1
ATOM 2042 N N . PRO A 1 257 ? 1.281 11.067 -7.540 1.00 61.97 257 PRO A N 1
ATOM 2043 C CA . PRO A 1 257 ? 1.136 9.748 -6.922 1.00 61.97 257 PRO A CA 1
ATOM 2044 C C . PRO A 1 257 ? 2.258 8.788 -7.302 1.00 61.97 257 PRO A C 1
ATOM 2046 O O . PRO A 1 257 ? 2.821 8.135 -6.437 1.00 61.97 257 PRO A O 1
ATOM 2049 N N . LEU A 1 258 ? 2.646 8.771 -8.577 1.00 59.03 258 LEU A N 1
ATOM 2050 C CA . LEU A 1 258 ? 3.734 7.923 -9.049 1.00 59.03 258 LEU A CA 1
ATOM 2051 C C . LEU A 1 258 ? 5.076 8.325 -8.441 1.00 59.03 258 LEU A C 1
ATOM 2053 O O . LEU A 1 258 ? 5.826 7.439 -8.075 1.00 59.03 258 LEU A O 1
ATOM 2057 N N . SER A 1 259 ? 5.355 9.615 -8.253 1.00 60.12 259 SER A N 1
ATOM 2058 C CA . SER A 1 259 ? 6.571 10.070 -7.565 1.00 60.12 259 SER A CA 1
ATOM 2059 C C . SER A 1 259 ? 6.557 9.691 -6.081 1.00 60.12 259 SER A C 1
ATOM 2061 O O . SER A 1 259 ? 7.550 9.184 -5.584 1.00 60.12 259 SER A O 1
ATOM 2063 N N . ARG A 1 260 ? 5.425 9.833 -5.371 1.00 69.69 260 ARG A N 1
ATOM 2064 C CA . ARG A 1 260 ? 5.319 9.382 -3.964 1.00 69.69 260 ARG A CA 1
ATOM 2065 C C . ARG A 1 260 ? 5.508 7.874 -3.817 1.00 69.69 260 ARG A C 1
ATOM 2067 O O . ARG A 1 260 ? 6.009 7.413 -2.799 1.00 69.69 260 ARG A O 1
ATOM 2074 N N . TRP A 1 261 ? 5.075 7.117 -4.817 1.00 66.69 261 TRP A N 1
ATOM 2075 C CA . TRP A 1 261 ? 5.208 5.669 -4.837 1.00 66.69 261 TRP A CA 1
ATOM 2076 C C . TRP A 1 261 ? 6.605 5.224 -5.279 1.00 66.69 261 TRP A C 1
ATOM 2078 O O . TRP A 1 261 ? 7.159 4.334 -4.651 1.00 66.69 261 TRP A O 1
ATOM 2088 N N . ALA A 1 262 ? 7.187 5.853 -6.302 1.00 56.88 262 ALA A N 1
ATOM 2089 C CA . ALA A 1 262 ? 8.496 5.516 -6.860 1.00 56.88 262 ALA A CA 1
ATOM 2090 C C . ALA A 1 262 ? 9.669 5.985 -5.984 1.00 56.88 262 ALA A C 1
ATOM 2092 O O . ALA A 1 262 ? 10.636 5.244 -5.844 1.00 56.88 262 ALA A O 1
ATOM 2093 N N . ASP A 1 263 ? 9.563 7.168 -5.369 1.00 51.88 263 ASP A N 1
ATOM 2094 C CA . ASP A 1 263 ? 10.592 7.729 -4.478 1.00 51.88 263 ASP A CA 1
ATOM 2095 C C . ASP A 1 263 ? 10.391 7.296 -3.011 1.00 51.88 263 ASP A C 1
ATOM 2097 O O . ASP A 1 263 ? 11.259 7.514 -2.167 1.00 51.88 263 ASP A O 1
ATOM 2101 N N . GLY A 1 264 ? 9.227 6.725 -2.678 1.00 52.50 264 GLY A N 1
ATOM 2102 C CA . GLY A 1 264 ? 8.840 6.369 -1.314 1.00 52.50 264 GLY A CA 1
ATOM 2103 C C . GLY A 1 264 ? 8.988 4.881 -0.995 1.00 52.50 264 GLY A C 1
ATOM 2104 O O . GLY A 1 264 ? 8.846 4.012 -1.854 1.00 52.50 264 GLY A O 1
ATOM 2105 N N . ASP A 1 265 ? 9.143 4.578 0.296 1.00 56.19 265 ASP A N 1
ATOM 2106 C CA . ASP A 1 265 ? 9.174 3.230 0.895 1.00 56.19 265 ASP A CA 1
ATOM 2107 C C . ASP A 1 265 ? 7.910 2.367 0.627 1.00 56.19 265 ASP A C 1
ATOM 2109 O O . ASP A 1 265 ? 7.754 1.298 1.215 1.00 56.19 265 ASP A O 1
ATOM 2113 N N . LEU A 1 266 ? 6.986 2.799 -0.242 1.00 58.56 266 LEU A N 1
ATOM 2114 C CA . LEU A 1 266 ? 5.738 2.114 -0.593 1.00 58.56 266 LEU A CA 1
ATOM 2115 C C . LEU A 1 266 ? 5.869 1.158 -1.786 1.00 58.56 266 LEU A C 1
ATOM 2117 O O . LEU A 1 266 ? 5.092 0.208 -1.866 1.00 58.56 266 LEU A O 1
ATOM 2121 N N . VAL A 1 267 ? 6.856 1.318 -2.675 1.00 59.00 267 VAL A N 1
ATOM 2122 C CA . VAL A 1 267 ? 7.137 0.296 -3.706 1.00 59.00 267 VAL A CA 1
ATOM 2123 C C . VAL A 1 267 ? 7.697 -0.976 -3.075 1.00 59.00 267 VAL A C 1
ATOM 2125 O O . VAL A 1 267 ? 7.312 -2.067 -3.475 1.00 59.00 267 VAL A O 1
ATOM 2128 N N . VAL A 1 268 ? 8.526 -0.882 -2.034 1.00 61.88 268 VAL A N 1
ATOM 2129 C CA . VAL A 1 268 ? 9.173 -2.058 -1.420 1.00 61.88 268 VAL A CA 1
ATOM 2130 C C . VAL A 1 268 ? 8.161 -3.090 -0.869 1.00 61.88 268 VAL A C 1
ATOM 2132 O O . VAL A 1 268 ? 8.327 -4.279 -1.145 1.00 61.88 268 VAL A O 1
ATOM 2135 N N . PRO A 1 269 ? 7.082 -2.702 -0.156 1.00 63.78 269 PRO A N 1
ATOM 2136 C CA . PRO A 1 269 ? 6.066 -3.637 0.325 1.00 63.78 269 PRO A CA 1
ATOM 2137 C C . PRO A 1 269 ? 5.251 -4.351 -0.762 1.00 63.78 269 PRO A C 1
ATOM 2139 O O . PRO A 1 269 ? 4.729 -5.429 -0.483 1.00 63.78 269 PRO A O 1
ATOM 2142 N N . PHE A 1 270 ? 5.088 -3.766 -1.955 1.00 71.25 270 PHE A N 1
ATOM 2143 C CA . PHE A 1 270 ? 4.214 -4.300 -3.016 1.00 71.25 270 PHE A CA 1
ATOM 2144 C C . PHE A 1 270 ? 4.976 -4.815 -4.253 1.00 71.25 270 PHE A C 1
ATOM 2146 O O . PHE A 1 270 ? 4.463 -5.672 -4.975 1.00 71.25 270 PHE A O 1
ATOM 2153 N N . GLY A 1 271 ? 6.186 -4.310 -4.489 1.00 55.94 271 GLY A N 1
ATOM 2154 C CA . GLY A 1 271 ? 6.877 -4.302 -5.781 1.00 55.94 271 GLY A CA 1
ATOM 2155 C C . GLY A 1 271 ? 7.513 -5.612 -6.227 1.00 55.94 271 GLY A C 1
ATOM 2156 O O . GLY A 1 271 ? 7.823 -5.740 -7.399 1.00 55.94 271 GLY A O 1
ATOM 2157 N N . TYR A 1 272 ? 7.671 -6.604 -5.349 1.00 55.88 272 TYR A N 1
ATOM 2158 C CA . TYR A 1 272 ? 8.228 -7.903 -5.762 1.00 55.88 272 TYR A CA 1
ATOM 2159 C C . TYR A 1 272 ? 7.168 -8.916 -6.210 1.00 55.88 272 TYR A C 1
ATOM 2161 O O . TYR A 1 272 ? 7.466 -9.799 -7.011 1.00 55.88 272 TYR A O 1
ATOM 2169 N N . ASP A 1 273 ? 5.935 -8.792 -5.713 1.00 59.41 273 ASP A N 1
ATOM 2170 C CA . ASP A 1 273 ? 4.888 -9.792 -5.947 1.00 59.41 273 ASP A CA 1
ATOM 2171 C C . ASP A 1 273 ? 3.687 -9.236 -6.727 1.00 59.41 273 ASP A C 1
ATOM 2173 O O . ASP A 1 273 ? 3.126 -9.954 -7.553 1.00 59.41 273 ASP A O 1
ATOM 2177 N N . TRP A 1 274 ? 3.277 -7.982 -6.491 1.00 67.06 274 TRP A N 1
ATOM 2178 C CA . TRP A 1 274 ? 1.984 -7.453 -6.962 1.00 67.06 274 TRP A CA 1
ATOM 2179 C C . TRP A 1 274 ? 2.076 -6.421 -8.086 1.00 67.06 274 TRP A C 1
ATOM 2181 O O . TRP A 1 274 ? 1.072 -6.164 -8.751 1.00 67.06 274 TRP A O 1
ATOM 2191 N N . ILE A 1 275 ? 3.247 -5.824 -8.293 1.00 61.25 275 ILE A N 1
ATOM 2192 C CA . ILE A 1 275 ? 3.520 -4.919 -9.407 1.00 61.25 275 ILE A CA 1
ATOM 2193 C C . ILE A 1 275 ? 4.279 -5.752 -10.443 1.00 61.25 275 ILE A C 1
ATOM 2195 O O . ILE A 1 275 ? 5.444 -6.064 -10.262 1.00 61.25 275 ILE A O 1
ATOM 2199 N N . ASN A 1 276 ? 3.568 -6.226 -11.464 1.00 53.75 276 ASN A N 1
ATOM 2200 C CA . ASN A 1 276 ? 4.127 -6.961 -12.597 1.00 53.75 276 ASN A CA 1
ATOM 2201 C C . ASN A 1 276 ? 3.328 -6.539 -13.838 1.00 53.75 276 ASN A C 1
ATOM 2203 O O . ASN A 1 276 ? 2.279 -7.129 -14.069 1.00 53.75 276 ASN A O 1
ATOM 2207 N N . ASP A 1 277 ? 3.731 -5.454 -14.520 1.00 46.38 277 ASP A N 1
ATOM 2208 C CA . ASP A 1 277 ? 3.733 -5.337 -16.007 1.00 46.38 277 ASP A CA 1
ATOM 2209 C C . ASP A 1 277 ? 4.049 -3.934 -16.557 1.00 46.38 277 ASP A C 1
ATOM 2211 O O . ASP A 1 277 ? 4.211 -3.779 -17.759 1.00 46.38 277 ASP A O 1
ATOM 2215 N N . TRP A 1 278 ? 4.159 -2.888 -15.736 1.00 49.81 278 TRP A N 1
ATOM 2216 C CA . TRP A 1 278 ? 4.757 -1.618 -16.212 1.00 49.81 278 TRP A CA 1
ATOM 2217 C C . TRP A 1 278 ? 6.294 -1.677 -16.156 1.00 49.81 278 TRP A C 1
ATOM 2219 O O . TRP A 1 278 ? 7.002 -0.788 -16.623 1.00 49.81 278 TRP A O 1
ATOM 2229 N N . ASP A 1 279 ? 6.783 -2.763 -15.558 1.00 57.53 279 ASP A N 1
ATOM 2230 C CA . ASP A 1 279 ? 8.152 -3.007 -15.166 1.00 57.53 279 ASP A CA 1
ATOM 2231 C C . ASP A 1 279 ? 9.011 -3.581 -16.265 1.00 57.53 279 ASP A C 1
ATOM 2233 O O . ASP A 1 279 ? 10.204 -3.400 -16.169 1.00 57.53 279 ASP A O 1
ATOM 2237 N N . SER A 1 280 ? 8.511 -4.284 -17.281 1.00 71.00 280 SER A N 1
ATOM 2238 C CA . SER A 1 280 ? 9.437 -4.980 -18.184 1.00 71.00 280 SER A CA 1
ATOM 2239 C C . SER A 1 280 ? 10.345 -3.974 -18.903 1.00 71.00 280 SER A C 1
ATOM 2241 O O . SER A 1 280 ? 11.571 -4.051 -18.766 1.00 71.00 280 SER A O 1
ATOM 2243 N N . SER A 1 281 ? 9.759 -2.975 -19.569 1.00 81.62 281 SER A N 1
ATOM 2244 C CA . SER A 1 281 ? 10.497 -1.914 -20.261 1.00 81.62 281 SER A CA 1
ATOM 2245 C C . SER A 1 281 ? 11.227 -0.994 -19.280 1.00 81.62 281 SER A C 1
ATOM 2247 O O . SER A 1 281 ? 12.412 -0.724 -19.471 1.00 81.62 281 SER A O 1
ATOM 2249 N N . LEU A 1 282 ? 10.604 -0.581 -18.168 1.00 80.44 282 LEU A N 1
ATOM 2250 C CA . LEU A 1 282 ? 11.297 0.236 -17.159 1.00 80.44 282 LEU A CA 1
ATOM 2251 C C . LEU A 1 282 ? 12.471 -0.513 -16.509 1.00 80.44 282 LEU A C 1
ATOM 2253 O O . LEU A 1 282 ? 13.555 0.045 -16.409 1.00 80.44 282 LEU A O 1
ATOM 2257 N N . ASN A 1 283 ? 12.324 -1.782 -16.142 1.00 79.00 283 ASN A N 1
ATOM 2258 C CA . ASN A 1 283 ? 13.397 -2.651 -15.655 1.00 79.00 283 ASN A CA 1
ATOM 2259 C C . ASN A 1 283 ? 14.495 -2.811 -16.708 1.00 79.00 283 ASN A C 1
ATOM 2261 O O . ASN A 1 283 ? 15.676 -2.724 -16.371 1.00 79.00 283 ASN A O 1
ATOM 2265 N N . PHE A 1 284 ? 14.132 -3.003 -17.977 1.00 86.56 284 PHE A N 1
ATOM 2266 C CA . PHE A 1 284 ? 15.097 -3.085 -19.067 1.00 86.56 284 PHE A CA 1
ATOM 2267 C C . PHE A 1 284 ? 15.951 -1.809 -19.146 1.00 86.56 284 PHE A C 1
ATOM 2269 O O . PHE A 1 284 ? 17.176 -1.881 -19.025 1.00 86.56 284 PHE A O 1
ATOM 2276 N N . TYR A 1 285 ? 15.331 -0.632 -19.246 1.00 90.81 285 TYR A N 1
ATOM 2277 C CA . TYR A 1 285 ? 16.068 0.627 -19.391 1.00 90.81 285 TYR A CA 1
ATOM 2278 C C . TYR A 1 285 ? 16.750 1.084 -18.082 1.00 90.81 285 TYR A C 1
ATOM 2280 O O . TYR A 1 285 ? 17.885 1.559 -18.105 1.00 90.81 285 TYR A O 1
ATOM 2288 N N . ILE A 1 286 ? 16.124 0.906 -16.917 1.00 84.50 286 ILE A N 1
ATOM 2289 C CA . ILE A 1 286 ? 16.633 1.388 -15.619 1.00 84.50 286 ILE A CA 1
ATOM 2290 C C . ILE A 1 286 ? 17.602 0.392 -14.983 1.00 84.50 286 ILE A C 1
ATOM 2292 O O . ILE A 1 286 ? 18.723 0.763 -14.632 1.00 84.50 286 ILE A O 1
ATOM 2296 N N . ASN A 1 287 ? 17.194 -0.867 -14.824 1.00 80.62 287 ASN A N 1
ATOM 2297 C CA . ASN A 1 287 ? 17.958 -1.851 -14.054 1.00 80.62 287 ASN A CA 1
ATOM 2298 C C . ASN A 1 287 ? 18.985 -2.585 -14.919 1.00 80.62 287 ASN A C 1
ATOM 2300 O O . ASN A 1 287 ? 20.099 -2.837 -14.460 1.00 80.62 2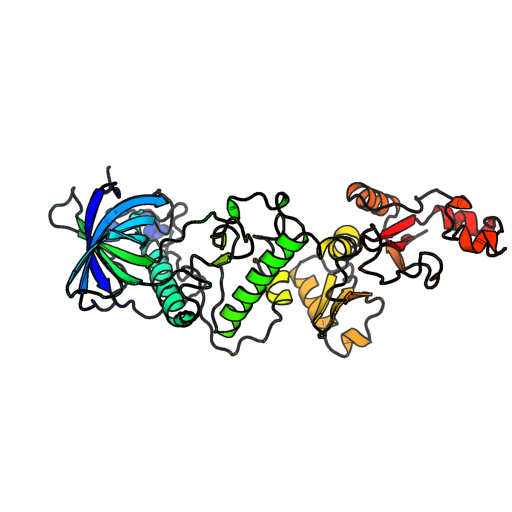87 ASN A O 1
ATOM 2304 N N . LEU A 1 288 ? 18.644 -2.913 -16.171 1.00 87.06 288 LEU A N 1
ATOM 2305 C CA . LEU A 1 288 ? 19.556 -3.651 -17.052 1.00 87.06 288 LEU A CA 1
ATOM 2306 C C . LEU A 1 288 ? 20.483 -2.730 -17.848 1.00 87.06 288 LEU A C 1
ATOM 2308 O O . LEU A 1 288 ? 21.641 -3.101 -18.071 1.00 87.06 288 LEU A O 1
ATOM 2312 N N . LEU A 1 289 ? 20.015 -1.543 -18.245 1.00 91.44 289 LEU A N 1
ATOM 2313 C CA . LEU A 1 289 ? 20.829 -0.561 -18.967 1.00 91.44 289 LEU A CA 1
ATOM 2314 C C . LEU A 1 289 ? 21.361 0.573 -18.085 1.00 91.44 289 LEU A C 1
ATOM 2316 O O . LEU A 1 289 ? 22.375 1.161 -18.441 1.00 91.44 289 LEU A O 1
ATOM 2320 N N . GLY A 1 290 ? 20.796 0.825 -16.902 1.00 87.12 290 GLY A N 1
ATOM 2321 C CA . GLY A 1 290 ? 21.348 1.802 -15.953 1.00 87.12 290 GLY A CA 1
ATOM 2322 C C . GLY A 1 290 ? 20.854 3.237 -16.156 1.00 87.12 290 GLY A C 1
ATOM 2323 O O . GLY A 1 290 ? 21.538 4.179 -15.751 1.00 87.12 290 GLY A O 1
ATOM 2324 N N . MET A 1 291 ? 19.700 3.432 -16.795 1.00 91.19 291 MET A N 1
ATOM 2325 C CA . MET A 1 291 ? 19.042 4.739 -16.877 1.00 91.19 291 MET A CA 1
ATOM 2326 C C . MET A 1 291 ? 18.325 5.090 -15.563 1.00 91.19 291 MET A C 1
ATOM 2328 O O . MET A 1 291 ? 18.197 4.275 -14.645 1.00 91.19 291 MET A O 1
ATOM 2332 N N . ARG A 1 292 ? 17.855 6.331 -15.452 1.00 84.81 292 ARG A N 1
ATOM 2333 C CA . ARG A 1 292 ? 17.040 6.834 -14.341 1.00 84.81 292 ARG A CA 1
ATOM 2334 C C . ARG A 1 292 ? 15.868 7.640 -14.874 1.00 84.81 292 ARG A C 1
ATOM 2336 O O . ARG A 1 292 ? 15.991 8.276 -15.918 1.00 84.81 292 ARG A O 1
ATOM 2343 N N . ILE A 1 293 ? 14.755 7.623 -14.143 1.00 82.50 293 ILE A N 1
ATOM 2344 C CA . ILE A 1 293 ? 13.604 8.478 -14.439 1.00 82.50 293 ILE A CA 1
ATOM 2345 C C . ILE A 1 293 ? 13.996 9.926 -14.146 1.00 82.50 293 ILE A C 1
ATOM 2347 O O . ILE A 1 293 ? 14.425 10.240 -13.043 1.00 82.50 293 ILE A O 1
ATOM 2351 N N . ILE A 1 294 ? 13.845 10.792 -15.143 1.00 84.94 294 ILE A N 1
ATOM 2352 C CA . ILE A 1 294 ? 13.977 12.245 -15.012 1.00 84.94 294 ILE A CA 1
ATOM 2353 C C . ILE A 1 294 ? 12.654 12.825 -14.523 1.00 84.94 294 ILE A C 1
ATOM 2355 O O . ILE A 1 294 ? 12.613 13.528 -13.520 1.00 84.94 294 ILE A O 1
ATOM 2359 N N . PHE A 1 295 ? 11.556 12.498 -15.206 1.00 75.19 295 PHE A N 1
ATOM 2360 C CA . PHE A 1 295 ? 10.211 12.826 -14.749 1.00 75.19 295 PHE A CA 1
ATOM 2361 C C . PHE A 1 295 ? 9.179 11.864 -15.336 1.00 75.19 295 PHE A C 1
ATOM 2363 O O . PHE A 1 295 ? 9.417 11.173 -16.329 1.00 75.19 295 PHE A O 1
ATOM 2370 N N . THR A 1 296 ? 8.009 11.839 -14.705 1.00 75.56 296 THR A N 1
ATOM 2371 C CA . THR A 1 296 ? 6.824 11.136 -15.197 1.00 75.56 296 THR A CA 1
ATOM 2372 C C . THR A 1 296 ? 5.673 12.121 -15.293 1.00 75.56 296 THR A C 1
ATOM 2374 O O . THR A 1 296 ? 5.446 12.906 -14.371 1.00 75.56 296 THR A O 1
ATOM 2377 N N . MET A 1 297 ? 4.932 12.082 -16.396 1.00 68.56 297 MET A N 1
ATOM 2378 C CA . MET A 1 297 ? 3.799 12.973 -16.620 1.00 68.56 297 MET A CA 1
ATOM 2379 C C . MET A 1 297 ? 2.609 12.192 -17.163 1.00 68.56 297 MET A C 1
ATOM 2381 O O . MET A 1 297 ? 2.687 11.570 -18.218 1.00 68.56 297 MET A O 1
ATOM 2385 N N . ASN A 1 298 ? 1.480 12.249 -16.457 1.00 72.38 298 ASN A N 1
ATOM 2386 C CA . ASN A 1 298 ? 0.208 11.797 -17.010 1.00 72.38 298 ASN A CA 1
ATOM 2387 C C . ASN A 1 298 ? -0.353 12.907 -17.905 1.00 72.38 298 ASN A C 1
ATOM 2389 O O . ASN A 1 298 ? -0.670 13.994 -17.421 1.00 72.38 298 ASN A O 1
ATOM 2393 N N . ALA A 1 299 ? -0.465 12.630 -19.200 1.00 67.81 299 ALA A N 1
ATOM 2394 C CA . ALA A 1 299 ? -0.942 13.580 -20.198 1.00 67.81 299 ALA A CA 1
ATOM 2395 C C . ALA A 1 299 ? -2.415 13.351 -20.590 1.00 67.81 299 ALA A C 1
ATOM 2397 O O . ALA A 1 299 ? -2.914 13.972 -21.528 1.00 67.81 299 ALA A O 1
ATOM 2398 N N . GLY A 1 300 ? -3.124 12.469 -19.881 1.00 68.88 300 GLY A N 1
ATOM 2399 C CA . GLY A 1 300 ? -4.512 12.101 -20.140 1.00 68.88 300 GLY A CA 1
ATOM 2400 C C . GLY A 1 300 ? -4.611 10.718 -20.782 1.00 68.88 300 GLY A C 1
ATOM 2401 O O . GLY A 1 300 ? -4.716 9.747 -20.041 1.00 68.88 300 GLY A O 1
ATOM 2402 N N . PRO A 1 301 ? -4.589 10.594 -22.124 1.00 71.12 301 PRO A N 1
ATOM 2403 C CA . PRO A 1 301 ? -4.742 9.301 -22.801 1.00 71.12 301 PRO A CA 1
ATOM 2404 C C . PRO A 1 301 ? -3.487 8.412 -22.745 1.00 71.12 301 PRO A C 1
ATOM 2406 O O . PRO A 1 301 ? -3.496 7.287 -23.242 1.00 71.12 301 PRO A O 1
ATOM 2409 N N . PHE A 1 302 ? -2.394 8.927 -22.189 1.00 71.56 302 PHE A N 1
ATOM 2410 C CA . PHE A 1 302 ? -1.121 8.237 -22.067 1.00 71.56 302 PHE A CA 1
ATOM 2411 C C . PHE A 1 302 ? -0.314 8.806 -20.896 1.00 71.56 302 PHE A C 1
ATOM 2413 O O . PHE A 1 302 ? -0.534 9.937 -20.444 1.00 71.56 302 PHE A O 1
ATOM 2420 N N . THR A 1 303 ? 0.640 8.014 -20.419 1.00 74.06 303 THR A N 1
ATOM 2421 C CA . THR A 1 303 ? 1.660 8.428 -19.453 1.00 74.06 303 THR A CA 1
ATOM 2422 C C . THR A 1 303 ? 3.009 8.488 -20.150 1.00 74.06 303 THR A C 1
ATOM 2424 O O . THR A 1 303 ? 3.382 7.564 -20.868 1.00 74.06 303 THR A O 1
ATOM 2427 N N . ILE A 1 304 ? 3.745 9.565 -19.911 1.00 78.00 304 ILE A N 1
ATOM 2428 C CA . ILE A 1 304 ? 5.108 9.753 -20.389 1.00 78.00 304 ILE A CA 1
ATOM 2429 C C . ILE A 1 304 ? 6.091 9.434 -19.262 1.00 78.00 304 ILE A C 1
ATOM 2431 O O . ILE A 1 304 ? 5.930 9.943 -18.148 1.00 78.00 304 ILE A O 1
ATOM 2435 N N . TYR A 1 305 ? 7.149 8.691 -19.585 1.00 82.06 305 TYR A N 1
ATOM 2436 C CA . TYR A 1 305 ? 8.339 8.528 -18.753 1.00 82.06 305 TYR A CA 1
ATOM 2437 C C . TYR A 1 305 ? 9.556 9.048 -19.512 1.00 82.06 305 TYR A C 1
ATOM 2439 O O . TYR A 1 305 ? 9.931 8.486 -20.538 1.00 82.06 305 TYR A O 1
ATOM 2447 N N . TYR A 1 306 ? 10.193 10.100 -19.005 1.00 85.44 306 TYR A N 1
ATOM 2448 C CA . TYR A 1 306 ? 11.487 10.542 -19.521 1.00 85.44 306 TYR A CA 1
ATOM 2449 C C . TYR A 1 306 ? 12.598 9.873 -18.729 1.00 85.44 306 TYR A C 1
ATOM 2451 O O . TYR A 1 306 ? 12.637 9.981 -17.502 1.00 85.44 306 TYR A O 1
ATOM 2459 N N . LEU A 1 307 ? 13.512 9.211 -19.426 1.00 90.12 307 LEU A N 1
ATOM 2460 C CA . LEU A 1 307 ? 14.659 8.518 -18.860 1.00 90.12 307 LEU A CA 1
ATOM 2461 C C . LEU A 1 307 ? 15.960 9.162 -19.339 1.00 90.12 307 LEU A C 1
ATOM 2463 O O . LEU A 1 307 ? 16.051 9.635 -20.469 1.00 90.12 307 LEU A O 1
ATOM 2467 N N . GLY A 1 308 ? 16.997 9.128 -18.508 1.00 91.12 308 GLY A N 1
ATOM 2468 C CA . GLY A 1 308 ? 18.338 9.574 -18.882 1.00 91.12 308 GLY A CA 1
ATOM 2469 C C . GLY A 1 308 ? 19.427 8.764 -18.191 1.00 91.12 308 GLY A C 1
ATOM 2470 O O . GLY A 1 308 ? 19.198 8.174 -17.133 1.00 91.12 308 GLY A O 1
ATOM 2471 N N . HIS A 1 309 ? 20.625 8.742 -18.774 1.00 92.69 309 HIS A N 1
ATOM 2472 C CA . HIS A 1 309 ? 21.794 8.193 -18.093 1.00 92.69 309 HIS A CA 1
ATOM 2473 C C . HIS A 1 309 ? 22.379 9.217 -17.122 1.00 92.69 309 HIS A C 1
ATOM 2475 O O . HIS A 1 309 ? 22.707 10.329 -17.547 1.00 92.69 309 HIS A O 1
ATOM 2481 N N . PRO A 1 310 ? 22.546 8.857 -15.839 1.00 89.56 310 PRO A N 1
ATOM 2482 C CA . PRO A 1 310 ? 23.226 9.729 -14.903 1.00 89.56 310 PRO A CA 1
ATOM 2483 C C . PRO A 1 310 ? 24.711 9.869 -15.274 1.00 89.56 310 PRO A C 1
ATOM 2485 O O . PRO A 1 310 ? 25.298 8.947 -15.853 1.00 89.56 310 PRO A O 1
ATOM 2488 N N . PRO A 1 311 ? 25.346 10.994 -14.908 1.00 89.62 311 PRO A N 1
ATOM 2489 C CA . PRO A 1 311 ? 26.787 11.145 -15.002 1.00 89.62 311 PRO A CA 1
ATOM 2490 C C . PRO A 1 311 ? 27.517 10.003 -14.269 1.00 89.62 311 PRO A C 1
ATOM 2492 O O . PRO A 1 311 ? 27.095 9.596 -13.182 1.00 89.62 311 PRO A O 1
ATOM 2495 N N . PRO A 1 312 ? 28.609 9.462 -14.842 1.00 84.75 312 PRO A N 1
ATOM 2496 C CA . PRO A 1 312 ? 29.275 8.265 -14.324 1.00 84.75 312 PRO A CA 1
ATOM 2497 C C . PRO A 1 312 ? 29.939 8.470 -12.953 1.00 84.75 312 PRO A C 1
ATOM 2499 O O . PRO A 1 312 ? 30.285 7.491 -12.283 1.00 84.75 312 PRO A O 1
ATOM 2502 N N . ASP A 1 313 ? 30.153 9.718 -12.543 1.00 88.75 313 ASP A N 1
ATOM 2503 C CA . ASP A 1 313 ? 30.739 10.127 -11.269 1.00 88.75 313 ASP A CA 1
ATOM 2504 C C . ASP A 1 313 ? 29.749 10.097 -10.096 1.00 88.75 313 ASP A C 1
ATOM 2506 O O . ASP A 1 313 ? 30.198 9.994 -8.957 1.00 88.75 313 ASP A O 1
ATOM 2510 N N . LEU A 1 314 ? 28.435 10.084 -10.346 1.00 87.06 314 LEU A N 1
ATOM 2511 C CA . LEU A 1 314 ? 27.429 9.980 -9.283 1.00 87.06 314 LEU A CA 1
ATOM 2512 C C . LEU A 1 314 ? 27.341 8.539 -8.774 1.00 87.06 314 LEU A C 1
ATOM 2514 O O . LEU A 1 314 ? 27.173 7.603 -9.563 1.00 87.06 314 LEU A O 1
ATOM 2518 N N . LYS A 1 315 ? 27.471 8.343 -7.457 1.00 77.44 315 LYS A N 1
ATOM 2519 C CA . LYS A 1 315 ? 27.557 6.996 -6.855 1.00 77.44 315 LYS A CA 1
ATOM 2520 C C . LYS A 1 315 ? 26.464 6.710 -5.838 1.00 77.44 315 LYS A C 1
ATOM 2522 O O . LYS A 1 315 ? 26.152 5.541 -5.617 1.00 77.44 315 LYS A O 1
ATOM 2527 N N . THR A 1 316 ? 25.905 7.735 -5.209 1.00 74.44 316 THR A N 1
ATOM 2528 C CA . THR A 1 316 ? 24.890 7.576 -4.161 1.00 74.44 316 THR A CA 1
ATOM 2529 C C . THR A 1 316 ? 23.476 7.782 -4.703 1.00 74.44 316 THR A C 1
ATOM 2531 O O . THR A 1 316 ? 23.282 8.467 -5.704 1.00 74.44 316 THR A O 1
ATOM 2534 N N . GLY A 1 317 ? 22.472 7.197 -4.037 1.00 69.38 317 GLY A N 1
ATOM 2535 C CA . GLY A 1 317 ? 21.063 7.396 -4.406 1.00 69.38 317 GLY A CA 1
ATOM 2536 C C . GLY A 1 317 ? 20.657 8.872 -4.375 1.00 69.38 317 GLY A C 1
ATOM 2537 O O . GLY A 1 317 ? 20.129 9.384 -5.352 1.00 69.38 317 GLY A O 1
ATOM 2538 N N . GLU A 1 318 ? 21.034 9.591 -3.315 1.00 72.31 318 GLU A N 1
ATOM 2539 C CA . GLU A 1 318 ? 20.716 11.015 -3.153 1.00 72.31 318 GLU A CA 1
ATOM 2540 C C . GLU A 1 318 ? 21.297 11.895 -4.276 1.00 72.31 318 GLU A C 1
ATOM 2542 O O . GLU A 1 318 ? 20.636 12.808 -4.774 1.00 72.31 318 GLU A O 1
ATOM 2547 N N . GLU A 1 319 ? 22.532 11.628 -4.712 1.00 77.69 319 GLU A N 1
ATOM 2548 C CA . GLU A 1 319 ? 23.150 12.347 -5.833 1.00 77.69 319 GLU A CA 1
ATOM 2549 C C . GLU A 1 319 ? 22.402 12.114 -7.148 1.00 77.69 319 GLU A C 1
ATOM 2551 O O . GLU A 1 319 ? 22.198 13.061 -7.916 1.00 77.69 319 GLU A O 1
ATOM 2556 N N . LEU A 1 320 ? 21.993 10.867 -7.395 1.00 76.25 320 LEU A N 1
ATOM 2557 C CA . LEU A 1 320 ? 21.240 10.473 -8.584 1.00 76.25 320 LEU A CA 1
ATOM 2558 C C . LEU A 1 320 ? 19.859 11.136 -8.606 1.00 76.25 320 LEU A C 1
ATOM 2560 O O . LEU A 1 320 ? 19.474 11.688 -9.637 1.00 76.25 320 LEU A O 1
ATOM 2564 N N . ASP A 1 321 ? 19.163 11.163 -7.471 1.00 73.50 321 ASP A N 1
ATOM 2565 C CA . ASP A 1 321 ? 17.839 11.780 -7.344 1.00 73.50 321 ASP A CA 1
ATOM 2566 C C . ASP A 1 321 ? 17.912 13.296 -7.540 1.00 73.50 321 ASP A C 1
ATOM 2568 O O . ASP A 1 321 ? 17.116 13.893 -8.269 1.00 73.50 321 ASP A O 1
ATOM 2572 N N . ASN A 1 322 ? 18.912 13.938 -6.934 1.00 79.31 322 ASN A N 1
ATOM 2573 C CA . ASN A 1 322 ? 19.147 15.369 -7.104 1.00 79.31 322 ASN A CA 1
ATOM 2574 C C . ASN A 1 322 ? 19.507 15.720 -8.550 1.00 79.31 322 ASN A C 1
ATOM 2576 O O . ASN A 1 322 ? 19.105 16.771 -9.052 1.00 79.31 322 ASN A O 1
ATOM 2580 N N . TRP A 1 323 ? 20.265 14.862 -9.234 1.00 88.88 323 TRP A N 1
ATOM 2581 C CA . TRP A 1 323 ? 20.534 15.033 -10.655 1.00 88.88 323 TRP A CA 1
ATOM 2582 C C . TRP A 1 323 ? 19.259 14.898 -11.489 1.00 88.88 323 TRP A C 1
ATOM 2584 O O . TRP A 1 323 ? 18.992 15.791 -12.288 1.00 88.88 323 TRP A O 1
ATOM 2594 N N . ALA A 1 324 ? 18.449 13.860 -11.272 1.00 80.62 324 ALA A N 1
ATOM 2595 C CA . ALA A 1 324 ? 17.199 13.658 -12.003 1.00 80.62 324 ALA A CA 1
ATOM 2596 C C . ALA A 1 324 ? 16.249 14.856 -11.847 1.00 80.62 324 ALA A C 1
ATOM 2598 O O . ALA A 1 324 ? 15.784 15.402 -12.849 1.00 80.62 324 ALA A O 1
ATOM 2599 N N . LYS A 1 325 ? 16.059 15.342 -10.611 1.00 80.50 325 LYS A N 1
ATOM 2600 C CA . LYS A 1 325 ? 15.241 16.531 -10.311 1.00 80.50 325 LYS A CA 1
ATOM 2601 C C . LYS A 1 325 ? 15.733 17.772 -11.050 1.00 80.50 325 LYS A C 1
ATOM 2603 O O . LYS A 1 325 ? 14.950 18.422 -11.732 1.00 80.50 325 LYS A O 1
ATOM 2608 N N . ARG A 1 326 ? 17.035 18.073 -10.983 1.00 86.25 326 ARG A N 1
ATOM 2609 C CA . ARG A 1 326 ? 17.614 19.220 -11.708 1.00 86.25 326 ARG A CA 1
ATOM 2610 C C . ARG A 1 326 ? 17.482 19.079 -13.220 1.00 86.25 326 ARG A C 1
ATOM 2612 O O . ARG A 1 326 ? 17.245 20.074 -13.898 1.00 86.25 326 ARG A O 1
ATOM 2619 N N . THR A 1 327 ? 17.652 17.870 -13.750 1.00 89.12 327 THR A N 1
ATOM 2620 C CA . THR A 1 327 ? 17.505 17.589 -15.182 1.00 89.12 327 THR A CA 1
ATOM 2621 C C . THR A 1 327 ? 16.059 17.760 -15.646 1.00 89.12 327 THR A C 1
ATOM 2623 O O . THR A 1 327 ? 15.849 18.160 -16.784 1.00 89.12 327 THR A O 1
ATOM 2626 N N . ALA A 1 328 ? 15.066 17.521 -14.786 1.00 85.44 328 ALA A N 1
ATOM 2627 C CA . ALA A 1 328 ? 13.650 17.702 -15.115 1.00 85.44 328 ALA A CA 1
ATOM 2628 C C . ALA A 1 328 ? 13.227 19.176 -15.264 1.00 85.44 328 ALA A C 1
ATOM 2630 O O . ALA A 1 328 ? 12.198 19.469 -15.872 1.00 85.44 328 ALA A O 1
ATOM 2631 N N . GLU A 1 329 ? 14.000 20.118 -14.721 1.00 85.94 329 GLU A N 1
ATOM 2632 C CA . GLU A 1 329 ? 13.678 21.544 -14.767 1.00 85.94 329 GLU A CA 1
ATOM 2633 C C . GLU A 1 329 ? 14.016 22.174 -16.129 1.00 85.94 329 GLU A C 1
ATOM 2635 O O . GLU A 1 329 ? 15.021 21.857 -16.766 1.00 85.94 329 GLU A O 1
ATOM 2640 N N . ILE A 1 330 ? 13.209 23.142 -16.570 1.00 83.62 330 ILE A N 1
ATOM 2641 C CA . ILE A 1 330 ? 13.543 24.004 -17.714 1.00 83.62 330 ILE A CA 1
ATOM 2642 C C . ILE A 1 330 ? 14.560 25.064 -17.252 1.00 83.62 330 ILE A C 1
ATOM 2644 O O . ILE A 1 330 ? 14.320 25.712 -16.234 1.00 83.62 330 ILE A O 1
ATOM 2648 N N . PRO A 1 331 ? 15.658 25.314 -17.993 1.00 89.25 331 PRO A N 1
ATOM 2649 C CA . PRO A 1 331 ? 15.962 24.817 -19.339 1.00 89.25 331 PRO A CA 1
ATOM 2650 C C . PRO A 1 331 ? 16.865 23.573 -19.381 1.00 89.25 331 PRO A C 1
ATOM 2652 O O . PRO A 1 331 ? 17.278 23.170 -20.465 1.00 89.25 331 PRO A O 1
ATOM 2655 N N . ASN A 1 332 ? 17.203 22.970 -18.240 1.00 90.38 332 ASN A N 1
ATOM 2656 C CA . ASN A 1 332 ? 18.130 21.835 -18.188 1.00 90.38 332 ASN A CA 1
ATOM 2657 C C . ASN A 1 332 ? 17.615 20.653 -19.011 1.00 90.38 332 ASN A C 1
ATOM 2659 O O . ASN A 1 332 ? 18.371 20.084 -19.798 1.00 90.38 332 ASN A O 1
ATOM 2663 N N . MET A 1 333 ? 16.323 20.341 -18.901 1.00 88.38 333 MET A N 1
ATOM 2664 C CA . MET A 1 333 ? 15.697 19.260 -19.659 1.00 88.38 333 MET A CA 1
ATOM 2665 C C . MET A 1 333 ? 15.880 19.449 -21.167 1.00 88.38 333 MET A C 1
ATOM 2667 O O . MET A 1 333 ? 16.326 18.541 -21.860 1.00 88.38 333 MET A O 1
ATOM 2671 N N . THR A 1 334 ? 15.597 20.651 -21.676 1.00 89.31 334 THR A N 1
ATOM 2672 C CA . THR A 1 334 ? 15.668 20.959 -23.112 1.00 89.31 334 THR A CA 1
ATOM 2673 C C . THR A 1 334 ? 17.098 21.101 -23.631 1.00 89.31 334 THR A C 1
ATOM 2675 O O . THR A 1 334 ? 17.306 21.092 -24.842 1.00 89.31 334 THR A O 1
ATOM 2678 N N . ALA A 1 335 ? 18.081 21.220 -22.737 1.00 92.31 335 ALA A N 1
ATOM 2679 C CA . ALA A 1 335 ? 19.502 21.232 -23.067 1.00 92.31 335 ALA A CA 1
ATOM 2680 C C . ALA A 1 335 ? 20.188 19.863 -22.883 1.00 92.31 335 ALA A C 1
ATOM 2682 O O . ALA A 1 335 ? 21.340 19.702 -23.289 1.00 92.31 335 ALA A O 1
ATOM 2683 N N . THR A 1 336 ? 19.515 18.881 -22.276 1.00 91.31 336 THR A N 1
ATOM 2684 C CA . THR A 1 336 ? 20.095 17.564 -21.984 1.00 91.31 336 THR A CA 1
ATOM 2685 C C . THR A 1 336 ? 19.975 16.645 -23.196 1.00 91.31 336 THR A C 1
ATOM 2687 O O . THR A 1 336 ? 18.882 16.358 -23.679 1.00 91.31 336 THR A O 1
ATOM 2690 N N . ALA A 1 337 ? 21.113 16.163 -23.694 1.00 91.25 337 ALA A N 1
ATOM 2691 C CA . ALA A 1 337 ? 21.155 15.221 -24.806 1.00 91.25 337 ALA A CA 1
ATOM 2692 C C . ALA A 1 337 ? 20.875 13.782 -24.341 1.00 91.25 337 ALA A C 1
ATOM 2694 O O . ALA A 1 337 ? 21.250 13.394 -23.236 1.00 91.25 337 ALA A O 1
ATOM 2695 N N . GLY A 1 338 ? 20.279 12.974 -25.222 1.00 90.50 338 GLY A N 1
ATOM 2696 C CA . GLY A 1 338 ? 20.131 11.531 -25.003 1.00 90.50 338 GLY A CA 1
ATOM 2697 C C . GLY A 1 338 ? 19.067 11.140 -23.976 1.00 90.50 338 GLY A C 1
ATOM 2698 O O . GLY A 1 338 ? 19.172 10.071 -23.379 1.00 90.50 338 GLY A O 1
ATOM 2699 N N . LEU A 1 339 ? 18.058 11.989 -23.760 1.00 93.50 339 LEU A N 1
ATOM 2700 C CA . LEU A 1 339 ? 16.868 11.588 -23.016 1.00 93.50 339 LEU A CA 1
ATOM 2701 C C . LEU A 1 339 ? 15.996 10.665 -23.876 1.00 93.50 339 LEU A C 1
ATOM 2703 O O . LEU A 1 339 ? 15.782 10.930 -25.060 1.00 93.50 339 LEU A O 1
ATOM 2707 N N . LEU A 1 340 ? 15.496 9.594 -23.266 1.00 94.25 340 LEU A N 1
ATOM 2708 C CA . LEU A 1 340 ? 14.570 8.645 -23.872 1.00 94.25 340 LEU A CA 1
ATOM 2709 C C . LEU A 1 340 ? 13.169 8.900 -23.328 1.00 94.25 340 LEU A C 1
ATOM 2711 O O . LEU A 1 340 ? 12.958 8.854 -22.120 1.00 94.25 340 LEU A O 1
ATOM 2715 N N . GLU A 1 341 ? 12.215 9.133 -24.217 1.00 91.12 341 GLU A N 1
ATOM 2716 C CA . GLU A 1 341 ? 10.803 9.242 -23.870 1.00 91.12 341 GLU A CA 1
ATOM 2717 C C . GLU A 1 341 ? 10.106 7.906 -24.131 1.00 91.12 341 GLU A C 1
ATOM 2719 O O . GLU A 1 341 ? 10.016 7.458 -25.274 1.00 91.12 341 GLU A O 1
ATOM 2724 N N . LEU A 1 342 ? 9.600 7.276 -23.073 1.00 87.44 342 LEU A N 1
ATOM 2725 C CA . LEU A 1 342 ? 8.700 6.135 -23.182 1.00 87.44 342 LEU A CA 1
ATOM 2726 C C . LEU A 1 342 ? 7.260 6.613 -23.061 1.00 87.44 342 LEU A C 1
ATOM 2728 O O . LEU A 1 342 ? 6.908 7.375 -22.156 1.00 87.44 342 LEU A O 1
ATOM 2732 N N . TYR A 1 343 ? 6.427 6.125 -23.972 1.00 82.19 343 TYR A N 1
ATOM 2733 C CA . TYR A 1 343 ? 5.051 6.560 -24.119 1.00 82.19 343 TYR A CA 1
ATOM 2734 C C . TYR A 1 343 ? 4.100 5.400 -23.860 1.00 82.19 343 TYR A C 1
ATOM 2736 O O . TYR A 1 343 ? 3.906 4.522 -24.699 1.00 82.19 343 TYR A O 1
ATOM 2744 N N . TYR A 1 344 ? 3.490 5.399 -22.683 1.00 76.19 344 TYR A N 1
ATOM 2745 C CA . TYR A 1 344 ? 2.545 4.369 -22.289 1.00 76.19 344 TYR A CA 1
ATOM 2746 C C . TYR A 1 344 ? 1.121 4.800 -22.639 1.00 76.19 344 TYR A C 1
ATOM 2748 O O . TYR A 1 344 ? 0.512 5.608 -21.934 1.00 76.19 344 TYR A O 1
ATOM 2756 N N . VAL A 1 345 ? 0.588 4.271 -23.741 1.00 75.88 345 VAL A N 1
ATOM 2757 C CA . VAL A 1 345 ? -0.790 4.530 -24.180 1.00 75.88 345 VAL A CA 1
ATOM 2758 C C . VAL A 1 345 ? -1.755 3.692 -23.350 1.00 75.88 345 VAL A C 1
ATOM 2760 O O . VAL A 1 345 ? -1.681 2.464 -23.366 1.00 75.88 345 VAL A O 1
ATOM 2763 N N . HIS A 1 346 ? -2.678 4.338 -22.638 1.00 69.75 346 HIS A N 1
ATOM 2764 C CA . HIS A 1 346 ? -3.608 3.628 -21.756 1.00 69.75 346 HIS A CA 1
ATOM 2765 C C . HIS A 1 346 ? -4.595 2.790 -22.576 1.00 69.75 346 HIS A C 1
ATOM 2767 O O . HIS A 1 346 ? -5.200 3.295 -23.525 1.00 69.75 346 HIS A O 1
ATOM 2773 N N . GLY A 1 347 ? -4.799 1.527 -22.201 1.00 65.56 347 GLY A N 1
ATOM 2774 C CA . GLY A 1 347 ? -5.683 0.602 -22.927 1.00 65.56 347 GLY A CA 1
ATOM 2775 C C . GLY A 1 347 ? -4.975 -0.204 -24.025 1.00 65.56 347 GLY A C 1
ATOM 2776 O O . GLY A 1 347 ? -5.630 -0.924 -24.789 1.00 65.56 347 GLY A O 1
ATOM 2777 N N . SER A 1 348 ? -3.648 -0.085 -24.130 1.00 68.38 348 SER A N 1
ATOM 2778 C CA . SER A 1 348 ? -2.824 -0.816 -25.098 1.00 68.38 348 SER A CA 1
ATOM 2779 C C . SER A 1 348 ? -2.368 -2.204 -24.600 1.00 68.38 348 SER A C 1
ATOM 2781 O O . SER A 1 348 ? -1.706 -2.948 -25.316 1.00 68.38 348 SER A O 1
ATOM 2783 N N . GLU A 1 349 ? -2.788 -2.626 -23.410 1.00 60.25 349 GLU A N 1
ATOM 2784 C CA . GLU A 1 349 ? -2.272 -3.798 -22.684 1.00 60.25 349 GLU A CA 1
ATOM 2785 C C . GLU A 1 349 ? -2.944 -5.130 -23.094 1.00 60.25 349 GLU A C 1
ATOM 2787 O O . GLU A 1 349 ? -2.712 -6.171 -22.486 1.00 60.25 349 GLU A O 1
ATOM 2792 N N . GLY A 1 350 ? -3.811 -5.106 -24.116 1.00 50.75 350 GLY A N 1
ATOM 2793 C CA . GLY A 1 350 ? -4.719 -6.205 -24.480 1.00 50.75 350 GLY A CA 1
ATOM 2794 C C . GLY A 1 350 ? -4.398 -6.974 -25.767 1.00 50.75 350 GLY A C 1
ATOM 2795 O O . GLY A 1 350 ? -5.266 -7.695 -26.255 1.00 50.75 350 GLY A O 1
ATOM 2796 N N . GLY A 1 351 ? -3.205 -6.817 -26.347 1.00 48.16 351 GLY A N 1
ATOM 2797 C CA . GLY A 1 351 ? -2.844 -7.502 -27.594 1.00 48.16 351 GLY A CA 1
ATOM 2798 C C . GLY A 1 351 ? -2.599 -9.005 -27.404 1.00 48.16 351 GLY A C 1
ATOM 2799 O O . GLY A 1 351 ? -1.663 -9.402 -26.714 1.00 48.16 351 GLY A O 1
ATOM 2800 N N . GLU A 1 352 ? -3.402 -9.861 -28.043 1.00 36.88 352 GLU A N 1
ATOM 2801 C CA . GLU A 1 352 ? -3.080 -11.286 -28.200 1.00 36.88 352 GLU A CA 1
ATOM 2802 C C . GLU A 1 352 ? -1.883 -11.445 -29.156 1.00 36.88 352 GLU A C 1
ATOM 2804 O O . GLU A 1 352 ? -2.033 -11.416 -30.375 1.00 36.88 352 GLU A O 1
ATOM 2809 N N . GLY A 1 353 ? -0.684 -11.615 -28.597 1.00 38.94 353 GLY A N 1
ATOM 2810 C CA . GLY A 1 353 ? 0.533 -11.942 -29.344 1.00 38.94 353 GLY A CA 1
ATOM 2811 C C . GLY A 1 353 ? 1.724 -11.122 -28.866 1.00 38.94 353 GLY A C 1
ATOM 2812 O O . GLY A 1 353 ? 1.748 -9.908 -29.036 1.00 38.94 353 GLY A O 1
ATOM 2813 N N . GLY A 1 354 ? 2.707 -11.789 -28.255 1.00 40.09 354 GLY A N 1
ATOM 2814 C CA . GLY A 1 354 ? 3.916 -11.145 -27.742 1.00 40.09 354 GLY A CA 1
ATOM 2815 C C . GLY A 1 354 ? 4.585 -10.256 -28.795 1.00 40.09 354 GLY A C 1
ATOM 2816 O O . GLY A 1 354 ? 4.901 -10.730 -29.887 1.00 40.09 354 GLY A O 1
ATOM 2817 N N . GLY A 1 355 ? 4.783 -8.982 -28.446 1.00 43.16 355 GLY A N 1
ATOM 2818 C CA . GLY A 1 355 ? 5.538 -8.007 -29.239 1.00 43.16 355 GLY A CA 1
ATOM 2819 C C . GLY A 1 355 ? 4.760 -6.796 -29.766 1.00 43.16 355 GLY A C 1
ATOM 2820 O O . GLY A 1 355 ? 5.276 -6.095 -30.629 1.00 43.16 355 GLY A O 1
ATOM 2821 N N . GLY A 1 356 ? 3.534 -6.529 -29.301 1.00 46.09 356 GLY A N 1
ATOM 2822 C CA . GLY A 1 356 ? 2.842 -5.286 -29.650 1.00 46.09 356 GLY A CA 1
ATOM 2823 C C . GLY A 1 356 ? 1.666 -4.966 -28.735 1.00 46.09 356 GLY A C 1
ATOM 2824 O O . GLY A 1 356 ? 0.753 -5.773 -28.559 1.00 46.09 356 GLY A O 1
ATOM 2825 N N . SER A 1 357 ? 1.663 -3.759 -28.177 1.00 51.34 357 SER A N 1
ATOM 2826 C CA . SER A 1 357 ? 0.572 -3.239 -27.362 1.00 51.34 357 SER A CA 1
ATOM 2827 C C . SER A 1 357 ? -0.632 -2.909 -28.257 1.00 51.34 357 SER A C 1
ATOM 2829 O O . SER A 1 357 ? -0.608 -1.958 -29.022 1.00 51.34 357 SER A O 1
ATOM 2831 N N . ASN A 1 358 ? -1.669 -3.755 -28.259 1.00 53.59 358 ASN A N 1
ATOM 2832 C CA . ASN A 1 358 ? -2.978 -3.552 -28.913 1.00 53.59 358 ASN A CA 1
ATOM 2833 C C . ASN A 1 358 ? -2.964 -2.812 -30.284 1.00 53.59 358 ASN A C 1
ATOM 2835 O O . ASN A 1 358 ? -3.800 -1.946 -30.544 1.00 53.59 358 ASN A O 1
ATOM 2839 N N . GLY A 1 359 ? -2.010 -3.135 -31.169 1.00 58.28 359 GLY A N 1
ATOM 2840 C CA . GLY A 1 359 ? -1.890 -2.535 -32.507 1.00 58.28 359 GLY A CA 1
ATOM 2841 C C . GLY A 1 359 ? -0.963 -1.316 -32.641 1.00 58.28 359 GLY A C 1
ATOM 2842 O O . GLY A 1 359 ? -0.919 -0.721 -33.720 1.00 58.28 359 GLY A O 1
ATOM 2843 N N . ILE A 1 360 ? -0.199 -0.945 -31.611 1.00 73.25 360 ILE A N 1
ATOM 2844 C CA . ILE A 1 360 ? 0.899 0.023 -31.736 1.00 73.25 360 ILE A CA 1
ATOM 2845 C C . ILE A 1 360 ? 2.085 -0.680 -32.403 1.00 73.25 360 ILE A C 1
ATOM 2847 O O . ILE A 1 360 ? 2.612 -1.672 -31.905 1.00 73.25 360 ILE A O 1
ATOM 2851 N N . SER A 1 361 ? 2.477 -0.178 -33.572 1.00 79.94 361 SER A N 1
ATOM 2852 C CA . SER A 1 361 ? 3.588 -0.729 -34.349 1.00 79.94 361 SER A CA 1
ATOM 2853 C C . SER A 1 361 ? 4.926 -0.225 -33.818 1.00 79.94 361 SER A C 1
ATOM 2855 O O . SER A 1 361 ? 5.131 0.985 -33.714 1.00 79.94 361 SER A O 1
ATOM 2857 N N . THR A 1 362 ? 5.869 -1.140 -33.593 1.00 82.56 362 THR A N 1
ATOM 2858 C CA . THR A 1 362 ? 7.260 -0.800 -33.252 1.00 82.56 362 THR A CA 1
ATOM 2859 C C . THR A 1 362 ? 8.045 -0.235 -34.436 1.00 82.56 362 THR A C 1
ATOM 2861 O O . THR A 1 362 ? 9.088 0.384 -34.263 1.00 82.56 362 THR A O 1
ATOM 2864 N N . GLY A 1 363 ? 7.557 -0.441 -35.662 1.00 85.38 363 GLY A N 1
ATOM 2865 C CA . GLY A 1 363 ? 8.308 -0.112 -36.873 1.00 85.38 363 GLY A CA 1
ATOM 2866 C C . GLY A 1 363 ? 9.313 -1.189 -37.296 1.00 85.38 363 GLY A C 1
ATOM 2867 O O . GLY A 1 363 ? 9.952 -1.040 -38.335 1.00 85.38 363 GLY A O 1
ATOM 2868 N N . ASN A 1 364 ? 9.424 -2.286 -36.537 1.00 86.12 364 ASN A N 1
ATOM 2869 C CA . ASN A 1 364 ? 10.328 -3.406 -36.820 1.00 86.12 364 ASN A CA 1
ATOM 2870 C C . ASN A 1 364 ? 9.644 -4.607 -37.489 1.00 86.12 364 ASN A C 1
ATOM 2872 O O . ASN A 1 364 ? 10.311 -5.574 -37.854 1.00 86.12 364 ASN A O 1
ATOM 2876 N N . VAL A 1 365 ? 8.321 -4.555 -37.670 1.00 84.06 365 VAL A N 1
ATOM 2877 C CA . VAL A 1 365 ? 7.528 -5.665 -38.214 1.00 84.06 365 VAL A CA 1
ATOM 2878 C C . VAL A 1 365 ? 6.807 -5.230 -39.499 1.00 84.06 365 VAL A C 1
ATOM 2880 O O . VAL A 1 365 ? 6.162 -4.176 -39.524 1.00 84.06 365 VAL A O 1
ATOM 2883 N N . PRO A 1 366 ? 6.875 -6.019 -40.591 1.00 84.25 366 PRO A N 1
ATOM 2884 C CA . PRO A 1 366 ? 6.102 -5.748 -41.800 1.00 84.25 366 PRO A CA 1
ATOM 2885 C C . PRO A 1 366 ? 4.582 -5.730 -41.542 1.00 84.25 366 PRO A C 1
ATOM 2887 O O . PRO A 1 366 ? 4.097 -6.482 -40.701 1.00 84.25 366 PRO A O 1
ATOM 2890 N N . PRO A 1 367 ? 3.795 -4.941 -42.297 1.00 85.75 367 PRO A N 1
ATOM 2891 C CA . PRO A 1 367 ? 4.206 -4.081 -43.410 1.00 85.75 367 PRO A CA 1
ATOM 2892 C C . PRO A 1 367 ? 4.678 -2.683 -42.972 1.00 85.75 367 PRO A C 1
ATOM 2894 O O . PRO A 1 367 ? 4.953 -1.845 -43.826 1.00 85.75 367 PRO A O 1
ATOM 2897 N N . HIS A 1 368 ? 4.753 -2.412 -41.669 1.00 85.69 368 HIS A N 1
ATOM 2898 C CA . HIS A 1 368 ? 4.961 -1.075 -41.108 1.00 85.69 368 HIS A CA 1
ATOM 2899 C C . HIS A 1 368 ? 6.429 -0.782 -40.793 1.00 85.69 368 HIS A C 1
ATOM 2901 O O . HIS A 1 368 ? 6.724 -0.139 -39.791 1.00 85.69 368 HIS A O 1
ATOM 2907 N N . LEU A 1 369 ? 7.345 -1.255 -41.640 1.00 84.38 369 LEU A N 1
ATOM 2908 C CA . LEU A 1 369 ? 8.777 -1.051 -41.441 1.00 84.38 369 LEU A CA 1
ATOM 2909 C C . LEU A 1 369 ? 9.133 0.440 -41.486 1.00 84.38 369 LEU A C 1
ATOM 2911 O O . LEU A 1 369 ? 8.653 1.176 -42.352 1.00 84.38 369 LEU A O 1
ATOM 2915 N N . GLY A 1 370 ? 9.977 0.875 -40.554 1.00 82.44 370 GLY A N 1
ATOM 2916 C CA . GLY A 1 370 ? 10.363 2.273 -40.401 1.00 82.44 370 GLY A CA 1
ATOM 2917 C C . GLY A 1 370 ? 11.678 2.432 -39.645 1.00 82.44 370 GLY A C 1
ATOM 2918 O O . GLY A 1 370 ? 12.733 2.049 -40.141 1.00 82.44 370 GLY A O 1
ATOM 2919 N N . PHE A 1 371 ? 11.621 3.054 -38.468 1.00 81.25 371 PHE A N 1
ATOM 2920 C CA . PHE A 1 371 ? 12.788 3.296 -37.621 1.00 81.25 371 PHE A CA 1
ATOM 2921 C C . PHE A 1 371 ? 13.445 1.969 -37.206 1.00 81.25 371 PHE A C 1
ATOM 2923 O O . PHE A 1 371 ? 12.795 1.127 -36.595 1.00 81.25 371 PHE A O 1
ATOM 2930 N N . ALA A 1 372 ? 14.716 1.775 -37.573 1.00 81.56 372 ALA A N 1
ATOM 2931 C CA . ALA A 1 372 ? 15.376 0.476 -37.463 1.00 81.56 372 ALA A CA 1
ATOM 2932 C C . ALA A 1 372 ? 15.663 0.075 -36.011 1.00 81.56 372 ALA A C 1
ATOM 2934 O O . ALA A 1 372 ? 15.254 -0.998 -35.586 1.00 81.56 372 ALA A O 1
ATOM 2935 N N . HIS A 1 373 ? 16.355 0.913 -35.239 1.00 91.00 373 HIS A N 1
ATOM 2936 C CA . HIS A 1 373 ? 16.739 0.570 -33.871 1.00 91.00 373 HIS A CA 1
ATOM 2937 C C . HIS A 1 373 ? 17.172 1.789 -33.062 1.00 91.00 373 HIS A C 1
ATOM 2939 O O . HIS A 1 373 ? 17.542 2.825 -33.618 1.00 91.00 373 HIS A O 1
ATOM 2945 N N . LEU A 1 374 ? 17.174 1.632 -31.738 1.00 92.94 374 LEU A N 1
ATOM 2946 C CA . LEU A 1 374 ? 17.755 2.585 -30.795 1.00 92.94 374 LEU A CA 1
ATOM 2947 C C . LEU A 1 374 ? 19.156 2.120 -30.370 1.00 92.94 374 LEU A C 1
ATOM 2949 O O . LEU A 1 374 ? 19.321 0.984 -29.937 1.00 92.94 374 LEU A O 1
ATOM 2953 N N . GLY A 1 375 ? 20.166 2.984 -30.495 1.00 93.94 375 GLY A N 1
ATOM 2954 C CA . GLY A 1 375 ? 21.553 2.659 -30.147 1.00 93.94 375 GLY A CA 1
ATOM 2955 C C . GLY A 1 375 ? 21.974 3.193 -28.777 1.00 93.94 375 GLY A C 1
ATOM 2956 O O . GLY A 1 375 ? 21.829 4.385 -28.509 1.00 93.94 375 GLY A O 1
ATOM 2957 N N . PHE A 1 376 ? 22.568 2.337 -27.946 1.00 95.56 376 PHE A N 1
ATOM 2958 C CA . PHE A 1 376 ? 23.208 2.700 -26.679 1.00 95.56 376 PHE A CA 1
ATOM 2959 C C . PHE A 1 376 ? 24.685 2.346 -26.711 1.00 95.56 376 PHE A C 1
ATOM 2961 O O . PHE A 1 376 ? 25.068 1.276 -27.182 1.00 95.56 376 PHE A O 1
ATOM 2968 N N . THR A 1 377 ? 25.523 3.213 -26.147 1.00 94.06 377 THR A N 1
ATOM 2969 C CA . THR A 1 377 ? 26.918 2.853 -25.902 1.00 94.06 377 THR A CA 1
ATOM 2970 C C . THR A 1 377 ? 27.064 2.212 -24.526 1.00 94.06 377 THR A C 1
ATOM 2972 O O . THR A 1 377 ? 26.535 2.722 -23.540 1.00 94.06 377 THR A O 1
ATOM 2975 N N . VAL A 1 378 ? 27.792 1.099 -24.439 1.00 93.75 378 VAL A N 1
ATOM 2976 C CA . VAL A 1 378 ? 28.041 0.382 -23.182 1.00 93.75 378 VAL A CA 1
ATOM 2977 C C . VAL A 1 378 ? 29.543 0.191 -22.934 1.00 93.75 378 VAL A C 1
ATOM 2979 O O . VAL A 1 378 ? 30.307 0.059 -23.894 1.00 93.75 378 VAL A O 1
ATOM 2982 N N . PRO A 1 379 ? 29.996 0.162 -21.665 1.00 92.62 379 PRO A N 1
ATOM 2983 C CA . PRO A 1 379 ? 31.420 0.012 -21.350 1.00 92.62 379 PRO A CA 1
ATOM 2984 C C . PRO A 1 379 ? 31.999 -1.359 -21.729 1.00 92.62 379 PRO A C 1
ATOM 2986 O O . PRO A 1 379 ? 33.159 -1.453 -22.113 1.00 92.62 379 PRO A O 1
ATOM 2989 N N . ASP A 1 380 ? 31.193 -2.418 -21.609 1.00 94.12 380 ASP A N 1
ATOM 2990 C CA . ASP A 1 380 ? 31.595 -3.807 -21.846 1.00 94.12 380 ASP A CA 1
ATOM 2991 C C . ASP A 1 380 ? 30.421 -4.573 -22.474 1.00 94.12 380 ASP A C 1
ATOM 2993 O O . ASP A 1 380 ? 29.384 -4.790 -21.838 1.00 94.12 380 ASP A O 1
ATOM 2997 N N . ILE A 1 381 ? 30.580 -4.945 -23.748 1.00 95.38 381 ILE A N 1
ATOM 2998 C CA . ILE A 1 381 ? 29.549 -5.630 -24.534 1.00 95.38 381 ILE A CA 1
ATOM 2999 C C . ILE A 1 381 ? 29.303 -7.055 -24.019 1.00 95.38 381 ILE A C 1
ATOM 3001 O O . ILE A 1 381 ? 28.151 -7.347 -23.691 1.00 95.38 381 ILE A O 1
ATOM 3005 N N . PRO A 1 382 ? 30.315 -7.943 -23.895 1.00 94.88 382 PRO A N 1
ATOM 3006 C CA . PRO A 1 382 ? 30.113 -9.271 -23.317 1.00 94.88 382 PRO A CA 1
ATOM 3007 C C . PRO A 1 382 ? 29.406 -9.255 -21.957 1.00 94.88 382 PRO A C 1
ATOM 3009 O O . PRO A 1 382 ? 28.469 -10.029 -21.750 1.00 94.88 382 PRO A O 1
ATOM 3012 N N . ALA A 1 383 ? 29.798 -8.357 -21.048 1.00 95.31 383 ALA A N 1
ATOM 3013 C CA . ALA A 1 383 ? 29.172 -8.249 -19.731 1.00 95.31 383 ALA A CA 1
ATOM 3014 C C . ALA A 1 383 ? 27.722 -7.744 -19.813 1.00 95.31 383 ALA A C 1
ATOM 3016 O O . ALA A 1 383 ? 26.852 -8.230 -19.084 1.00 95.31 383 ALA A O 1
ATOM 3017 N N . ALA A 1 384 ? 27.436 -6.786 -20.702 1.00 95.56 384 ALA A N 1
ATOM 3018 C CA . ALA A 1 384 ? 26.075 -6.317 -20.948 1.00 95.56 384 ALA A CA 1
ATOM 3019 C C . ALA A 1 384 ? 25.182 -7.428 -21.515 1.00 95.56 384 ALA A C 1
ATOM 3021 O O . ALA A 1 384 ? 24.108 -7.682 -20.971 1.00 95.56 384 ALA A O 1
ATOM 3022 N N . VAL A 1 385 ? 25.642 -8.140 -22.546 1.00 96.25 385 VAL A N 1
ATOM 3023 C CA . VAL A 1 385 ? 24.886 -9.234 -23.171 1.00 96.25 385 VAL A CA 1
ATOM 3024 C C . VAL A 1 385 ? 24.659 -10.386 -22.193 1.00 96.25 385 VAL A C 1
ATOM 3026 O O . VAL A 1 385 ? 23.557 -10.928 -22.147 1.00 96.25 385 VAL A O 1
ATOM 3029 N N . ALA A 1 386 ? 25.652 -10.743 -21.373 1.00 95.81 386 ALA A N 1
ATOM 3030 C CA . ALA A 1 386 ? 25.494 -11.771 -20.344 1.00 95.81 386 ALA A CA 1
ATOM 3031 C C . ALA A 1 386 ? 24.396 -11.404 -19.333 1.00 95.81 386 ALA A C 1
ATOM 3033 O O . ALA A 1 386 ? 23.507 -12.217 -19.086 1.00 95.81 386 ALA A O 1
ATOM 3034 N N . ARG A 1 387 ? 24.409 -10.163 -18.824 1.00 93.75 387 ARG A N 1
ATOM 3035 C CA . ARG A 1 387 ? 23.379 -9.644 -17.907 1.00 93.75 387 ARG A CA 1
ATOM 3036 C C . ARG A 1 387 ? 21.986 -9.665 -18.538 1.00 93.75 387 ARG A C 1
ATOM 3038 O O . ARG A 1 387 ? 21.027 -10.084 -17.899 1.00 93.75 387 ARG A O 1
ATOM 3045 N N . LEU A 1 388 ? 21.869 -9.229 -19.792 1.00 93.38 388 LEU A N 1
ATOM 3046 C CA . LEU A 1 388 ? 20.596 -9.217 -20.518 1.00 93.38 388 LEU A CA 1
ATOM 3047 C C . LEU A 1 388 ? 20.071 -10.638 -20.758 1.00 93.38 388 LEU A C 1
ATOM 3049 O O . LEU A 1 388 ? 18.893 -10.908 -20.535 1.00 93.38 388 LEU A O 1
ATOM 3053 N N . ARG A 1 389 ? 20.950 -11.568 -21.139 1.00 93.56 389 ARG A N 1
ATOM 3054 C CA . ARG A 1 389 ? 20.606 -12.981 -21.330 1.00 93.56 389 ARG A CA 1
ATOM 3055 C C . ARG A 1 389 ? 20.140 -13.640 -20.033 1.00 93.56 389 ARG A C 1
ATOM 3057 O O . ARG A 1 389 ? 19.161 -14.378 -20.057 1.00 93.56 389 ARG A O 1
ATOM 3064 N N . GLU A 1 390 ? 20.815 -13.377 -18.915 1.00 88.00 390 GLU A N 1
ATOM 3065 C CA . GLU A 1 390 ? 20.411 -13.876 -17.593 1.00 88.00 390 GLU A CA 1
ATOM 3066 C C . GLU A 1 390 ? 19.029 -13.346 -17.183 1.00 88.00 390 GLU A C 1
ATOM 3068 O O . GLU A 1 390 ? 18.219 -14.087 -16.630 1.00 88.00 390 GLU A O 1
ATOM 3073 N N . ALA A 1 391 ? 18.723 -12.097 -17.542 1.00 79.25 391 ALA A N 1
ATOM 3074 C CA . ALA A 1 391 ? 17.415 -11.482 -17.339 1.00 79.25 391 ALA A CA 1
ATOM 3075 C C . ALA A 1 391 ? 16.332 -11.949 -18.339 1.00 79.25 391 ALA A C 1
ATOM 3077 O O . ALA A 1 391 ? 15.206 -11.458 -18.285 1.00 79.25 391 ALA A O 1
ATOM 3078 N N . GLY A 1 392 ? 16.643 -12.883 -19.247 1.00 88.00 392 GLY A N 1
ATOM 3079 C CA . GLY A 1 392 ? 15.688 -13.442 -20.209 1.00 88.00 392 GLY A CA 1
ATOM 3080 C C . GLY A 1 392 ? 15.392 -12.553 -21.422 1.00 88.00 392 GLY A C 1
ATOM 3081 O O . GLY A 1 392 ? 14.410 -12.792 -22.121 1.00 88.00 392 GLY A O 1
ATOM 3082 N N . VAL A 1 393 ? 16.221 -11.541 -21.689 1.00 91.75 393 VAL A N 1
ATOM 3083 C CA . VAL A 1 393 ? 16.078 -10.660 -22.858 1.00 91.75 393 VAL A CA 1
ATOM 3084 C C . VAL A 1 393 ? 16.395 -11.423 -24.147 1.00 91.75 393 VAL A C 1
ATOM 3086 O O . VAL A 1 393 ? 17.357 -12.193 -24.217 1.00 91.75 393 VAL A O 1
ATOM 3089 N N . THR A 1 394 ? 15.610 -11.170 -25.197 1.00 93.88 394 THR A N 1
ATOM 3090 C CA . THR A 1 394 ? 15.823 -11.782 -26.514 1.00 93.88 394 THR A CA 1
ATOM 3091 C C . THR A 1 394 ? 17.047 -11.176 -27.192 1.00 93.88 394 THR A C 1
ATOM 3093 O O . THR A 1 394 ? 17.070 -9.991 -27.524 1.00 93.88 394 THR A O 1
ATOM 3096 N N . ILE A 1 395 ? 18.062 -12.004 -27.438 1.00 95.75 395 ILE A N 1
ATOM 3097 C CA . ILE A 1 395 ? 19.256 -11.613 -28.191 1.00 95.75 395 ILE A CA 1
ATOM 3098 C C . ILE A 1 395 ? 18.977 -11.819 -29.682 1.00 95.75 395 ILE A C 1
ATOM 3100 O O . ILE A 1 395 ? 18.806 -12.951 -30.127 1.00 95.75 395 ILE A O 1
ATOM 3104 N N . LEU A 1 396 ? 18.930 -10.726 -30.444 1.00 93.81 396 LEU A N 1
ATOM 3105 C CA . LEU A 1 396 ? 18.716 -10.744 -31.896 1.00 93.81 396 LEU A CA 1
ATOM 3106 C C . LEU A 1 396 ? 20.029 -11.000 -32.643 1.00 93.81 396 LEU A C 1
ATOM 3108 O O . LEU A 1 396 ? 20.065 -11.720 -33.637 1.00 93.81 396 LEU A O 1
ATOM 3112 N N . LYS A 1 397 ? 21.121 -10.432 -32.125 1.00 95.00 397 LYS A N 1
ATOM 3113 C CA . LYS A 1 397 ? 22.484 -10.613 -32.618 1.00 95.00 397 LYS A CA 1
ATOM 3114 C C . LYS A 1 397 ? 23.446 -10.620 -31.438 1.00 95.00 397 LYS A C 1
ATOM 3116 O O . LYS A 1 397 ? 23.503 -9.656 -30.676 1.00 95.00 397 LYS A O 1
ATOM 3121 N N . ASP A 1 398 ? 24.235 -11.682 -31.326 1.00 94.81 398 ASP A N 1
ATOM 3122 C CA . ASP A 1 398 ? 25.254 -11.803 -30.285 1.00 94.81 398 ASP A CA 1
ATOM 3123 C C . ASP A 1 398 ? 26.574 -11.106 -30.674 1.00 94.81 398 ASP A C 1
ATOM 3125 O O . ASP A 1 398 ? 26.844 -10.824 -31.852 1.00 94.81 398 ASP A O 1
ATOM 3129 N N . VAL A 1 399 ? 27.411 -10.840 -29.672 1.00 91.94 399 VAL A N 1
ATOM 3130 C CA . VAL A 1 399 ? 28.781 -10.355 -29.872 1.00 91.94 399 VAL A CA 1
ATOM 3131 C C . VAL A 1 399 ? 29.633 -11.441 -30.536 1.00 91.94 399 VAL A C 1
ATOM 3133 O O . VAL A 1 399 ? 29.489 -12.629 -30.255 1.00 91.94 399 VAL A O 1
ATOM 3136 N N . GLY A 1 400 ? 30.508 -11.043 -31.456 1.00 91.25 400 GLY A N 1
ATOM 3137 C CA . GLY A 1 400 ? 31.325 -11.940 -32.278 1.00 91.25 400 GLY A CA 1
ATOM 3138 C C . GLY A 1 400 ? 30.606 -12.506 -33.507 1.00 91.25 400 GLY A C 1
ATOM 3139 O O . GLY A 1 400 ? 31.246 -13.128 -34.351 1.00 91.25 400 GLY A O 1
ATOM 3140 N N . VAL A 1 401 ? 29.294 -12.291 -33.648 1.00 91.81 401 VAL A N 1
ATOM 3141 C CA . VAL A 1 401 ? 28.540 -12.761 -34.818 1.00 91.81 401 VAL A CA 1
ATOM 3142 C C . VAL A 1 401 ? 28.623 -11.735 -35.942 1.00 91.81 401 VAL A C 1
ATOM 3144 O O . VAL A 1 401 ? 28.253 -10.574 -35.760 1.00 91.81 401 VAL A O 1
ATOM 3147 N N . SER A 1 402 ? 29.083 -12.184 -37.113 1.00 90.38 402 SER A N 1
ATOM 3148 C CA . SER A 1 402 ? 29.137 -11.387 -38.339 1.00 90.38 402 SER A CA 1
ATOM 3149 C C . SER A 1 402 ? 28.611 -12.175 -39.532 1.00 90.38 402 SER A C 1
ATOM 3151 O O . SER A 1 402 ? 29.358 -12.605 -40.407 1.00 90.38 402 SER A O 1
ATOM 3153 N N . SER A 1 403 ? 27.303 -12.437 -39.518 1.00 89.56 403 SER A N 1
ATOM 3154 C CA . SER A 1 403 ? 26.617 -13.182 -40.575 1.00 89.56 403 SER A CA 1
ATOM 3155 C C . SER A 1 403 ? 25.449 -12.384 -41.141 1.00 89.56 403 SER A C 1
ATOM 3157 O O . SER A 1 403 ? 24.804 -11.602 -40.429 1.00 89.56 403 SER A O 1
ATOM 3159 N N . ARG A 1 404 ? 25.166 -12.583 -42.431 1.00 87.00 404 ARG A N 1
ATOM 3160 C CA . ARG A 1 404 ? 24.126 -11.844 -43.155 1.00 87.00 404 ARG A CA 1
ATOM 3161 C C . ARG A 1 404 ? 22.745 -12.016 -42.523 1.00 87.00 404 ARG A C 1
ATOM 3163 O O . ARG A 1 404 ? 21.956 -11.075 -42.546 1.00 87.00 404 ARG A O 1
ATOM 3170 N N . GLU A 1 405 ? 22.460 -13.170 -41.936 1.00 87.50 405 GLU A N 1
ATOM 3171 C CA . GLU A 1 405 ? 21.179 -13.510 -41.303 1.00 87.50 405 GLU A CA 1
ATOM 3172 C C . GLU A 1 405 ? 20.892 -12.660 -40.061 1.00 87.50 405 GLU A C 1
ATOM 3174 O O . GLU A 1 405 ? 19.736 -12.483 -39.696 1.00 87.50 405 GLU A O 1
ATOM 3179 N N . THR A 1 406 ? 21.935 -12.118 -39.425 1.00 87.06 406 THR A N 1
ATOM 3180 C CA . THR A 1 406 ? 21.810 -11.254 -38.237 1.00 87.06 406 THR A CA 1
ATOM 3181 C C . THR A 1 406 ? 21.739 -9.765 -38.559 1.00 87.06 406 THR A C 1
ATOM 3183 O O . THR A 1 406 ? 21.611 -8.939 -37.658 1.00 87.06 406 THR A O 1
ATOM 3186 N N . VAL A 1 407 ? 21.815 -9.397 -39.841 1.00 87.56 407 VAL A N 1
ATOM 3187 C CA . VAL A 1 407 ? 21.532 -8.028 -40.278 1.00 87.56 407 VAL A CA 1
ATOM 3188 C C . VAL A 1 407 ? 20.023 -7.797 -40.128 1.00 87.56 407 VAL A C 1
ATOM 3190 O O . VAL A 1 407 ? 19.262 -8.631 -40.621 1.00 87.56 407 VAL A O 1
ATOM 3193 N N . PRO A 1 408 ? 19.570 -6.691 -39.505 1.00 84.94 408 PRO A N 1
ATOM 3194 C CA . PRO A 1 408 ? 18.157 -6.424 -39.211 1.00 84.94 408 PRO A CA 1
ATOM 3195 C C . PRO A 1 408 ? 17.368 -6.011 -40.470 1.00 84.94 408 PRO A C 1
ATOM 3197 O O . PRO A 1 408 ? 16.790 -4.932 -40.545 1.00 84.94 408 PRO A O 1
ATOM 3200 N N . LEU A 1 409 ? 17.378 -6.870 -41.489 1.00 87.38 409 LEU A N 1
ATOM 3201 C CA . LEU A 1 409 ? 16.614 -6.754 -42.726 1.00 87.38 409 LEU A CA 1
ATOM 3202 C C . LEU A 1 409 ? 15.625 -7.913 -42.788 1.00 87.38 409 LEU A C 1
ATOM 3204 O O . LEU A 1 409 ? 16.017 -9.079 -42.727 1.00 87.38 409 LEU A O 1
ATOM 3208 N N . SER A 1 410 ? 14.345 -7.594 -42.935 1.00 86.19 410 SER A N 1
ATOM 3209 C CA . SER A 1 410 ? 13.279 -8.591 -42.951 1.00 86.19 410 SER A CA 1
ATOM 3210 C C . SER A 1 410 ? 13.237 -9.372 -44.271 1.00 86.19 410 SER A C 1
ATOM 3212 O O . SER A 1 410 ? 13.560 -8.857 -45.346 1.00 86.19 410 SER A O 1
ATOM 3214 N N . GLU A 1 411 ? 12.720 -10.605 -44.236 1.00 87.94 411 GLU A N 1
ATOM 3215 C CA . GLU A 1 411 ? 12.432 -11.357 -45.469 1.00 87.94 411 GLU A CA 1
ATOM 3216 C C . GLU A 1 411 ? 11.463 -10.607 -46.397 1.00 87.94 411 GLU A C 1
ATOM 3218 O O . GLU A 1 411 ? 11.489 -10.784 -47.616 1.00 87.94 411 GLU A O 1
ATOM 3223 N N . TRP A 1 412 ? 10.586 -9.774 -45.829 1.00 89.50 412 TRP A N 1
ATOM 3224 C CA . TRP A 1 412 ? 9.624 -8.985 -46.591 1.00 89.50 412 TRP A CA 1
ATOM 3225 C C . TRP A 1 412 ? 10.323 -7.977 -47.511 1.00 89.50 412 TRP A C 1
ATOM 3227 O O . TRP A 1 412 ? 9.943 -7.845 -48.676 1.00 89.50 412 TRP A O 1
ATOM 3237 N N . GLU A 1 413 ? 11.374 -7.317 -47.025 1.00 90.88 413 GLU A N 1
ATOM 3238 C CA . GLU A 1 413 ? 12.232 -6.440 -47.829 1.00 90.88 413 GLU A CA 1
ATOM 3239 C C . GLU A 1 413 ? 13.018 -7.242 -48.868 1.00 90.88 413 GLU A C 1
ATOM 3241 O O . GLU A 1 413 ? 13.035 -6.890 -50.053 1.00 90.88 413 GLU A O 1
ATOM 3246 N N . GLN A 1 414 ? 13.600 -8.369 -48.454 1.00 89.94 414 GLN A N 1
ATOM 3247 C CA . GLN A 1 414 ? 14.423 -9.208 -49.323 1.00 89.94 414 GLN A CA 1
ATOM 3248 C C . GLN A 1 414 ? 13.636 -9.761 -50.518 1.00 89.94 414 GLN A C 1
ATOM 3250 O O . GLN A 1 414 ? 14.102 -9.694 -51.655 1.00 89.94 414 GLN A O 1
ATOM 3255 N N . ARG A 1 415 ? 12.398 -10.231 -50.308 1.00 92.25 415 ARG A N 1
ATOM 3256 C CA . ARG A 1 415 ? 11.510 -10.703 -51.392 1.00 92.25 415 ARG A CA 1
ATOM 3257 C C . ARG A 1 415 ? 11.166 -9.608 -52.406 1.00 92.25 415 ARG A C 1
ATOM 3259 O O . ARG A 1 415 ? 10.725 -9.917 -53.510 1.00 92.25 415 ARG A O 1
ATOM 3266 N N . ARG A 1 416 ? 11.365 -8.338 -52.049 1.00 93.00 416 ARG A N 1
ATOM 3267 C CA . ARG A 1 416 ? 11.168 -7.167 -52.916 1.00 93.00 416 ARG A CA 1
ATOM 3268 C C . ARG A 1 416 ? 12.474 -6.675 -53.547 1.00 93.00 416 ARG A C 1
ATOM 3270 O O . ARG A 1 416 ? 12.474 -5.626 -54.186 1.00 93.00 416 ARG A O 1
ATOM 3277 N N . GLY A 1 417 ? 13.572 -7.412 -53.378 1.00 92.88 417 GLY A N 1
ATOM 3278 C CA . GLY A 1 417 ? 14.891 -7.056 -53.901 1.00 92.88 417 GLY A CA 1
ATOM 3279 C C . GLY A 1 417 ? 15.620 -5.985 -53.086 1.00 92.88 417 GLY A C 1
ATOM 3280 O O . GLY A 1 417 ? 16.610 -5.433 -53.562 1.00 92.88 417 GLY A O 1
ATOM 3281 N N . VAL A 1 418 ? 15.152 -5.665 -51.876 1.00 90.62 418 VAL A N 1
ATOM 3282 C CA . VAL A 1 418 ? 15.781 -4.665 -51.003 1.00 90.62 418 VAL A CA 1
ATOM 3283 C C . VAL A 1 418 ? 16.819 -5.351 -50.110 1.00 90.62 418 VAL A C 1
ATOM 3285 O O . VAL A 1 418 ? 16.569 -6.421 -49.563 1.00 90.62 418 VAL A O 1
ATOM 3288 N N . GLY A 1 419 ? 18.013 -4.759 -49.989 1.00 88.38 419 GLY A N 1
ATOM 3289 C CA . GLY A 1 419 ? 19.038 -5.205 -49.036 1.00 88.38 419 GLY A CA 1
ATOM 3290 C C . GLY A 1 419 ? 19.628 -6.602 -49.285 1.00 88.38 419 GLY A C 1
ATOM 3291 O O . GLY A 1 419 ? 20.145 -7.215 -48.362 1.00 88.38 419 GLY A O 1
ATOM 3292 N N . CYS A 1 420 ? 19.571 -7.139 -50.507 1.00 89.25 420 CYS A N 1
ATOM 3293 C CA . CYS A 1 420 ? 19.987 -8.519 -50.820 1.00 89.25 420 CYS A CA 1
ATOM 3294 C C . CYS A 1 420 ? 21.515 -8.754 -50.897 1.00 89.25 420 CYS A C 1
ATOM 3296 O O . CYS A 1 420 ? 21.933 -9.820 -51.333 1.00 89.25 420 CYS A O 1
ATOM 3298 N N . GLY A 1 421 ? 22.341 -7.764 -50.545 1.00 89.75 421 GLY A N 1
ATOM 3299 C CA . GLY A 1 421 ? 23.803 -7.878 -50.583 1.00 89.75 421 GLY A CA 1
ATOM 3300 C C . GLY A 1 421 ? 24.393 -8.553 -49.342 1.00 89.75 421 GLY A C 1
ATOM 3301 O O . GLY A 1 421 ? 23.734 -8.640 -48.304 1.00 89.75 421 GLY A O 1
ATOM 3302 N N . GLU A 1 422 ? 25.649 -8.983 -49.462 1.00 91.06 422 GLU A N 1
ATOM 3303 C CA . GLU A 1 422 ? 26.462 -9.496 -48.354 1.00 91.06 422 GLU A CA 1
ATOM 3304 C C . GLU A 1 422 ? 27.031 -8.369 -47.484 1.00 91.06 422 GLU A C 1
ATOM 3306 O O . GLU A 1 422 ? 27.119 -7.210 -47.904 1.00 91.06 422 GLU A O 1
ATOM 3311 N N . ILE A 1 423 ? 27.456 -8.719 -46.268 1.00 90.75 423 ILE A N 1
ATOM 3312 C CA . ILE A 1 423 ? 28.171 -7.789 -45.388 1.00 90.75 423 ILE A CA 1
ATOM 3313 C C . ILE A 1 423 ? 29.522 -7.453 -46.027 1.00 90.75 423 ILE A C 1
ATOM 3315 O O . ILE A 1 423 ? 30.327 -8.332 -46.323 1.00 90.75 423 ILE A O 1
ATOM 3319 N N . HIS A 1 424 ? 29.784 -6.163 -46.224 1.00 93.50 424 HIS A N 1
ATOM 3320 C CA . HIS A 1 424 ? 31.047 -5.702 -46.788 1.00 93.50 424 HIS A CA 1
ATOM 3321 C C . HIS A 1 424 ? 32.204 -5.912 -45.793 1.00 93.50 424 HIS A C 1
ATOM 3323 O O . HIS A 1 424 ? 32.083 -5.569 -44.616 1.00 93.50 424 HIS A O 1
ATOM 3329 N N . GLU A 1 425 ? 33.364 -6.377 -46.266 1.00 89.81 425 GLU A N 1
ATOM 3330 C CA . GLU A 1 425 ? 34.536 -6.711 -45.431 1.00 89.81 425 GLU A CA 1
ATOM 3331 C C . GLU A 1 425 ? 34.986 -5.547 -44.527 1.00 89.81 425 GLU A C 1
ATOM 3333 O O . GLU A 1 425 ? 35.196 -5.723 -43.329 1.00 89.81 425 GLU A O 1
ATOM 3338 N N . ASN A 1 426 ? 35.026 -4.321 -45.068 1.00 91.50 426 ASN A N 1
ATOM 3339 C CA . ASN A 1 426 ? 35.336 -3.098 -44.306 1.00 91.50 426 ASN A CA 1
ATOM 3340 C C . ASN A 1 426 ? 34.387 -2.798 -43.133 1.00 91.50 426 ASN A C 1
ATOM 3342 O O . ASN A 1 426 ? 34.722 -1.968 -42.291 1.00 91.50 426 ASN A O 1
ATOM 3346 N N . TYR A 1 427 ? 33.205 -3.408 -43.092 1.00 90.25 427 TYR A N 1
ATOM 3347 C CA . TYR A 1 427 ? 32.245 -3.252 -42.002 1.00 90.25 427 TYR A CA 1
ATOM 3348 C C . TYR A 1 427 ? 32.191 -4.488 -41.099 1.00 90.25 427 TYR A C 1
ATOM 3350 O O . TYR A 1 427 ? 31.914 -4.352 -39.910 1.00 90.25 427 TYR A O 1
ATOM 3358 N N . ALA A 1 428 ? 32.523 -5.672 -41.623 1.00 89.88 428 ALA A N 1
ATOM 3359 C CA . ALA A 1 428 ? 32.465 -6.938 -40.893 1.00 89.88 428 ALA A CA 1
ATOM 3360 C C . ALA A 1 428 ? 33.235 -6.908 -39.558 1.00 89.88 428 ALA A C 1
ATOM 3362 O O . ALA A 1 428 ? 32.729 -7.425 -38.563 1.00 89.88 428 ALA A O 1
ATOM 3363 N N . TRP A 1 429 ? 34.397 -6.239 -39.524 1.00 88.69 429 TRP A N 1
ATOM 3364 C CA . TRP A 1 429 ? 35.221 -6.075 -38.315 1.00 88.69 429 TRP A CA 1
ATOM 3365 C C . TRP A 1 429 ? 34.542 -5.244 -37.210 1.00 88.69 429 TRP A C 1
ATOM 3367 O O . TRP A 1 429 ? 34.850 -5.405 -36.033 1.00 88.69 429 TRP A O 1
ATOM 3377 N N . PHE A 1 430 ? 33.650 -4.315 -37.568 1.00 90.69 430 PHE A N 1
ATOM 3378 C CA . PHE A 1 430 ? 32.876 -3.540 -36.597 1.00 90.69 430 PHE A CA 1
ATOM 3379 C C . PHE A 1 430 ? 31.577 -4.262 -36.251 1.00 90.69 430 PHE A C 1
ATOM 3381 O O . PHE A 1 430 ? 31.161 -4.278 -35.095 1.00 90.69 430 PHE A O 1
ATOM 3388 N N . PHE A 1 431 ? 30.968 -4.915 -37.241 1.00 91.62 431 PHE A N 1
ATOM 3389 C CA . PHE A 1 431 ? 29.735 -5.667 -37.069 1.00 91.62 431 PHE A CA 1
ATOM 3390 C C . PHE A 1 431 ? 29.882 -6.800 -36.046 1.00 91.62 431 PHE A C 1
ATOM 3392 O O . PHE A 1 431 ? 28.976 -7.019 -35.251 1.00 91.62 431 PHE A O 1
ATOM 3399 N N . GLU A 1 432 ? 31.042 -7.453 -35.948 1.00 93.00 432 GLU A N 1
ATOM 3400 C CA . GLU A 1 432 ? 31.302 -8.446 -34.893 1.00 93.00 432 GLU A CA 1
ATOM 3401 C C . GLU A 1 432 ? 31.381 -7.853 -33.467 1.00 93.00 432 GLU A C 1
ATOM 3403 O O . GLU A 1 432 ? 31.248 -8.593 -32.495 1.00 93.00 432 GLU A O 1
ATOM 3408 N N . LYS A 1 433 ? 31.579 -6.538 -33.299 1.00 93.56 433 LYS A N 1
ATOM 3409 C CA . LYS A 1 433 ? 31.884 -5.916 -31.993 1.00 93.56 433 LYS A CA 1
ATOM 3410 C C . LYS A 1 433 ? 30.668 -5.413 -31.217 1.00 93.56 433 LYS A C 1
ATOM 3412 O O . LYS A 1 433 ? 30.789 -5.169 -30.018 1.00 93.56 433 LYS A O 1
ATOM 3417 N N . PHE A 1 434 ? 29.521 -5.243 -31.868 1.00 95.19 434 PHE A N 1
ATOM 3418 C CA . PHE A 1 434 ? 28.285 -4.793 -31.224 1.00 95.19 434 PHE A CA 1
ATOM 3419 C C . PHE A 1 434 ? 27.269 -5.933 -31.111 1.00 95.19 434 PHE A C 1
ATOM 3421 O O . PHE A 1 434 ? 27.377 -6.950 -31.800 1.00 95.19 434 PHE A O 1
ATOM 3428 N N . ALA A 1 435 ? 26.265 -5.767 -30.258 1.00 97.00 435 ALA A N 1
ATOM 3429 C CA . ALA A 1 435 ? 25.166 -6.720 -30.104 1.00 97.00 435 ALA A CA 1
ATOM 3430 C C . ALA A 1 435 ? 23.821 -6.040 -30.372 1.00 97.00 435 ALA A C 1
ATOM 3432 O O . ALA A 1 435 ? 23.706 -4.822 -30.245 1.00 97.00 435 ALA A O 1
ATOM 3433 N N . MET A 1 436 ? 22.804 -6.823 -30.728 1.00 96.44 436 MET A N 1
ATOM 3434 C CA . MET A 1 436 ? 21.427 -6.339 -30.844 1.00 96.44 436 MET A CA 1
ATOM 3435 C C . MET A 1 436 ? 20.495 -7.208 -30.013 1.00 96.44 436 MET A C 1
ATOM 3437 O O . MET A 1 436 ? 20.598 -8.438 -30.016 1.00 96.44 436 MET A O 1
ATOM 3441 N N . VAL A 1 437 ? 19.569 -6.567 -29.316 1.00 96.12 437 VAL A N 1
ATOM 3442 C CA . VAL A 1 437 ? 18.571 -7.209 -28.460 1.00 96.12 437 VAL A CA 1
ATOM 3443 C C . VAL A 1 437 ? 17.191 -6.635 -28.759 1.00 96.12 437 VAL A C 1
ATOM 3445 O O . VAL A 1 437 ? 17.090 -5.528 -29.284 1.00 96.12 437 VAL A O 1
ATOM 3448 N N . ALA A 1 438 ? 16.136 -7.381 -28.450 1.00 93.25 438 ALA A N 1
ATOM 3449 C CA . ALA A 1 438 ? 14.786 -6.832 -28.439 1.00 93.25 438 ALA A CA 1
ATOM 3450 C C . ALA A 1 438 ? 14.465 -6.354 -27.025 1.00 93.25 438 ALA A C 1
ATOM 3452 O O . ALA A 1 438 ? 14.660 -7.109 -26.065 1.00 93.25 438 ALA A O 1
ATOM 3453 N N . ASP A 1 439 ? 13.978 -5.124 -26.896 1.00 91.12 439 ASP A N 1
ATOM 3454 C CA . ASP A 1 439 ? 13.358 -4.699 -25.648 1.00 91.12 439 ASP A CA 1
ATOM 3455 C C . ASP A 1 439 ? 12.033 -5.464 -25.420 1.00 91.12 439 ASP A C 1
ATOM 3457 O O . ASP A 1 439 ? 11.564 -6.194 -26.305 1.00 91.12 439 ASP A O 1
ATOM 3461 N N . PRO A 1 440 ? 11.430 -5.361 -24.228 1.00 85.94 440 PRO A N 1
ATOM 3462 C CA . PRO A 1 440 ? 10.223 -6.121 -23.905 1.00 85.94 440 PRO A CA 1
ATOM 3463 C C . PRO A 1 440 ? 9.005 -5.803 -24.779 1.00 85.94 440 PRO A C 1
ATOM 3465 O O . PRO A 1 440 ? 8.128 -6.657 -24.912 1.00 85.94 440 PRO A O 1
ATOM 3468 N N . ASP A 1 441 ? 8.973 -4.620 -25.394 1.00 80.88 441 ASP A N 1
ATOM 3469 C CA . ASP A 1 441 ? 7.916 -4.190 -26.310 1.00 80.88 441 ASP A CA 1
ATOM 3470 C C . ASP A 1 441 ? 8.200 -4.603 -27.767 1.00 80.88 441 ASP A C 1
ATOM 3472 O O . ASP A 1 441 ? 7.339 -4.463 -28.636 1.00 80.88 441 ASP A O 1
ATOM 3476 N N . GLY A 1 442 ? 9.379 -5.171 -28.043 1.00 84.31 442 GLY A N 1
ATOM 3477 C CA . GLY A 1 442 ? 9.783 -5.671 -29.355 1.00 84.31 442 GLY A CA 1
ATOM 3478 C C . GLY A 1 442 ? 10.536 -4.656 -30.217 1.00 84.31 442 GLY A C 1
ATOM 3479 O O . GLY A 1 442 ? 10.748 -4.920 -31.405 1.00 84.31 442 GLY A O 1
ATOM 3480 N N . TYR A 1 443 ? 10.953 -3.517 -29.659 1.00 89.06 443 TYR A N 1
ATOM 3481 C CA . TYR A 1 443 ? 11.849 -2.588 -30.345 1.00 89.06 443 TYR A CA 1
ATOM 3482 C C . TYR A 1 443 ? 13.265 -3.156 -30.405 1.00 89.06 443 TYR A C 1
ATOM 3484 O O . TYR A 1 443 ? 13.773 -3.744 -29.447 1.00 89.06 443 TYR A O 1
ATOM 3492 N N . THR A 1 444 ? 13.939 -2.954 -31.536 1.00 93.12 444 THR A N 1
ATOM 3493 C CA . THR A 1 444 ? 15.347 -3.349 -31.673 1.00 93.12 444 THR A CA 1
ATOM 3494 C C . THR A 1 444 ? 16.256 -2.341 -30.969 1.00 93.12 444 THR A C 1
ATOM 3496 O O . THR A 1 444 ? 16.196 -1.138 -31.234 1.00 93.12 444 THR A O 1
ATOM 3499 N N . VAL A 1 445 ? 17.137 -2.842 -30.104 1.00 95.81 445 VAL A N 1
ATOM 3500 C CA . VAL A 1 445 ? 18.134 -2.068 -29.361 1.00 95.81 445 VAL A CA 1
ATOM 3501 C C . VAL A 1 445 ? 19.538 -2.540 -29.734 1.00 95.81 445 VAL A C 1
ATOM 3503 O O . VAL A 1 445 ? 19.863 -3.720 -29.606 1.00 95.81 445 VAL A O 1
ATOM 3506 N N . GLU A 1 446 ? 20.384 -1.617 -30.182 1.00 96.50 446 GLU A N 1
ATOM 3507 C CA . GLU A 1 446 ? 21.788 -1.855 -30.523 1.00 96.50 446 GLU A CA 1
ATOM 3508 C C . GLU A 1 446 ? 22.693 -1.427 -29.364 1.00 96.50 446 GLU A C 1
ATOM 3510 O O . GLU A 1 446 ? 22.573 -0.323 -28.835 1.00 96.50 446 GLU A O 1
ATOM 3515 N N . LEU A 1 447 ? 23.616 -2.300 -28.971 1.00 97.12 447 LEU A N 1
ATOM 3516 C CA . LEU A 1 447 ? 24.607 -2.041 -27.932 1.00 97.12 447 LEU A CA 1
ATOM 3517 C C . LEU A 1 447 ? 25.971 -1.892 -28.594 1.00 97.12 447 LEU A C 1
ATOM 3519 O O . LEU A 1 447 ? 26.509 -2.868 -29.113 1.00 97.12 447 LEU A O 1
ATOM 3523 N N . ILE A 1 448 ? 26.534 -0.688 -28.557 1.00 95.44 448 ILE A N 1
ATOM 3524 C CA . ILE A 1 448 ? 27.820 -0.330 -29.165 1.00 95.44 448 ILE A CA 1
ATOM 3525 C C . ILE A 1 448 ? 28.880 -0.194 -28.063 1.00 95.44 448 ILE A C 1
ATOM 3527 O O . ILE A 1 448 ? 28.610 0.419 -27.031 1.00 95.44 448 ILE A O 1
ATOM 3531 N N . PRO A 1 449 ? 30.102 -0.720 -28.228 1.00 94.31 449 PRO A N 1
ATOM 3532 C CA . PRO A 1 449 ? 31.150 -0.522 -27.231 1.00 94.31 449 PRO A CA 1
ATOM 3533 C C . PRO A 1 449 ? 31.601 0.949 -27.175 1.00 94.31 449 PRO A C 1
ATOM 3535 O O . PRO A 1 449 ? 31.821 1.581 -28.207 1.00 94.31 449 PRO A O 1
ATOM 3538 N N . GLN A 1 450 ? 31.793 1.493 -25.969 1.00 92.50 450 GLN A N 1
ATOM 3539 C CA . GLN A 1 450 ? 32.332 2.852 -25.772 1.00 92.50 450 GLN A CA 1
ATOM 3540 C C . GLN A 1 450 ? 33.799 2.991 -26.210 1.00 92.50 450 GLN A C 1
ATOM 3542 O O . GLN A 1 450 ? 34.248 4.086 -26.545 1.00 92.50 450 GLN A O 1
ATOM 3547 N N . SER A 1 451 ? 34.541 1.885 -26.228 1.00 84.75 451 SER A N 1
ATOM 3548 C CA . SER A 1 451 ? 35.912 1.805 -26.732 1.00 84.75 451 SER A CA 1
ATOM 3549 C C . SER A 1 451 ? 36.094 0.526 -27.544 1.00 84.75 451 SER A C 1
ATOM 3551 O O . SER A 1 451 ? 35.644 -0.534 -27.109 1.00 84.75 451 SER A O 1
ATOM 3553 N N . ILE A 1 452 ? 36.743 0.636 -28.705 1.00 69.19 452 ILE A N 1
ATOM 3554 C CA . ILE A 1 452 ? 36.873 -0.419 -29.727 1.00 69.19 452 ILE A CA 1
ATOM 3555 C C . ILE A 1 452 ? 38.261 -1.045 -29.756 1.00 69.19 452 ILE A C 1
ATOM 3557 O O . ILE A 1 452 ? 39.235 -0.275 -29.599 1.00 69.19 452 ILE A O 1
#

InterPro domains:
  IPR004360 Glyoxalase/fosfomycin resistance/dioxygenase domain [PF00903] (276-447)
  IPR011009 Protein kinase-like domain superfamily [SSF56112] (101-258)
  IPR029068 Glyoxalase/Bleomycin resistance protein/Dihydroxybiphenyl dioxygenase [G3DSA:3.10.180.10] (274-451)
  IPR029068 Glyoxalase/Bleomycin resistance protein/Dihydroxybiphenyl dioxygenase [SSF54593] (275-449)
  IPR037523 Vicinal oxygen chelate (VOC), core domain [PS51819] (266-450)

Radius of gyration: 29.59 Å; chains: 1; bounding box: 66×42×99 Å